Protein AF-0000000085064385 (afdb_homodimer)

InterPro domains:
  IPR001353 Proteasome, subunit alpha/beta [PF00227] (8-193)
  IPR016545 Uncharacterised conserved protein UCP009120, proteasome-type protease, Sll0069 [PIRSF009120] (1-244)
  IPR029055 Nucleophile aminohydrolases, N-terminal [G3DSA:3.60.20.10] (2-217)
  IPR029055 Nucleophile aminohydrolases, N-terminal [SSF56235] (2-241)

Organism: Acidithiobacillus ferrooxidans (strain ATCC 23270 / DSM 14882 / CIP 104768 / NCIMB 8455) (NCBI:txid243159)

Structure (mmCIF, N/CA/C/O backbone):
data_AF-0000000085064385-model_v1
#
loop_
_entity.id
_entity.type
_entity.pdbx_description
1 polymer Peptidase
#
loop_
_atom_site.group_PDB
_atom_site.id
_atom_site.type_symbol
_atom_site.label_atom_id
_atom_site.label_alt_id
_atom_site.label_comp_id
_atom_site.label_asym_id
_atom_site.label_entity_id
_atom_site.label_seq_id
_atom_site.pdbx_PDB_ins_code
_atom_site.Cartn_x
_atom_site.Cartn_y
_atom_site.Cartn_z
_atom_site.occupancy
_atom_site.B_iso_or_equiv
_atom_site.auth_seq_id
_atom_site.auth_comp_id
_atom_site.auth_asym_id
_atom_site.auth_atom_id
_atom_site.pdbx_PDB_model_num
ATOM 1 N N . MET A 1 1 ? -8.648 10.422 -6.555 1 84.38 1 MET A N 1
ATOM 2 C CA . MET A 1 1 ? -8.477 9.953 -5.18 1 84.38 1 MET A CA 1
ATOM 3 C C . MET A 1 1 ? -7.391 10.742 -4.465 1 84.38 1 MET A C 1
ATOM 5 O O . MET A 1 1 ? -6.695 11.555 -5.086 1 84.38 1 MET A O 1
ATOM 9 N N . THR A 1 2 ? -7.422 10.812 -3.201 1 93 2 THR A N 1
ATOM 10 C CA . THR A 1 2 ? -6.684 11.672 -2.279 1 93 2 THR A CA 1
ATOM 11 C C . THR A 1 2 ? -5.734 10.844 -1.416 1 93 2 THR A C 1
ATOM 13 O O . THR A 1 2 ? -6.055 9.711 -1.044 1 93 2 THR A O 1
ATOM 16 N N . TYR A 1 3 ? -4.496 11.445 -1.265 1 98.06 3 TYR A N 1
ATOM 17 C CA . TYR A 1 3 ? -3.664 10.93 -0.18 1 98.06 3 TYR A CA 1
ATOM 18 C C . TYR A 1 3 ? -3.104 12.07 0.661 1 98.06 3 TYR A C 1
ATOM 20 O O . TYR A 1 3 ? -2.438 12.969 0.136 1 98.06 3 TYR A O 1
ATOM 28 N N . CYS A 1 4 ? -3.412 12.031 1.953 1 98.69 4 CYS A N 1
ATOM 29 C CA . CYS A 1 4 ? -2.895 12.977 2.932 1 98.69 4 CYS A CA 1
ATOM 30 C C . CYS A 1 4 ? -2.303 12.25 4.137 1 98.69 4 CYS A C 1
ATOM 32 O O . CYS A 1 4 ? -2.789 11.188 4.527 1 98.69 4 CYS A O 1
ATOM 34 N N . LEU A 1 5 ? -1.254 12.844 4.691 1 98.62 5 LEU A N 1
ATOM 35 C CA . LEU A 1 5 ? -0.708 12.273 5.922 1 98.62 5 LEU A CA 1
ATOM 36 C C . LEU A 1 5 ? -0.121 13.367 6.809 1 98.62 5 LEU A C 1
ATOM 38 O O . LEU A 1 5 ? 0.221 14.445 6.328 1 98.62 5 LEU A O 1
ATOM 42 N N . THR A 1 6 ? -0.165 13.133 8.078 1 98.75 6 THR A N 1
ATOM 43 C CA . THR A 1 6 ? 0.533 13.938 9.078 1 98.75 6 THR A CA 1
ATOM 44 C C . THR A 1 6 ? 1.42 13.062 9.953 1 98.75 6 THR A C 1
ATOM 46 O O . THR A 1 6 ? 1.092 11.906 10.219 1 98.75 6 THR A O 1
ATOM 49 N N . THR A 1 7 ? 2.541 13.539 10.273 1 98.44 7 THR A N 1
ATOM 50 C CA . THR A 1 7 ? 3.379 12.914 11.289 1 98.44 7 THR A CA 1
ATOM 51 C C . THR A 1 7 ? 3.588 13.844 12.477 1 98.44 7 THR A C 1
ATOM 53 O O . THR A 1 7 ? 3.684 15.062 12.305 1 98.44 7 THR A O 1
ATOM 56 N N . HIS A 1 8 ? 3.539 13.273 13.625 1 98.31 8 HIS A N 1
ATOM 57 C CA . HIS A 1 8 ? 3.758 13.992 14.875 1 98.31 8 HIS A CA 1
ATOM 58 C C . HIS A 1 8 ? 5.012 13.492 15.586 1 98.31 8 HIS A C 1
ATOM 60 O O . HIS A 1 8 ? 4.969 12.484 16.297 1 98.31 8 HIS A O 1
ATOM 66 N N . VAL A 1 9 ? 6.105 14.188 15.445 1 97.88 9 VAL A N 1
ATOM 67 C CA . VAL A 1 9 ? 7.352 13.883 16.141 1 97.88 9 VAL A CA 1
ATOM 68 C C . VAL A 1 9 ? 7.605 14.93 17.234 1 97.88 9 VAL A C 1
ATOM 70 O O . VAL A 1 9 ? 6.922 15.953 17.281 1 97.88 9 VAL A O 1
ATOM 73 N N . THR A 1 10 ? 8.578 14.672 18.078 1 96.81 10 THR A N 1
ATOM 74 C CA . THR A 1 10 ? 8.859 15.547 19.219 1 96.81 10 THR A CA 1
ATOM 75 C C . THR A 1 10 ? 9.148 16.969 18.75 1 96.81 10 THR A C 1
ATOM 77 O O . THR A 1 10 ? 8.75 17.938 19.406 1 96.81 10 THR A O 1
ATOM 80 N N . GLY A 1 11 ? 9.789 17.109 17.609 1 97.56 11 GLY A N 1
ATOM 81 C CA . GLY A 1 11 ? 10.188 18.406 17.109 1 97.56 11 GLY A CA 1
ATOM 82 C C . GLY A 1 11 ? 9.039 19.188 16.5 1 97.56 11 GLY A C 1
ATOM 83 O O . GLY A 1 11 ? 9.164 20.391 16.25 1 97.56 11 GLY A O 1
ATOM 84 N N . GLY A 1 12 ? 7.93 18.484 16.219 1 98.38 12 GLY A N 1
ATOM 85 C CA . GLY A 1 12 ? 6.812 19.203 15.625 1 98.38 12 GLY A CA 1
ATOM 86 C C . GLY A 1 12 ? 5.938 18.328 14.75 1 98.38 12 GLY A C 1
ATOM 87 O O . GLY A 1 12 ? 5.738 17.141 15.047 1 98.38 12 GLY A O 1
ATOM 88 N N . LEU A 1 13 ? 5.262 18.984 13.812 1 98.75 13 LEU A N 1
ATOM 89 C CA . LEU A 1 13 ? 4.301 18.328 12.938 1 98.75 13 LEU A CA 1
ATOM 90 C C . LEU A 1 13 ? 4.723 18.453 11.477 1 98.75 13 LEU A C 1
ATOM 92 O O . LEU A 1 13 ? 5.25 19.484 11.062 1 98.75 13 LEU A O 1
ATOM 96 N N . VAL A 1 14 ? 4.484 17.391 10.703 1 98.88 14 VAL A N 1
ATOM 97 C CA . VAL A 1 14 ? 4.633 17.422 9.25 1 98.88 14 VAL A CA 1
ATOM 98 C C . VAL A 1 14 ? 3.295 17.109 8.586 1 98.88 14 VAL A C 1
ATOM 100 O O . VAL A 1 14 ? 2.59 16.188 9 1 98.88 14 VAL A O 1
ATOM 103 N N . PHE A 1 15 ? 2.898 17.891 7.645 1 98.88 15 PHE A N 1
ATOM 104 C CA . PHE A 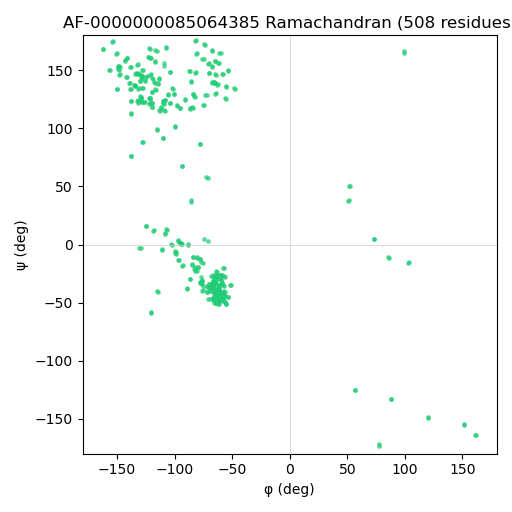1 15 ? 1.705 17.672 6.836 1 98.88 15 PHE A CA 1
ATOM 105 C C . PHE A 1 15 ? 2.074 17.469 5.371 1 98.88 15 PHE A C 1
ATOM 107 O O . PHE A 1 15 ? 2.912 18.188 4.828 1 98.88 15 PHE A O 1
ATOM 114 N N . CYS A 1 16 ? 1.5 16.469 4.75 1 98.88 16 CYS A N 1
ATOM 115 C CA . CYS A 1 16 ? 1.744 16.172 3.342 1 98.88 16 CYS A CA 1
ATOM 116 C C . CYS A 1 16 ? 0.448 15.812 2.627 1 98.88 16 CYS A C 1
ATOM 118 O O . CYS A 1 16 ? -0.376 15.07 3.166 1 98.88 16 CYS A O 1
ATOM 120 N N . SER A 1 17 ? 0.214 16.391 1.443 1 98.62 17 SER A N 1
ATOM 121 C CA . SER A 1 17 ? -0.993 16.094 0.681 1 98.62 17 SER A CA 1
ATOM 122 C C . SER A 1 17 ? -0.734 16.172 -0.82 1 98.62 17 SER A C 1
ATOM 124 O O . SER A 1 17 ? 0.119 16.953 -1.266 1 98.62 17 SER A O 1
ATOM 126 N N . ASP A 1 18 ? -1.434 15.312 -1.561 1 97.88 18 ASP A N 1
ATOM 127 C CA . ASP A 1 18 ? -1.499 15.516 -3.006 1 97.88 18 ASP A CA 1
ATOM 128 C C . ASP A 1 18 ? -2.557 16.547 -3.369 1 97.88 18 ASP A C 1
ATOM 130 O O . ASP A 1 18 ? -3.26 17.062 -2.494 1 97.88 18 ASP A O 1
ATOM 134 N N . SER A 1 19 ? -2.65 16.906 -4.637 1 94.19 19 SER A N 1
ATOM 135 C CA . SER A 1 19 ? -3.588 17.969 -5.031 1 94.19 19 SER A CA 1
ATOM 136 C C . SER A 1 19 ? -4.469 17.516 -6.191 1 94.19 19 SER A C 1
ATOM 138 O O . SER A 1 19 ? -5.34 18.25 -6.641 1 94.19 19 SER A O 1
ATOM 140 N N . ARG A 1 20 ? -4.223 16.266 -6.727 1 89.81 20 ARG A N 1
ATOM 141 C CA . ARG A 1 20 ? -5.062 15.742 -7.805 1 89.81 20 ARG A CA 1
ATOM 142 C C . ARG A 1 20 ? -6.441 15.359 -7.289 1 89.81 20 ARG A C 1
ATOM 144 O O . ARG A 1 20 ? -6.562 14.719 -6.242 1 89.81 20 ARG A O 1
ATOM 151 N N . THR A 1 21 ? -7.504 15.867 -7.953 1 85.06 21 THR A N 1
ATOM 152 C CA . THR A 1 21 ? -8.891 15.602 -7.574 1 85.06 21 THR A CA 1
ATOM 153 C C . THR A 1 21 ? -9.688 15.102 -8.773 1 85.06 21 THR A C 1
ATOM 155 O O . THR A 1 21 ? -9.414 15.477 -9.914 1 85.06 21 THR A O 1
ATOM 158 N N . ASN A 1 22 ? -10.445 14.07 -8.516 1 74.5 22 ASN A N 1
ATOM 159 C CA . ASN A 1 22 ? -11.359 13.586 -9.539 1 74.5 22 ASN A CA 1
ATOM 160 C C . ASN A 1 22 ? -12.789 14.078 -9.289 1 74.5 22 ASN A C 1
ATOM 162 O O . ASN A 1 22 ? -13.375 13.781 -8.25 1 74.5 22 ASN A O 1
ATOM 166 N N . ALA A 1 23 ? -13.078 15.125 -10.102 1 63.53 23 ALA A N 1
ATOM 167 C CA . ALA A 1 23 ? -14.445 15.633 -10.047 1 63.53 23 ALA A CA 1
ATOM 168 C C . ALA A 1 23 ? -15.32 14.984 -11.109 1 63.53 23 ALA A C 1
ATOM 170 O O . ALA A 1 23 ? -15.602 15.594 -12.148 1 63.53 23 ALA A O 1
ATOM 171 N N . GLY A 1 24 ? -15.57 13.75 -10.961 1 58.94 24 GLY A N 1
ATOM 172 C CA . GLY A 1 24 ? -16.375 13.055 -11.961 1 58.94 24 GLY A CA 1
ATOM 173 C C . GLY A 1 24 ? -15.531 12.266 -12.953 1 58.94 24 GLY A C 1
ATOM 174 O O . GLY A 1 24 ? -14.305 12.32 -12.914 1 58.94 24 GLY A O 1
ATOM 175 N N . THR A 1 25 ? -15.977 11.367 -13.773 1 57.06 25 THR A N 1
ATOM 176 C CA . THR A 1 25 ? -15.352 10.391 -14.656 1 57.06 25 THR A CA 1
ATOM 177 C C . THR A 1 25 ? -14.312 11.055 -15.555 1 57.06 25 THR A C 1
ATOM 179 O O . THR A 1 25 ? -13.25 10.484 -15.805 1 57.06 25 THR A O 1
ATOM 182 N N . ASP A 1 26 ? -14.555 12.258 -15.953 1 63.16 26 ASP A N 1
ATOM 183 C CA . ASP A 1 26 ? -13.664 12.789 -16.984 1 63.16 26 ASP A CA 1
ATOM 184 C C . ASP A 1 26 ? -13.023 14.102 -16.547 1 63.16 26 ASP A C 1
ATOM 186 O O . ASP A 1 26 ? -12.438 14.82 -17.359 1 63.16 26 ASP A O 1
ATOM 190 N N . ASN A 1 27 ? -13.133 14.312 -15.227 1 72.19 27 ASN A N 1
ATOM 191 C CA . ASN A 1 27 ? -12.625 15.633 -14.883 1 72.19 27 ASN A CA 1
ATOM 192 C C . ASN A 1 27 ? -11.594 15.562 -13.766 1 72.19 27 ASN A C 1
ATOM 194 O O . ASN A 1 27 ? -11.945 15.523 -12.586 1 72.19 27 ASN A O 1
ATOM 198 N N . VAL A 1 28 ? -10.352 15.375 -14.258 1 75 28 VAL A N 1
ATOM 199 C CA . VAL A 1 28 ? -9.258 15.453 -13.305 1 75 28 VAL A CA 1
ATOM 200 C C . VAL A 1 28 ? -8.836 16.906 -13.117 1 75 28 VAL A C 1
ATOM 202 O O . VAL A 1 28 ? -8.625 17.625 -14.094 1 75 28 VAL A O 1
ATOM 205 N N . SER A 1 29 ? -8.969 17.438 -11.875 1 84.38 29 SER A N 1
ATOM 206 C CA . SER A 1 29 ? -8.602 18.812 -11.531 1 84.38 29 SER A CA 1
ATOM 207 C C . SER A 1 29 ? -7.559 18.844 -10.43 1 84.38 29 SER A C 1
ATOM 209 O O . SER A 1 29 ? -7.133 17.797 -9.938 1 84.38 29 SER A O 1
ATOM 211 N N . ILE A 1 30 ? -7.02 19.984 -10.242 1 86.62 30 ILE A N 1
ATOM 212 C CA . ILE A 1 30 ? -6.027 20.219 -9.195 1 86.62 30 ILE A CA 1
ATOM 213 C C . ILE A 1 30 ? -6.602 21.156 -8.141 1 86.62 30 ILE A C 1
ATOM 215 O O . ILE A 1 30 ? -7.004 22.281 -8.453 1 86.62 30 ILE A O 1
ATOM 219 N N . TYR A 1 31 ? -6.781 20.719 -6.957 1 89.38 31 TYR A N 1
ATOM 220 C CA . TYR A 1 31 ? -7.207 21.5 -5.797 1 89.38 31 TYR A CA 1
ATOM 221 C C . TYR A 1 31 ? -6.348 21.172 -4.582 1 89.38 31 TYR A C 1
ATOM 223 O O . TYR A 1 31 ? -6.039 20.016 -4.32 1 89.38 31 TYR A O 1
ATOM 231 N N . SER A 1 32 ? -5.992 22.188 -3.91 1 93.88 32 SER A N 1
ATOM 232 C CA . SER A 1 32 ? -5.266 21.953 -2.67 1 93.88 32 SER A CA 1
ATOM 233 C C . SER A 1 32 ? -6.137 21.234 -1.646 1 93.88 32 SER A C 1
ATOM 235 O O . SER A 1 32 ? -7.32 21.547 -1.5 1 93.88 32 SER A O 1
ATOM 237 N N . LYS A 1 33 ? -5.566 20.312 -0.968 1 96.38 33 LYS A N 1
ATOM 238 C CA . LYS A 1 33 ? -6.23 19.578 0.109 1 96.38 33 LYS A CA 1
ATOM 239 C C . LYS A 1 33 ? -5.676 19.984 1.472 1 96.38 33 LYS A C 1
ATOM 241 O O . LYS A 1 33 ? -5.953 19.328 2.48 1 96.38 33 LYS A O 1
ATOM 246 N N . MET A 1 34 ? -4.906 20.984 1.432 1 98.12 34 MET A N 1
ATOM 247 C CA . MET A 1 34 ? -4.262 21.5 2.637 1 98.12 34 MET A CA 1
ATOM 248 C C . MET A 1 34 ? -4.648 22.953 2.877 1 98.12 34 MET A C 1
ATOM 250 O O . MET A 1 34 ? -4.504 23.797 1.989 1 98.12 34 MET A O 1
ATOM 254 N N . HIS A 1 35 ? -5.168 23.266 4.098 1 97.69 35 HIS A N 1
ATOM 255 C CA . HIS A 1 35 ? -5.535 24.609 4.516 1 97.69 35 HIS A CA 1
ATOM 256 C C . HIS A 1 35 ? -4.961 24.938 5.891 1 97.69 35 HIS A C 1
ATOM 258 O O . HIS A 1 35 ? -5.176 24.188 6.852 1 97.69 35 HIS A O 1
ATOM 264 N N . HIS A 1 36 ? -4.219 26 5.949 1 97 36 HIS A N 1
ATOM 265 C CA . HIS A 1 36 ? -3.643 26.328 7.25 1 97 36 HIS A CA 1
ATOM 266 C C . HIS A 1 36 ? -4.098 27.703 7.723 1 97 36 HIS A C 1
ATOM 268 O O . HIS A 1 36 ? -4.406 28.578 6.902 1 97 36 HIS A O 1
ATOM 274 N N . PHE A 1 37 ? -4.266 27.891 8.984 1 97.19 37 PHE A N 1
ATOM 275 C CA . PHE A 1 37 ? -4.625 29.078 9.742 1 97.19 37 PHE A CA 1
ATOM 276 C C . PHE A 1 37 ? -3.564 29.406 10.781 1 97.19 37 PHE A C 1
ATOM 278 O O . PHE A 1 37 ? -3.184 28.547 11.578 1 97.19 37 PHE A O 1
ATOM 285 N N . CYS A 1 38 ? -3.109 30.609 10.703 1 97.38 38 CYS A N 1
ATOM 286 C CA . CYS A 1 38 ? -2.08 30.969 11.672 1 97.38 38 CYS A CA 1
ATOM 287 C C . CYS A 1 38 ? -2.312 32.375 12.234 1 97.38 38 CYS A C 1
ATOM 289 O O . CYS A 1 38 ? -2.586 33.312 11.477 1 97.38 38 CYS A O 1
ATOM 291 N N . TRP A 1 39 ? -2.41 32.531 13.406 1 97.81 39 TRP A N 1
ATOM 292 C CA . TRP A 1 39 ? -2.318 33.781 14.172 1 97.81 39 TRP A CA 1
ATOM 293 C C . TRP A 1 39 ? -1.042 33.812 15.008 1 97.81 39 TRP A C 1
ATOM 295 O O . TRP A 1 39 ? -1.028 33.344 16.156 1 97.81 39 TRP A O 1
ATOM 305 N N . PRO A 1 40 ? 0.04 34.375 14.43 1 97.62 40 PRO A N 1
ATOM 306 C CA . PRO A 1 40 ? 1.386 34.281 15 1 97.62 40 PRO A CA 1
ATOM 307 C C . PRO A 1 40 ? 1.422 34.625 16.484 1 97.62 40 PRO A C 1
ATOM 309 O O . PRO A 1 40 ? 0.812 35.594 16.922 1 97.62 40 PRO A O 1
ATOM 312 N N . GLY A 1 41 ? 2.141 33.75 17.188 1 97.75 41 GLY A N 1
ATOM 313 C CA . GLY A 1 41 ? 2.293 33.938 18.625 1 97.75 41 GLY A CA 1
ATOM 314 C C . GLY A 1 41 ? 1.142 33.344 19.422 1 97.75 41 GLY A C 1
ATOM 315 O O . GLY A 1 41 ? 1.228 33.219 20.641 1 97.75 41 GLY A O 1
ATOM 316 N N . ASP A 1 42 ? 0.134 32.969 18.734 1 97.94 42 ASP A N 1
ATOM 317 C CA . ASP A 1 42 ? -1.048 32.5 19.453 1 97.94 42 ASP A CA 1
ATOM 318 C C . ASP A 1 42 ? -1.388 31.062 19.062 1 97.94 42 ASP A C 1
ATOM 320 O O . ASP A 1 42 ? -1.427 30.172 19.922 1 97.94 42 ASP A O 1
ATOM 324 N N . ARG A 1 43 ? -1.628 30.797 17.781 1 98.38 43 ARG A N 1
ATOM 325 C CA . ARG A 1 43 ? -2.029 29.453 17.391 1 98.38 43 ARG A CA 1
ATOM 326 C C . ARG A 1 43 ? -1.716 29.188 15.922 1 98.38 43 ARG A C 1
ATOM 328 O O . ARG A 1 43 ? -1.635 30.125 15.117 1 98.38 43 ARG A O 1
ATOM 335 N N . PHE A 1 44 ? -1.463 27.984 15.633 1 98.5 44 PHE A N 1
ATOM 336 C CA . PHE A 1 44 ? -1.289 27.438 14.289 1 98.5 44 PHE A CA 1
ATOM 337 C C . PHE A 1 44 ? -2.156 26.203 14.086 1 98.5 44 PHE A C 1
ATOM 339 O O . PHE A 1 44 ? -2.139 25.281 14.906 1 98.5 44 PHE A O 1
ATOM 346 N N . LEU A 1 45 ? -2.992 26.203 13.023 1 98.62 45 LEU A N 1
ATOM 347 C CA . LEU A 1 45 ? -3.822 25.047 12.664 1 98.62 45 LEU A CA 1
ATOM 348 C C . LEU A 1 45 ? -3.664 24.703 11.188 1 98.62 45 LEU A C 1
ATOM 350 O O . LEU A 1 45 ? -3.543 25.594 10.344 1 98.62 45 LEU A O 1
ATOM 354 N N . CYS A 1 46 ? -3.629 23.469 10.883 1 98.75 46 CYS A N 1
ATOM 355 C CA . CYS A 1 46 ? -3.607 22.969 9.508 1 98.75 46 CYS A CA 1
ATOM 356 C C . CYS A 1 46 ? -4.641 21.875 9.312 1 98.75 46 CYS A C 1
ATOM 358 O O . CYS A 1 46 ? -4.785 20.984 10.156 1 98.75 46 CYS A O 1
ATOM 360 N N . LEU A 1 47 ? -5.363 21.969 8.242 1 98.75 47 LEU A N 1
ATOM 361 C CA . LEU A 1 47 ? -6.438 21.047 7.91 1 98.75 47 LEU A CA 1
ATOM 362 C C . LEU A 1 47 ? -6.16 20.344 6.582 1 98.75 47 LEU A C 1
ATOM 364 O O . LEU A 1 47 ? -5.93 21.016 5.566 1 98.75 47 LEU A O 1
ATOM 368 N N . LEU A 1 48 ? -6.105 19 6.598 1 98.69 48 LEU A N 1
ATOM 369 C CA . LEU A 1 48 ? -6.059 18.172 5.387 1 98.69 48 LEU A CA 1
ATOM 370 C C . LEU A 1 48 ? -7.41 17.531 5.117 1 98.69 48 LEU A C 1
ATOM 372 O O . LEU A 1 48 ? -8.133 17.172 6.055 1 98.69 48 LEU A O 1
ATOM 376 N N . SER A 1 49 ? -7.738 17.312 3.885 1 97.88 49 SER A N 1
ATOM 377 C CA . SER A 1 49 ? -9.078 16.828 3.584 1 97.88 49 SER A CA 1
ATOM 378 C C . SER A 1 49 ? -9.039 15.68 2.584 1 97.88 49 SER A C 1
ATOM 380 O O . SER A 1 49 ? -8.172 15.641 1.707 1 97.88 49 SER A O 1
ATOM 382 N N . ALA A 1 50 ? -9.922 14.766 2.676 1 96.75 50 ALA A N 1
ATOM 383 C CA . ALA A 1 50 ? -10.188 13.688 1.728 1 96.75 50 ALA A CA 1
ATOM 384 C C . ALA A 1 50 ? -11.688 13.422 1.607 1 96.75 50 ALA A C 1
ATOM 386 O O . ALA A 1 50 ? -12.414 13.469 2.604 1 96.75 50 ALA A O 1
ATOM 387 N N . GLY A 1 51 ? -12.148 13.094 0.428 1 94.69 51 GLY A N 1
ATOM 388 C CA . GLY A 1 51 ? -13.555 12.812 0.201 1 94.69 51 GLY A CA 1
ATOM 389 C C . GLY A 1 51 ? -14.195 13.734 -0.813 1 94.69 51 GLY A C 1
ATOM 390 O O . GLY A 1 51 ? -13.531 14.219 -1.731 1 94.69 51 GLY A O 1
ATOM 391 N N . ASN A 1 52 ? -15.5 14 -0.619 1 92.88 52 ASN A N 1
ATOM 392 C CA . ASN A 1 52 ? -16.281 14.797 -1.567 1 92.88 52 ASN A CA 1
ATOM 393 C C . ASN A 1 52 ? -15.773 16.234 -1.641 1 92.88 52 ASN A C 1
ATOM 395 O O . ASN A 1 52 ? -15.703 16.922 -0.623 1 92.88 52 ASN A O 1
ATOM 399 N N . LEU A 1 53 ? -15.547 16.672 -2.857 1 91.5 53 LEU A N 1
ATOM 400 C CA . LEU A 1 53 ? -14.93 17.969 -3.076 1 91.5 53 LEU A CA 1
ATOM 401 C C . LEU A 1 53 ? -15.836 19.094 -2.588 1 91.5 53 LEU A C 1
ATOM 403 O O . LEU A 1 53 ? -15.375 20.031 -1.936 1 91.5 53 LEU A O 1
ATOM 407 N N . ALA A 1 54 ? -17.078 18.984 -2.93 1 92.06 54 ALA A N 1
ATOM 408 C CA . ALA A 1 54 ? -18.016 20.031 -2.523 1 92.06 54 ALA A CA 1
ATOM 409 C C . ALA A 1 54 ? -18.078 20.141 -1.003 1 92.06 54 ALA A C 1
ATOM 411 O O . ALA A 1 54 ? -18.125 21.25 -0.456 1 92.06 54 ALA A O 1
ATOM 412 N N . THR A 1 55 ? -18.094 19.031 -0.332 1 95.25 55 THR A N 1
ATOM 413 C CA . THR A 1 55 ? -18.156 19.016 1.126 1 95.25 55 THR A CA 1
ATOM 414 C C . THR A 1 55 ? -16.906 19.641 1.729 1 95.25 55 THR A C 1
ATOM 416 O O . THR A 1 55 ? -16.984 20.484 2.615 1 95.25 55 THR A O 1
ATOM 419 N N . THR A 1 56 ? -15.742 19.203 1.276 1 96 56 THR A N 1
ATOM 420 C CA . THR A 1 56 ? -14.492 1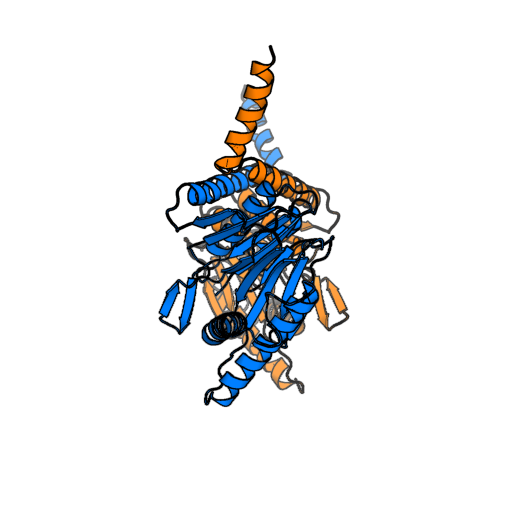9.688 1.845 1 96 56 THR A CA 1
ATOM 421 C C . THR A 1 56 ? -14.375 21.203 1.648 1 96 56 THR A C 1
ATOM 423 O O . THR A 1 56 ? -13.961 21.922 2.561 1 96 56 THR A O 1
ATOM 426 N N . GLN A 1 57 ? -14.766 21.672 0.487 1 94.5 57 GLN A N 1
ATOM 427 C CA . GLN A 1 57 ? -14.727 23.109 0.228 1 94.5 57 GLN A CA 1
ATOM 428 C C . GLN A 1 57 ? -15.75 23.844 1.092 1 94.5 57 GLN A C 1
ATOM 430 O O . GLN A 1 57 ? -15.477 24.953 1.564 1 94.5 57 GLN A O 1
ATOM 435 N N . GLY A 1 58 ? -16.875 23.234 1.216 1 97 58 GLY A N 1
ATOM 436 C CA . GLY A 1 58 ? -17.906 23.828 2.061 1 97 58 GLY A CA 1
ATOM 437 C C . GLY A 1 58 ? -17.453 24 3.5 1 97 58 GLY A C 1
ATOM 438 O O . GLY A 1 58 ? -17.734 25.031 4.121 1 97 58 GLY A O 1
ATOM 439 N N . VAL A 1 59 ? -16.797 23.016 4.039 1 98.12 59 VAL A N 1
ATOM 440 C CA . VAL A 1 59 ? -16.312 23.062 5.414 1 98.12 59 VAL A CA 1
ATOM 441 C C . VAL A 1 59 ? -15.297 24.188 5.578 1 98.12 59 VAL A C 1
ATOM 443 O O . VAL A 1 59 ? -15.398 25 6.504 1 98.12 59 VAL A O 1
ATOM 446 N N . VAL A 1 60 ? -14.336 24.281 4.719 1 97.94 60 VAL A N 1
ATOM 447 C CA . VAL A 1 60 ? -13.297 25.297 4.777 1 97.94 60 VAL A CA 1
ATOM 448 C C . VAL A 1 60 ? -13.93 26.688 4.664 1 97.94 60 VAL A C 1
ATOM 450 O O . VAL A 1 60 ? -13.57 27.609 5.402 1 97.94 60 VAL A O 1
ATOM 453 N N . LYS A 1 61 ? -14.836 26.781 3.721 1 97.69 61 LYS A N 1
ATOM 454 C CA . LYS A 1 61 ? -15.531 28.062 3.525 1 97.69 61 LYS A CA 1
ATOM 455 C C . LYS A 1 61 ? -16.281 28.469 4.789 1 97.69 61 LYS A C 1
ATOM 457 O O . LYS A 1 61 ? -16.234 29.641 5.188 1 97.69 61 LYS A O 1
ATOM 462 N N . ARG A 1 62 ? -16.984 27.578 5.352 1 97.94 62 ARG A N 1
ATOM 463 C CA . ARG A 1 62 ? -17.734 27.844 6.578 1 97.94 62 ARG A CA 1
ATOM 464 C C . ARG A 1 62 ? -16.797 28.297 7.699 1 97.94 62 ARG A C 1
ATOM 466 O O . ARG A 1 62 ? -17.109 29.234 8.43 1 97.94 62 ARG A O 1
ATOM 473 N N . MET A 1 63 ? -15.711 27.656 7.895 1 98 63 MET A N 1
ATOM 474 C CA . MET A 1 63 ? -14.75 28.016 8.93 1 98 63 MET A CA 1
ATOM 475 C C . MET A 1 63 ? -14.227 29.438 8.727 1 98 63 MET A C 1
ATOM 477 O O . MET A 1 63 ? -14.117 30.203 9.688 1 98 63 MET A O 1
ATOM 481 N N . GLN A 1 64 ? -13.938 29.766 7.492 1 97.69 64 GLN A N 1
ATOM 482 C CA . GLN A 1 64 ? -13.469 31.109 7.172 1 97.69 64 GLN A CA 1
ATOM 483 C C . GLN A 1 64 ? -14.547 32.156 7.461 1 97.69 64 GLN A C 1
ATOM 485 O O . GLN A 1 64 ? -14.258 33.219 8 1 97.69 64 GLN A O 1
ATOM 490 N N . GLN A 1 65 ? -15.719 31.844 7.082 1 97.88 65 GLN A N 1
ATOM 491 C CA . GLN A 1 65 ? -16.844 32.75 7.328 1 97.88 65 GLN A CA 1
ATOM 492 C C . GLN A 1 65 ? -17.031 33 8.82 1 97.88 65 GLN A C 1
ATOM 494 O O . GLN A 1 65 ? -17.281 34.125 9.234 1 97.88 65 GLN A O 1
ATOM 499 N N . ASP A 1 66 ? -16.953 31.922 9.57 1 98.12 66 ASP A N 1
ATOM 500 C CA . ASP A 1 66 ? -17.109 32.062 11.016 1 98.12 66 ASP A CA 1
ATOM 501 C C . ASP A 1 66 ? -16.047 33 11.602 1 98.12 66 ASP A C 1
ATOM 503 O O . ASP A 1 66 ? -16.344 33.781 12.508 1 98.12 66 ASP A O 1
ATOM 507 N N . ILE A 1 67 ? -14.836 32.906 11.156 1 97.38 67 ILE A N 1
ATOM 508 C CA . ILE A 1 67 ? -13.758 33.781 11.602 1 97.38 67 ILE A CA 1
ATOM 509 C C . ILE A 1 67 ? -14.055 35.219 11.195 1 97.38 67 ILE A C 1
ATOM 511 O O . ILE A 1 67 ? -14 36.125 12.031 1 97.38 67 ILE A O 1
ATOM 515 N N . ASP A 1 68 ? -14.453 35.406 9.922 1 97.31 68 ASP A N 1
ATOM 516 C CA . ASP A 1 68 ? -14.68 36.75 9.367 1 97.31 68 ASP A CA 1
ATOM 517 C C . ASP A 1 68 ? -15.844 37.438 10.062 1 97.31 68 ASP A C 1
ATOM 519 O O . ASP A 1 68 ? -15.82 38.656 10.25 1 97.31 68 ASP A O 1
ATOM 523 N N . GLN A 1 69 ? -16.812 36.719 10.484 1 97.94 69 GLN A N 1
ATOM 524 C CA . GLN A 1 69 ? -18.031 37.25 11.078 1 97.94 69 GLN A CA 1
ATOM 525 C C . GLN A 1 69 ? -17.953 37.25 12.602 1 97.94 69 GLN A C 1
ATOM 527 O O . GLN A 1 69 ? -18.922 37.625 13.281 1 97.94 69 GLN A O 1
ATOM 532 N N . ASP A 1 70 ? -16.859 36.844 13.055 1 97.12 70 ASP A N 1
ATOM 533 C CA . ASP A 1 70 ? -16.672 36.75 14.5 1 97.12 70 ASP A CA 1
ATOM 534 C C . ASP A 1 70 ? -17.812 35.969 15.148 1 97.12 70 ASP A C 1
ATOM 536 O O . ASP A 1 70 ? -18.453 36.438 16.078 1 97.12 70 ASP A O 1
ATOM 540 N N . ALA A 1 71 ? -18.047 34.812 14.562 1 97.06 71 ALA A N 1
ATOM 541 C CA . ALA A 1 71 ? -19.094 33.938 15.086 1 97.06 71 ALA A CA 1
ATOM 542 C C . ALA A 1 71 ? -18.812 33.562 16.531 1 97.06 71 ALA A C 1
ATOM 544 O O . ALA A 1 71 ? -17.703 33.719 17.031 1 97.06 71 ALA A O 1
ATOM 545 N N . GLU A 1 72 ? -19.844 33.031 17.25 1 97.31 72 GLU A N 1
ATOM 546 C CA . GLU A 1 72 ? -19.719 32.656 18.641 1 97.31 72 GLU A CA 1
ATOM 547 C C . GLU A 1 72 ? -18.609 31.641 18.844 1 97.31 72 GLU A C 1
ATOM 549 O O . GLU A 1 72 ? -17.859 31.719 19.812 1 97.31 72 GLU A O 1
ATOM 554 N N . ILE A 1 73 ? -18.531 30.656 17.984 1 97.5 73 ILE A N 1
ATOM 555 C CA . ILE A 1 73 ? -17.484 29.641 17.984 1 97.5 73 ILE A CA 1
ATOM 556 C C . ILE A 1 73 ? -16.75 29.672 16.641 1 97.5 73 ILE A C 1
ATOM 558 O O . ILE A 1 73 ? -17.375 29.531 15.586 1 97.5 73 ILE A O 1
ATOM 562 N N . HIS A 1 74 ? -15.469 29.891 16.672 1 97.31 74 HIS A N 1
ATOM 563 C CA . HIS A 1 74 ? -14.617 29.797 15.5 1 97.31 74 HIS A CA 1
ATOM 564 C C . HIS A 1 74 ? -13.18 29.469 15.875 1 97.31 74 HIS A C 1
ATOM 566 O O . HIS A 1 74 ? -12.828 29.469 17.062 1 97.31 74 HIS A O 1
ATOM 572 N N . LEU A 1 75 ? -12.273 29.25 14.953 1 97.38 75 LEU A N 1
ATOM 573 C CA . LEU A 1 75 ? -10.938 28.703 15.164 1 97.38 75 LEU A CA 1
ATOM 574 C C . LEU A 1 75 ? -10.094 29.625 16.031 1 97.38 75 LEU A C 1
ATOM 576 O O . LEU A 1 75 ? -9.195 29.172 16.734 1 97.38 75 LEU A O 1
ATOM 580 N N . LEU A 1 76 ? -10.398 30.906 16.016 1 96.94 76 LEU A N 1
ATOM 581 C CA . LEU A 1 76 ? -9.578 31.875 16.719 1 96.94 76 LEU A CA 1
ATOM 582 C C . LEU A 1 76 ? -9.938 31.922 18.203 1 96.94 76 LEU A C 1
ATOM 584 O O . LEU A 1 76 ? -9.164 32.438 19.016 1 96.94 76 LEU A O 1
ATOM 588 N N . ASN A 1 77 ? -11.078 31.469 18.641 1 96.62 77 ASN A N 1
ATOM 589 C CA . ASN A 1 77 ? -11.453 31.656 20.031 1 96.62 77 ASN A CA 1
ATOM 590 C C . ASN A 1 77 ? -11.633 30.312 20.75 1 96.62 77 ASN A C 1
ATOM 592 O O . ASN A 1 77 ? -12.242 30.25 21.828 1 96.62 77 ASN A O 1
ATOM 596 N N . LEU A 1 78 ? -11.211 29.281 20.141 1 97.38 78 LEU A N 1
ATOM 597 C CA . LEU A 1 78 ? -11.25 27.969 20.781 1 97.38 78 LEU A CA 1
ATOM 598 C C . LEU A 1 78 ? -10.055 27.781 21.703 1 97.38 78 LEU A C 1
ATOM 600 O O . LEU A 1 78 ? -8.945 28.219 21.391 1 97.38 78 LEU A O 1
ATOM 604 N N . GLY A 1 79 ? -10.25 27.047 22.781 1 96.75 79 GLY A N 1
ATOM 605 C CA . GLY A 1 79 ? -9.25 27 23.828 1 96.75 79 GLY A CA 1
ATOM 606 C C . GLY A 1 79 ? -8.266 25.859 23.672 1 96.75 79 GLY A C 1
ATOM 607 O O . GLY A 1 79 ? -7.215 25.844 24.328 1 96.75 79 GLY A O 1
ATOM 608 N N . SER A 1 80 ? -8.594 24.844 22.859 1 97.69 80 SER A N 1
ATOM 609 C CA . SER A 1 80 ? -7.734 23.672 22.75 1 97.69 80 SER A CA 1
ATOM 610 C C . SER A 1 80 ? -7.859 23.031 21.359 1 97.69 80 SER A C 1
ATOM 612 O O . SER A 1 80 ? -8.812 23.297 20.641 1 97.69 80 SER A O 1
ATOM 614 N N . MET A 1 81 ? -6.934 22.234 21.109 1 98.12 81 MET A N 1
ATOM 615 C CA . MET A 1 81 ? -6.98 21.5 19.859 1 98.12 81 MET A CA 1
ATOM 616 C C . MET A 1 81 ? -8.164 20.531 19.828 1 98.12 81 MET A C 1
ATOM 618 O O . MET A 1 81 ? -8.758 20.281 18.781 1 98.12 81 MET A O 1
ATOM 622 N N . ALA A 1 82 ? -8.484 19.953 20.953 1 97.56 82 ALA A N 1
ATOM 623 C CA . ALA A 1 82 ? -9.633 19.062 21.047 1 97.56 82 ALA A CA 1
ATOM 624 C C . ALA A 1 82 ? -10.93 19.797 20.703 1 97.56 82 ALA A C 1
ATOM 626 O O . ALA A 1 82 ? -11.781 19.266 19.984 1 97.56 82 ALA A O 1
ATOM 627 N N . GLU A 1 83 ? -11.055 20.969 21.219 1 98.12 83 GLU A N 1
ATOM 628 C CA . GLU A 1 83 ? -12.219 21.781 20.906 1 98.12 83 GLU A CA 1
ATOM 629 C C . GLU A 1 83 ? -12.266 22.141 19.422 1 98.12 83 GLU A C 1
ATOM 631 O O . GLU A 1 83 ? -13.336 22.219 18.828 1 98.12 83 GLU A O 1
ATOM 636 N N . ALA A 1 84 ? -11.086 22.406 18.906 1 98.44 84 ALA A N 1
ATOM 637 C CA . ALA A 1 84 ? -11.008 22.688 17.484 1 98.44 84 ALA A CA 1
ATOM 638 C C . ALA A 1 84 ? -11.469 21.484 16.656 1 98.44 84 ALA A C 1
ATOM 640 O O . ALA A 1 84 ? -12.18 21.641 15.664 1 98.44 84 ALA A O 1
ATOM 641 N N . ALA A 1 85 ? -11.07 20.281 17.078 1 98.5 85 ALA A N 1
ATOM 642 C CA . ALA A 1 85 ? -11.492 19.062 16.406 1 98.5 85 ALA A CA 1
ATOM 643 C C . ALA A 1 85 ? -13.008 18.891 16.484 1 98.5 85 ALA A C 1
ATOM 645 O O . ALA A 1 85 ? -13.648 18.516 15.492 1 98.5 85 ALA A O 1
ATOM 646 N N . ASP A 1 86 ? -13.578 19.172 17.625 1 98.31 86 ASP A N 1
ATOM 647 C CA . ASP A 1 86 ? -15.023 19.109 17.812 1 98.31 86 ASP A CA 1
ATOM 648 C C . ASP A 1 86 ? -15.734 20.078 16.859 1 98.31 86 ASP A C 1
ATOM 650 O O . ASP A 1 86 ? -16.75 19.719 16.25 1 98.31 86 ASP A O 1
ATOM 654 N N . TYR A 1 87 ? -15.203 21.234 16.828 1 98.56 87 TYR A N 1
ATOM 655 C CA . TYR A 1 87 ? -15.758 22.281 15.984 1 98.56 87 TYR A CA 1
ATOM 656 C C . TYR A 1 87 ? -15.758 21.859 14.523 1 98.56 87 TYR A C 1
ATOM 658 O O . TYR A 1 87 ? -16.781 21.953 13.836 1 98.56 87 TYR A O 1
ATOM 666 N N . VAL A 1 88 ? -14.617 21.328 13.992 1 98.62 88 VAL A N 1
ATOM 667 C CA . VAL A 1 88 ? -14.508 20.891 12.609 1 98.62 88 VAL A CA 1
ATOM 668 C C . VAL A 1 88 ? -15.469 19.719 12.359 1 98.62 88 VAL A C 1
ATOM 670 O O . VAL A 1 88 ? -16.109 19.656 11.305 1 98.62 88 VAL A O 1
ATOM 673 N N . GLY A 1 89 ? -15.539 18.797 13.328 1 98.56 89 GLY A N 1
ATOM 674 C CA . GLY A 1 89 ? -16.469 17.672 13.219 1 98.56 89 GLY A CA 1
ATOM 675 C C . GLY A 1 89 ? -17.906 18.109 13.07 1 98.56 89 GLY A C 1
ATOM 676 O O . GLY A 1 89 ? -18.641 17.562 12.242 1 98.56 89 GLY A O 1
ATOM 677 N N . LEU A 1 90 ? -18.297 19.062 13.883 1 97.75 90 LEU A N 1
ATOM 678 C CA . LEU A 1 90 ? -19.672 19.578 13.844 1 97.75 90 LEU A CA 1
ATOM 679 C C . LEU A 1 90 ? -19.969 20.219 12.492 1 97.75 90 LEU A C 1
ATOM 681 O O . LEU A 1 90 ? -21.031 19.969 11.906 1 97.75 90 LEU A O 1
ATOM 685 N N . ILE A 1 91 ? -19.047 21.062 12.047 1 98.19 91 ILE A N 1
ATOM 686 C CA . ILE A 1 91 ? -19.234 21.734 10.766 1 98.19 91 ILE A CA 1
ATOM 687 C C . ILE A 1 91 ? -19.312 20.719 9.641 1 98.19 91 ILE A C 1
ATOM 689 O O . ILE A 1 91 ? -20.141 20.828 8.742 1 98.19 91 ILE A O 1
ATOM 693 N N . ASN A 1 92 ? -18.406 19.688 9.648 1 98.44 92 ASN A N 1
ATOM 694 C CA . ASN A 1 92 ? -18.391 18.641 8.641 1 98.44 92 ASN A CA 1
ATOM 695 C C . ASN A 1 92 ? -19.734 17.922 8.547 1 98.44 92 ASN A C 1
ATOM 697 O O . ASN A 1 92 ? -20.281 17.766 7.461 1 98.44 92 ASN A O 1
ATOM 701 N N . ALA A 1 93 ? -20.25 17.516 9.719 1 97.5 93 ALA A N 1
ATOM 702 C CA . ALA A 1 93 ? -21.531 16.812 9.766 1 97.5 93 ALA A CA 1
ATOM 703 C C . ALA A 1 93 ? -22.656 17.688 9.227 1 97.5 93 ALA A C 1
ATOM 705 O O . ALA A 1 93 ? -23.531 17.203 8.492 1 97.5 93 ALA A O 1
ATOM 706 N N . GLU A 1 94 ? -22.656 18.938 9.555 1 96.88 94 GLU A N 1
ATOM 707 C CA . GLU A 1 94 ? -23.688 19.875 9.125 1 96.88 94 GLU A CA 1
ATOM 708 C C . GLU A 1 94 ? -23.656 20.078 7.613 1 96.88 94 GLU A C 1
ATOM 710 O O . GLU A 1 94 ? -24.688 20.078 6.953 1 96.88 94 GLU A O 1
ATOM 715 N N . VAL A 1 95 ? -22.469 20.312 7.094 1 96.94 95 VAL A N 1
ATOM 716 C CA . VAL A 1 95 ? -22.312 20.547 5.664 1 96.94 95 VAL A CA 1
ATOM 717 C C . VAL A 1 95 ? -22.781 19.328 4.883 1 96.94 95 VAL A C 1
ATOM 719 O O . VAL A 1 95 ? -23.469 19.453 3.869 1 96.94 95 VAL A O 1
ATOM 722 N N . GLN A 1 96 ? -22.422 18.109 5.352 1 95.88 96 GLN A N 1
ATOM 723 C CA . GLN A 1 96 ? -22.844 16.875 4.703 1 95.88 96 GLN A CA 1
ATOM 724 C C . GLN A 1 96 ? -24.359 16.75 4.699 1 95.88 96 GLN A C 1
ATOM 726 O O . GLN A 1 96 ? -24.969 16.406 3.68 1 95.88 96 GLN A O 1
ATOM 731 N N . ARG A 1 97 ? -24.938 17.047 5.832 1 94.12 97 ARG A N 1
ATOM 732 C CA . ARG A 1 97 ? -26.375 16.953 5.973 1 94.12 97 ARG A CA 1
ATOM 733 C C . ARG A 1 97 ? -27.094 17.906 5.02 1 94.12 97 ARG A C 1
ATOM 735 O O . ARG A 1 97 ? -28.062 17.547 4.375 1 94.12 97 ARG A O 1
ATOM 742 N N . ASN A 1 98 ? -26.625 19.094 4.965 1 94.19 98 ASN A N 1
ATOM 743 C CA . ASN A 1 98 ? -27.219 20.109 4.09 1 94.19 98 ASN A CA 1
ATOM 744 C C . ASN A 1 98 ? -27.125 19.703 2.621 1 94.19 98 ASN A C 1
ATOM 746 O O . ASN A 1 98 ? -28.062 19.906 1.855 1 94.19 98 ASN A O 1
ATOM 750 N N . GLN A 1 99 ? -26.062 19.125 2.225 1 91.5 99 GLN A N 1
ATOM 751 C CA . GLN A 1 99 ? -25.875 18.688 0.847 1 91.5 99 GLN A CA 1
ATOM 752 C C . GLN A 1 99 ? -26.75 17.469 0.527 1 91.5 99 GLN A C 1
ATOM 754 O O . GLN A 1 99 ? -27.312 17.391 -0.562 1 91.5 99 GLN A O 1
ATOM 759 N N . ALA A 1 100 ? -26.797 16.578 1.49 1 89.06 100 ALA A N 1
ATOM 760 C CA . ALA A 1 100 ? -27.625 15.383 1.306 1 89.06 100 ALA A CA 1
ATOM 761 C C . ALA A 1 100 ? -29.094 15.75 1.139 1 89.06 100 ALA A C 1
ATOM 763 O O . ALA A 1 100 ? -29.812 15.117 0.368 1 89.06 100 ALA A O 1
ATOM 764 N N . ASN A 1 101 ? -29.516 16.688 1.867 1 89.69 101 ASN A N 1
ATOM 765 C CA . ASN A 1 101 ? -30.906 17.125 1.815 1 89.69 101 ASN A CA 1
ATOM 766 C C . ASN A 1 101 ? -31.25 17.703 0.446 1 89.69 101 ASN A C 1
ATOM 768 O O . ASN A 1 101 ? -32.406 17.688 0.038 1 89.69 101 ASN A O 1
ATOM 772 N N . ARG A 1 102 ? -30.281 18.125 -0.228 1 87.75 102 ARG A N 1
ATOM 773 C CA . ARG A 1 102 ? -30.5 18.75 -1.524 1 87.75 102 ARG A CA 1
ATOM 774 C C . ARG A 1 102 ? -30.297 17.75 -2.662 1 87.75 102 ARG A C 1
ATOM 776 O O . ARG A 1 102 ? -30.641 18.047 -3.812 1 87.75 102 ARG A O 1
ATOM 783 N N . ASP A 1 103 ? -29.719 16.656 -2.27 1 82.88 103 ASP A N 1
ATOM 784 C CA . ASP A 1 103 ? -29.312 15.68 -3.281 1 82.88 103 ASP A CA 1
ATOM 785 C C . ASP A 1 103 ? -30.484 14.789 -3.689 1 82.88 103 ASP A C 1
ATOM 787 O O . ASP A 1 103 ? -31.188 14.25 -2.834 1 82.88 103 ASP A O 1
ATOM 791 N N . THR A 1 104 ? -30.672 14.734 -4.902 1 77.88 104 THR A N 1
ATOM 792 C CA . THR A 1 104 ? -31.703 13.852 -5.438 1 77.88 104 THR A CA 1
ATOM 793 C C . THR A 1 104 ? -31.094 12.555 -5.953 1 77.88 104 THR A C 1
ATOM 795 O O . THR A 1 104 ? -31.812 11.617 -6.301 1 77.88 104 THR A O 1
ATOM 798 N N . ALA A 1 105 ? -29.875 12.484 -5.953 1 73.44 105 ALA A N 1
ATOM 799 C CA . ALA A 1 105 ? -29.141 11.297 -6.398 1 73.44 105 ALA A CA 1
ATOM 800 C C . ALA A 1 105 ? -28.5 10.578 -5.223 1 73.44 105 ALA A C 1
ATOM 802 O O . ALA A 1 105 ? -28.562 11.047 -4.086 1 73.44 105 ALA A O 1
ATOM 803 N N . ASN A 1 106 ? -28.25 9.25 -5.277 1 83.94 106 ASN A N 1
ATOM 804 C CA . ASN A 1 106 ? -27.531 8.469 -4.27 1 83.94 106 ASN A CA 1
ATOM 805 C C . ASN A 1 106 ? -26.047 8.797 -4.262 1 83.94 106 ASN A C 1
ATOM 807 O O . ASN A 1 106 ? -25.219 7.895 -4.348 1 83.94 106 ASN A O 1
ATOM 811 N N . THR A 1 107 ? -25.812 10.258 -4.02 1 85.56 107 THR A N 1
ATOM 812 C CA . THR A 1 107 ? -24.422 10.719 -4.031 1 85.56 107 THR A CA 1
ATOM 813 C C . THR A 1 107 ? -23.781 10.555 -2.654 1 85.56 107 THR A C 1
ATOM 815 O O . THR A 1 107 ? -24.438 10.773 -1.632 1 85.56 107 THR A O 1
ATOM 818 N N . ASN A 1 108 ? -22.547 10.148 -2.637 1 90.56 108 ASN A N 1
ATOM 819 C CA . ASN A 1 108 ? -21.781 10.078 -1.396 1 90.56 108 ASN A CA 1
ATOM 820 C C . ASN A 1 108 ? -21.109 11.414 -1.076 1 90.56 108 ASN A C 1
ATOM 822 O O . ASN A 1 108 ? -20.188 11.828 -1.78 1 90.56 108 ASN A O 1
ATOM 826 N N . PHE A 1 109 ? -21.453 12.102 0.058 1 93.25 109 PHE A N 1
ATOM 827 C CA . PHE A 1 109 ? -20.953 13.43 0.403 1 93.25 109 PHE A CA 1
ATOM 828 C C . PHE A 1 109 ? -19.938 13.344 1.541 1 93.25 109 PHE A C 1
ATOM 830 O O . PHE A 1 109 ? -19.562 14.367 2.117 1 93.25 109 PHE A O 1
ATOM 837 N N . GLU A 1 110 ? -19.484 12.133 1.836 1 95.56 110 GLU A N 1
ATOM 838 C CA . GLU A 1 110 ? -18.609 11.938 2.99 1 95.56 110 GLU A CA 1
ATOM 839 C C . GLU A 1 110 ? -17.266 12.594 2.771 1 95.56 110 GLU A C 1
ATOM 841 O O . GLU A 1 110 ? -16.719 12.578 1.661 1 95.56 110 GLU A O 1
ATOM 846 N N . ALA A 1 111 ? -16.797 13.195 3.861 1 97 111 ALA A N 1
ATOM 847 C CA . ALA A 1 111 ? -15.461 13.773 3.875 1 97 111 ALA A CA 1
ATOM 848 C C . ALA A 1 111 ? -14.758 13.5 5.203 1 97 111 ALA A C 1
ATOM 850 O O . ALA A 1 111 ? -15.391 13.516 6.262 1 97 111 ALA A O 1
ATOM 851 N N . THR A 1 112 ? -13.508 13.18 5.141 1 98.31 112 THR A N 1
ATOM 852 C CA . THR A 1 112 ? -12.648 12.969 6.297 1 98.31 112 THR A CA 1
ATOM 853 C C . THR A 1 112 ? -11.555 14.039 6.367 1 98.31 112 THR A C 1
ATOM 855 O O . THR A 1 112 ? -11.055 14.484 5.336 1 98.31 112 THR A O 1
ATOM 858 N N . PHE A 1 113 ? -11.25 14.445 7.59 1 98.69 113 PHE A N 1
ATOM 859 C CA . PHE A 1 113 ? -10.25 15.492 7.758 1 98.69 113 PHE A CA 1
ATOM 860 C C . PHE A 1 113 ? -9.164 15.055 8.734 1 98.69 113 PHE A C 1
ATOM 862 O O . PHE A 1 113 ? -9.406 14.219 9.609 1 98.69 113 PHE A O 1
ATOM 869 N N . ILE A 1 114 ? -7.973 15.555 8.531 1 98.81 114 ILE A N 1
ATOM 870 C CA . ILE A 1 114 ? -6.949 15.586 9.57 1 98.81 114 ILE A CA 1
ATOM 871 C C . ILE A 1 114 ? -6.719 17.031 10.023 1 98.81 114 ILE A C 1
ATOM 873 O O . ILE A 1 114 ? -6.484 17.906 9.195 1 98.81 114 ILE A O 1
ATOM 877 N N . LEU A 1 115 ? -6.875 17.25 11.281 1 98.81 115 LEU A N 1
ATOM 878 C CA . LEU A 1 115 ? -6.566 18.531 11.891 1 98.81 115 LEU A CA 1
ATOM 879 C C . LEU A 1 115 ? -5.312 18.438 12.758 1 98.81 115 LEU A C 1
ATOM 881 O O . LEU A 1 115 ? -5.199 17.547 13.594 1 98.81 115 LEU A O 1
ATOM 885 N N . GLY A 1 116 ? -4.336 19.281 12.484 1 98.69 116 GLY A N 1
ATOM 886 C CA . GLY A 1 116 ? -3.156 19.375 13.328 1 98.69 116 GLY A CA 1
ATOM 887 C C . GLY A 1 116 ? -2.791 20.797 13.672 1 98.69 116 GLY A C 1
ATOM 888 O O . GLY A 1 116 ? -3.186 21.734 12.977 1 98.69 116 GLY A O 1
ATOM 889 N N . GLY A 1 117 ? -2.109 20.953 14.797 1 98.5 117 GLY A N 1
ATOM 890 C CA . GLY A 1 117 ? -1.678 22.281 15.164 1 98.5 117 GLY A CA 1
ATOM 891 C C . GLY A 1 117 ? -1.316 22.422 16.641 1 98.5 117 GLY A C 1
ATOM 892 O O . GLY A 1 117 ? -1.008 21.422 17.297 1 98.5 117 GLY A O 1
ATOM 893 N N . GLN A 1 118 ? -1.269 23.672 17 1 98.62 118 GLN A N 1
ATOM 894 C CA . GLN A 1 118 ? -0.92 24.062 18.359 1 98.62 118 GLN A CA 1
ATOM 895 C C . GLN A 1 118 ? -1.608 25.359 18.75 1 98.62 118 GLN A C 1
ATOM 897 O O . GLN A 1 118 ? -1.675 26.297 17.953 1 98.62 118 GLN A O 1
ATOM 902 N N . ILE A 1 119 ? -2.193 25.359 19.969 1 98.31 119 ILE A N 1
ATOM 903 C CA . ILE A 1 119 ? -2.848 26.531 20.516 1 98.31 119 ILE A CA 1
ATOM 904 C C . ILE A 1 119 ? -2.17 26.938 21.812 1 98.31 119 ILE A C 1
ATOM 906 O O . ILE A 1 119 ? -2.17 26.188 22.781 1 98.31 119 ILE A O 1
ATOM 910 N N . GLY A 1 120 ? -1.615 28.125 21.844 1 96.94 120 GLY A N 1
ATOM 911 C CA . GLY A 1 120 ? -0.965 28.625 23.047 1 96.94 120 GLY A CA 1
ATOM 912 C C . GLY A 1 120 ? 0.134 27.719 23.547 1 96.94 120 GLY A C 1
ATOM 913 O O . GLY A 1 120 ? 1.026 27.328 22.797 1 96.94 120 GLY A O 1
ATOM 914 N N . ALA A 1 121 ? 0.062 27.297 24.828 1 95.06 121 ALA A N 1
ATOM 915 C CA . ALA A 1 121 ? 1.118 26.531 25.484 1 95.06 121 ALA A CA 1
ATOM 916 C C . ALA A 1 121 ? 0.856 25.031 25.375 1 95.06 121 ALA A C 1
ATOM 918 O O . ALA A 1 121 ? 1.686 24.219 25.797 1 95.06 121 ALA A O 1
ATOM 919 N N . GLU A 1 122 ? -0.226 24.719 24.734 1 95.88 122 GLU A N 1
ATOM 920 C CA . GLU A 1 122 ? -0.531 23.297 24.578 1 95.88 122 GLU A CA 1
ATOM 921 C C . GLU A 1 122 ? 0.443 22.625 23.609 1 95.88 122 GLU A C 1
ATOM 923 O O . GLU A 1 122 ? 0.938 23.25 22.688 1 95.88 122 GLU A O 1
ATOM 928 N N . MET A 1 123 ? 0.689 21.391 23.906 1 95.44 123 MET A N 1
ATOM 929 C CA . MET A 1 123 ? 1.507 20.609 22.984 1 95.44 123 MET A CA 1
ATOM 930 C C . MET A 1 123 ? 0.806 20.453 21.641 1 95.44 123 MET A C 1
ATOM 932 O O . MET A 1 123 ? -0.423 20.391 21.578 1 95.44 123 MET A O 1
ATOM 936 N N . PRO A 1 124 ? 1.556 20.422 20.594 1 97.69 124 PRO A N 1
ATOM 937 C CA . PRO A 1 124 ? 0.922 20.125 19.312 1 97.69 124 PRO A CA 1
ATOM 938 C C . PRO A 1 124 ? 0.114 18.828 19.328 1 97.69 124 PRO A C 1
ATOM 940 O O . PRO A 1 124 ? 0.438 17.906 20.078 1 97.69 124 PRO A O 1
ATOM 943 N N . ALA A 1 125 ? -0.907 18.781 18.547 1 97.69 125 ALA A N 1
ATOM 944 C CA . ALA A 1 125 ? -1.752 17.594 18.453 1 97.69 125 ALA A CA 1
ATOM 945 C C . ALA A 1 125 ? -2.33 17.438 17.047 1 97.69 125 ALA A C 1
ATOM 947 O O . ALA A 1 125 ? -2.422 18.406 16.297 1 97.69 125 ALA A O 1
ATOM 948 N N . THR A 1 126 ? -2.615 16.219 16.734 1 98.44 126 THR A N 1
ATOM 949 C CA . THR A 1 126 ? -3.287 15.914 15.469 1 98.44 126 THR A CA 1
ATOM 950 C C . THR A 1 126 ? -4.52 15.047 15.719 1 98.44 126 THR A C 1
ATOM 952 O O . THR A 1 126 ? -4.523 14.203 16.609 1 98.44 126 THR A O 1
ATOM 955 N N . TYR A 1 127 ? -5.531 15.266 14.93 1 98.56 127 TYR A N 1
ATOM 956 C CA . TYR A 1 127 ? -6.793 14.539 15.008 1 98.56 127 TYR A CA 1
ATOM 957 C C . TYR A 1 127 ? -7.262 14.117 13.617 1 98.56 127 TYR A C 1
ATOM 959 O O . TYR A 1 127 ? -7.125 14.875 12.656 1 98.56 127 TYR A O 1
ATOM 967 N N . MET A 1 128 ? -7.715 12.898 13.508 1 98.69 128 MET A N 1
ATOM 968 C CA . MET A 1 128 ? -8.453 12.469 12.328 1 98.69 128 MET A CA 1
ATOM 969 C C . MET A 1 128 ? -9.953 12.531 12.57 1 98.69 128 MET A C 1
ATOM 971 O O . MET A 1 128 ? -10.469 11.875 13.477 1 98.69 128 MET A O 1
ATOM 975 N N . ILE A 1 129 ? -10.641 13.305 11.812 1 98.75 129 ILE A N 1
ATOM 976 C CA . ILE A 1 129 ? -12.062 13.57 11.992 1 98.75 129 ILE A CA 1
ATOM 977 C C . ILE A 1 129 ? -12.867 12.789 10.953 1 98.75 129 ILE A C 1
ATOM 979 O O . ILE A 1 129 ? -12.703 13.008 9.75 1 98.75 129 ILE A O 1
ATOM 983 N N . TYR A 1 130 ? -13.773 11.938 11.406 1 98.12 130 TYR A N 1
ATOM 984 C CA . TYR A 1 130 ? -14.594 11.086 10.547 1 98.12 130 TYR A CA 1
ATOM 985 C C . TYR A 1 130 ? -15.773 11.859 9.977 1 98.12 130 TYR A C 1
ATOM 987 O O . TYR A 1 130 ? -16.109 12.945 10.461 1 98.12 130 TYR A O 1
ATOM 995 N N . PRO A 1 131 ? -16.375 11.25 8.938 1 97.5 131 PRO A N 1
ATOM 996 C CA . PRO A 1 131 ? -17.516 11.922 8.328 1 97.5 131 PRO A CA 1
ATOM 997 C C . PRO A 1 131 ? -18.641 12.219 9.328 1 97.5 131 PRO A C 1
ATOM 999 O O . PRO A 1 131 ? -19.344 13.211 9.188 1 97.5 131 PRO A O 1
ATOM 1002 N N . GLN A 1 132 ? -18.766 11.43 10.391 1 96 132 GLN A N 1
ATOM 1003 C CA . GLN A 1 132 ? -19.812 11.547 11.383 1 96 132 GLN A CA 1
ATOM 1004 C C . GLN A 1 132 ? -19.5 12.641 12.398 1 96 132 GLN A C 1
ATOM 1006 O O . GLN A 1 132 ? -20.359 13.031 13.195 1 96 132 GLN A O 1
ATOM 1011 N N . GLY A 1 133 ? -18.328 13.117 12.375 1 96.25 133 GLY A N 1
ATOM 1012 C CA . GLY A 1 133 ? -17.953 14.211 13.25 1 96.25 133 GLY A CA 1
ATOM 1013 C C . GLY A 1 133 ? -17.109 13.766 14.43 1 96.25 133 GLY A C 1
ATOM 1014 O O . GLY A 1 133 ? -16.5 14.586 15.117 1 96.25 133 GLY A O 1
ATOM 1015 N N . ASN A 1 134 ? -17.078 12.422 14.703 1 96.75 134 ASN A N 1
ATOM 1016 C CA . ASN A 1 134 ? -16.188 11.906 15.734 1 96.75 134 ASN A CA 1
ATOM 1017 C C . ASN A 1 134 ? -14.742 11.859 15.25 1 96.75 134 ASN A C 1
ATOM 1019 O O . ASN A 1 134 ? -14.477 12.008 14.062 1 96.75 134 ASN A O 1
ATOM 1023 N N . TYR A 1 135 ? -13.859 11.812 16.219 1 97.06 135 TYR A N 1
ATOM 1024 C CA . TYR A 1 135 ? -12.461 11.891 15.805 1 97.06 135 TYR A CA 1
ATOM 1025 C C . TYR A 1 135 ? -11.586 11 16.672 1 97.06 135 TYR A C 1
ATOM 1027 O O . TYR A 1 135 ? -12.008 10.562 17.75 1 97.06 135 TYR A O 1
ATOM 1035 N N . ILE A 1 136 ? -10.414 10.664 16.109 1 95.94 136 ILE A N 1
ATOM 1036 C CA . ILE A 1 136 ? -9.383 9.945 16.859 1 95.94 136 ILE A CA 1
ATOM 1037 C C . ILE A 1 136 ? -8.086 10.758 16.844 1 95.94 136 ILE A C 1
ATOM 1039 O O . ILE A 1 136 ? -7.949 11.711 16.078 1 95.94 136 ILE A O 1
ATOM 1043 N N . HIS A 1 137 ? -7.238 10.43 17.75 1 93.25 137 HIS A N 1
ATOM 1044 C CA . HIS A 1 137 ? -5.934 11.07 17.844 1 93.25 137 HIS A CA 1
ATOM 1045 C C . HIS A 1 137 ? -4.805 10.07 17.625 1 93.25 137 HIS A C 1
ATOM 1047 O O . HIS A 1 137 ? -5.012 8.859 17.719 1 93.25 137 HIS A O 1
ATOM 1053 N N . GLU A 1 138 ? -3.65 10.602 17.219 1 87.88 138 GLU A N 1
ATOM 1054 C CA . GLU A 1 138 ? -2.471 9.75 17.109 1 87.88 138 GLU A CA 1
ATOM 1055 C C . GLU A 1 138 ? -1.962 9.32 18.484 1 87.88 138 GLU A C 1
ATOM 1057 O O . GLU A 1 138 ? -2.352 9.898 19.5 1 87.88 138 GLU A O 1
ATOM 1062 N N . SER A 1 139 ? -1.288 8.242 18.469 1 87.25 139 SER A N 1
ATOM 1063 C CA . SER A 1 139 ? -0.634 7.793 19.688 1 87.25 139 SER A CA 1
ATOM 1064 C C . SER A 1 139 ? 0.882 7.762 19.531 1 87.25 139 SER A C 1
ATOM 1066 O O . SER A 1 139 ? 1.396 7.891 18.406 1 87.25 139 SER A O 1
ATOM 1068 N N . SER A 1 140 ? 1.521 7.629 20.641 1 85.06 140 SER A N 1
ATOM 1069 C CA . SER A 1 140 ? 2.979 7.559 20.609 1 85.06 140 SER A CA 1
ATOM 1070 C C . SER A 1 140 ? 3.453 6.332 19.828 1 85.06 140 SER A C 1
ATOM 1072 O O . SER A 1 140 ? 4.527 6.352 19.219 1 85.06 140 SER A O 1
ATOM 1074 N N . ASP A 1 141 ? 2.697 5.348 19.844 1 88.12 141 ASP A N 1
ATOM 1075 C CA . ASP A 1 141 ? 3.057 4.121 19.141 1 88.12 141 ASP A CA 1
ATOM 1076 C C . ASP A 1 141 ? 2.766 4.242 17.641 1 88.12 141 ASP A C 1
ATOM 1078 O O . ASP A 1 141 ? 3.336 3.51 16.844 1 88.12 141 ASP A O 1
ATOM 1082 N N . HIS A 1 142 ? 1.918 5.184 17.344 1 91.12 142 HIS A N 1
ATOM 1083 C CA . HIS A 1 142 ? 1.536 5.457 15.969 1 91.12 142 HIS A CA 1
ATOM 1084 C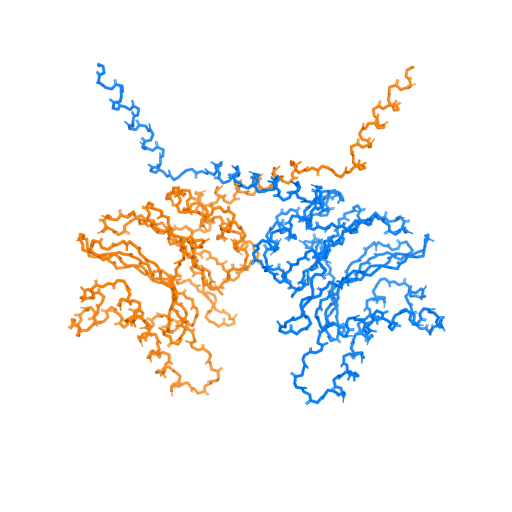 C . HIS A 1 142 ? 1.469 6.957 15.703 1 91.12 142 HIS A C 1
ATOM 1086 O O . HIS A 1 142 ? 0.379 7.52 15.562 1 91.12 142 HIS A O 1
ATOM 1092 N N . PRO A 1 143 ? 2.623 7.512 15.57 1 96.75 143 PRO A N 1
ATOM 1093 C CA . PRO A 1 143 ? 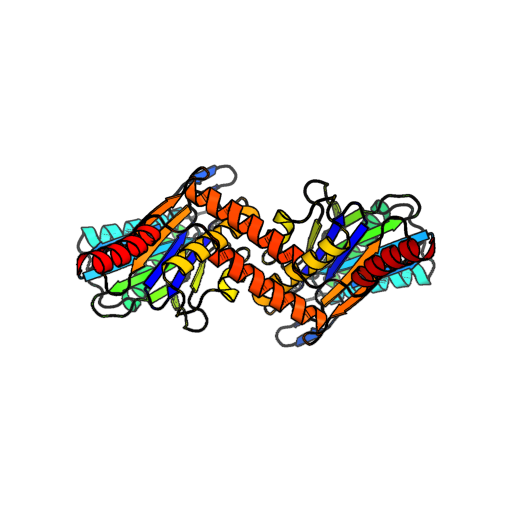2.678 8.977 15.555 1 96.75 143 PRO A CA 1
ATOM 1094 C C . PRO A 1 143 ? 2.438 9.562 14.172 1 96.75 143 PRO A C 1
ATOM 1096 O O . PRO A 1 143 ? 3.145 10.484 13.75 1 96.75 143 PRO A O 1
ATOM 1099 N N . PHE A 1 144 ? 1.56 8.961 13.414 1 98.38 144 PHE A N 1
ATOM 1100 C CA . PHE A 1 144 ? 1.144 9.523 12.141 1 98.38 144 PHE A CA 1
ATOM 1101 C C . PHE A 1 144 ? -0.309 9.172 11.844 1 98.38 144 PHE A C 1
ATOM 1103 O O . PHE A 1 144 ? -0.853 8.219 12.406 1 98.38 144 PHE A O 1
ATOM 1110 N N . LEU A 1 145 ? -0.974 9.984 11.094 1 98.56 145 LEU A N 1
ATOM 1111 C CA . LEU A 1 145 ? -2.332 9.773 10.602 1 98.56 145 LEU A CA 1
ATOM 1112 C C . LEU A 1 145 ? -2.379 9.867 9.086 1 98.56 145 LEU A C 1
ATOM 1114 O O . LEU A 1 145 ? -1.602 10.602 8.477 1 98.56 145 LEU A O 1
ATOM 1118 N N . GLN A 1 146 ? -3.23 9.055 8.523 1 98.44 146 GLN A N 1
ATOM 1119 C CA . GLN A 1 146 ? -3.416 9.055 7.074 1 98.44 146 GLN A CA 1
ATOM 1120 C C . GLN A 1 146 ? -4.898 9.078 6.711 1 98.44 146 GLN A C 1
ATOM 1122 O O . GLN A 1 146 ? -5.73 8.516 7.426 1 98.44 146 GLN A O 1
ATOM 1127 N N . ILE A 1 147 ? -5.234 9.727 5.602 1 98.19 147 ILE A N 1
ATOM 1128 C CA . ILE A 1 147 ? -6.574 9.633 5.035 1 98.19 147 ILE A CA 1
ATOM 1129 C C . ILE A 1 147 ? -6.48 9.492 3.516 1 98.19 147 ILE A C 1
ATOM 1131 O O . ILE A 1 147 ? -5.492 9.906 2.904 1 98.19 147 ILE A O 1
ATOM 1135 N N . GLY A 1 148 ? -7.496 8.859 2.91 1 96.75 148 GLY A N 1
ATOM 1136 C CA . GLY A 1 148 ? -7.488 8.586 1.481 1 96.75 148 GLY A CA 1
ATOM 1137 C C . GLY A 1 148 ? -6.82 7.273 1.125 1 96.75 148 GLY A C 1
ATOM 1138 O O . GLY A 1 148 ? -7.16 6.227 1.685 1 96.75 148 GLY A O 1
ATOM 1139 N N . GLU A 1 149 ? -5.953 7.289 0.138 1 96.69 149 GLU A N 1
ATOM 1140 C CA . GLU A 1 149 ? -5.227 6.105 -0.312 1 96.69 149 GLU A CA 1
ATOM 1141 C C . GLU A 1 149 ? -4.066 5.781 0.625 1 96.69 149 GLU A C 1
ATOM 1143 O O . GLU A 1 149 ? -2.904 6.02 0.289 1 96.69 149 GLU A O 1
ATOM 1148 N N . ILE A 1 150 ? -4.352 5.039 1.663 1 97.19 150 ILE A N 1
ATOM 1149 C CA . ILE A 1 150 ? -3.461 5.039 2.818 1 97.19 150 ILE A CA 1
ATOM 1150 C C . ILE A 1 150 ? -2.545 3.818 2.762 1 97.19 150 ILE A C 1
ATOM 1152 O O . ILE A 1 150 ? -1.578 3.725 3.521 1 97.19 150 ILE A O 1
ATOM 1156 N N . LYS A 1 151 ? -2.771 2.904 1.851 1 97.69 151 LYS A N 1
ATOM 1157 C CA . LYS A 1 151 ? -2.135 1.6 1.999 1 97.69 151 LYS A CA 1
ATOM 1158 C C . LYS A 1 151 ? -0.763 1.578 1.328 1 97.69 151 LYS A C 1
ATOM 1160 O O . LYS A 1 151 ? 0.2 1.051 1.889 1 97.69 151 LYS A O 1
ATOM 1165 N N . TYR A 1 152 ? -0.544 2.225 0.148 1 97.81 152 TYR A N 1
ATOM 1166 C CA . TYR A 1 152 ? 0.659 2.098 -0.667 1 97.81 152 TYR A CA 1
ATOM 1167 C C . TYR A 1 152 ? 1.882 2.611 0.081 1 97.81 152 TYR A C 1
ATOM 1169 O O . TYR A 1 152 ? 2.939 1.977 0.069 1 97.81 152 TYR A O 1
ATOM 1177 N N . GLY A 1 153 ? 1.725 3.732 0.713 1 97.75 153 GLY A N 1
ATOM 1178 C CA . GLY A 1 153 ? 2.861 4.391 1.337 1 97.75 153 GLY A CA 1
ATOM 1179 C C . GLY A 1 153 ? 2.979 4.098 2.82 1 97.75 153 GLY A C 1
ATOM 1180 O O . GLY A 1 153 ? 3.891 4.594 3.486 1 97.75 153 GLY A O 1
ATOM 1181 N N . LYS A 1 154 ? 2.141 3.273 3.342 1 98.12 154 LYS A N 1
ATOM 1182 C CA . LYS A 1 154 ? 2.055 3.064 4.785 1 98.12 154 LYS A CA 1
ATOM 1183 C C . LYS A 1 154 ? 3.26 2.285 5.301 1 98.12 154 LYS A C 1
ATOM 1185 O O . LYS A 1 154 ? 3.77 2.568 6.387 1 98.12 154 LYS A O 1
ATOM 1190 N N . PRO A 1 155 ? 3.838 1.302 4.582 1 96.75 155 PRO A N 1
ATOM 1191 C CA . PRO A 1 155 ? 4.895 0.467 5.164 1 96.75 155 PRO A CA 1
ATOM 1192 C C . PRO A 1 155 ? 6.129 1.271 5.566 1 96.75 155 PRO A C 1
ATOM 1194 O O . PRO A 1 155 ? 6.77 0.963 6.574 1 96.75 155 PRO A O 1
ATOM 1197 N N . ILE A 1 156 ? 6.461 2.291 4.77 1 97.31 156 ILE A N 1
ATOM 1198 C CA . ILE A 1 156 ? 7.641 3.076 5.113 1 97.31 156 ILE A CA 1
ATOM 1199 C C . ILE A 1 156 ? 7.367 3.891 6.379 1 97.31 156 ILE A C 1
ATOM 1201 O O . ILE A 1 156 ? 8.258 4.086 7.203 1 97.31 156 ILE A O 1
ATOM 1205 N N . LEU A 1 157 ? 6.191 4.395 6.57 1 97.81 157 LEU A N 1
ATOM 1206 C CA . LEU A 1 157 ? 5.824 5.121 7.781 1 97.81 157 LEU A CA 1
ATOM 1207 C C . LEU A 1 157 ? 5.902 4.219 9.008 1 97.81 157 LEU A C 1
ATOM 1209 O O . LEU A 1 157 ? 6.484 4.594 10.023 1 97.81 157 LEU A O 1
ATOM 1213 N N . ASP A 1 158 ? 5.352 2.992 8.867 1 96.06 158 ASP A N 1
ATOM 1214 C CA . ASP A 1 158 ? 5.336 2.02 9.953 1 96.06 158 ASP A CA 1
ATOM 1215 C C . ASP A 1 158 ? 6.754 1.682 10.406 1 96.06 158 ASP A C 1
ATOM 1217 O O . ASP A 1 158 ? 6.984 1.386 11.586 1 96.06 158 ASP A O 1
ATOM 1221 N N . ARG A 1 159 ? 7.645 1.751 9.492 1 94.06 159 ARG A N 1
ATOM 1222 C CA . ARG A 1 159 ? 9.008 1.318 9.781 1 94.06 159 ARG A CA 1
ATOM 1223 C C . ARG A 1 159 ? 9.828 2.453 10.383 1 94.06 159 ARG A C 1
ATOM 1225 O O . ARG A 1 159 ? 10.742 2.215 11.18 1 94.06 159 ARG A O 1
ATOM 1232 N N . VAL A 1 160 ? 9.492 3.676 10.023 1 95.31 160 VAL A N 1
ATOM 1233 C CA . VAL A 1 160 ? 10.484 4.73 10.203 1 95.31 160 VAL A CA 1
ATOM 1234 C C . VAL A 1 160 ? 9.984 5.738 11.234 1 95.31 160 VAL A C 1
ATOM 1236 O O . VAL A 1 160 ? 10.766 6.234 12.055 1 95.31 160 VAL A O 1
ATOM 1239 N N . VAL A 1 161 ? 8.742 6.082 11.219 1 96.75 161 VAL A N 1
ATOM 1240 C CA . VAL A 1 161 ? 8.25 7.23 11.977 1 96.75 161 VAL A CA 1
ATOM 1241 C C . VAL A 1 161 ? 8.172 6.875 13.453 1 96.75 161 VAL A C 1
ATOM 1243 O O . VAL A 1 161 ? 7.48 5.93 13.844 1 96.75 161 VAL A O 1
ATOM 1246 N N . ARG A 1 162 ? 8.875 7.598 14.18 1 95.75 162 ARG A N 1
ATOM 1247 C CA . ARG A 1 162 ? 8.922 7.523 15.633 1 95.75 162 ARG A CA 1
ATOM 1248 C C . ARG A 1 162 ? 9.016 8.914 16.25 1 95.75 162 ARG A C 1
ATOM 1250 O O . ARG A 1 162 ? 9.438 9.867 15.586 1 95.75 162 ARG A O 1
ATOM 1257 N N . PRO A 1 163 ? 8.672 9.016 17.531 1 96.25 163 PRO A N 1
ATOM 1258 C CA . PRO A 1 163 ? 8.633 10.344 18.141 1 96.25 163 PRO A CA 1
ATOM 1259 C C . PRO A 1 163 ? 9.984 11.055 18.109 1 96.25 163 PRO A C 1
ATOM 1261 O O . PRO A 1 163 ? 10.039 12.281 18.047 1 96.25 163 PRO A O 1
ATOM 1264 N N . ASP A 1 164 ? 11.023 10.305 18.078 1 96.19 164 ASP A N 1
ATOM 1265 C CA . ASP A 1 164 ? 12.344 10.922 18.203 1 96.19 164 ASP A CA 1
ATOM 1266 C C . ASP A 1 164 ? 12.953 11.195 16.828 1 96.19 164 ASP A C 1
ATOM 1268 O O . ASP A 1 164 ? 14.078 11.68 16.734 1 96.19 164 ASP A O 1
ATOM 1272 N N . LEU A 1 165 ? 12.281 10.898 15.766 1 96.44 165 LEU A N 1
ATOM 1273 C CA . LEU A 1 165 ? 12.711 11.242 14.414 1 96.44 165 LEU A CA 1
ATOM 1274 C C . LEU A 1 165 ? 12.781 12.75 14.234 1 96.44 165 LEU A C 1
ATOM 1276 O O . LEU A 1 165 ? 11.914 13.477 14.719 1 96.44 165 LEU A O 1
ATOM 1280 N N . SER A 1 166 ? 13.844 13.227 13.57 1 96.62 166 SER A N 1
ATOM 1281 C CA . SER A 1 166 ? 13.93 14.664 13.336 1 96.62 166 SER A CA 1
ATOM 1282 C C . SER A 1 166 ? 12.805 15.141 12.422 1 96.62 166 SER A C 1
ATOM 1284 O O . SER A 1 166 ? 12.266 14.367 11.633 1 96.62 166 SER A O 1
ATOM 1286 N N . LEU A 1 167 ? 12.539 16.391 12.531 1 97.12 167 LEU A N 1
ATOM 1287 C CA . LEU A 1 167 ? 11.469 16.984 11.742 1 97.12 167 LEU A CA 1
ATOM 1288 C C . LEU A 1 167 ? 11.742 16.844 10.25 1 97.12 167 LEU A C 1
ATOM 1290 O O . LEU A 1 167 ? 10.852 16.484 9.477 1 97.12 167 LEU A O 1
ATOM 1294 N N . GLU A 1 168 ? 12.961 17.109 9.859 1 97.56 168 GLU A N 1
ATOM 1295 C CA . GLU A 1 168 ? 13.32 17.047 8.445 1 97.56 168 GLU A CA 1
ATOM 1296 C C . GLU A 1 168 ? 13.305 15.617 7.922 1 97.56 168 GLU A C 1
ATOM 1298 O O . GLU A 1 168 ? 12.906 15.375 6.785 1 97.56 168 GLU A O 1
ATOM 1303 N N . ALA A 1 169 ? 13.758 14.719 8.742 1 97.5 169 ALA A N 1
ATOM 1304 C CA . ALA A 1 169 ? 13.703 13.305 8.359 1 97.5 169 ALA A CA 1
ATOM 1305 C C . ALA A 1 169 ? 12.258 12.836 8.203 1 97.5 169 ALA A C 1
ATOM 1307 O O . ALA A 1 169 ? 11.938 12.094 7.277 1 97.5 169 ALA A O 1
ATOM 1308 N N . ALA A 1 170 ? 11.414 13.25 9.117 1 98.38 170 ALA A N 1
ATOM 1309 C CA . ALA A 1 170 ? 9.992 12.93 9.023 1 98.38 170 ALA A CA 1
ATOM 1310 C C . ALA A 1 170 ? 9.383 13.5 7.75 1 98.38 170 ALA A C 1
ATOM 1312 O O . ALA A 1 170 ? 8.555 12.852 7.105 1 98.38 170 ALA A O 1
ATOM 1313 N N . ALA A 1 171 ? 9.781 14.695 7.441 1 98.69 171 ALA A N 1
ATOM 1314 C CA . ALA A 1 171 ? 9.297 15.344 6.223 1 98.69 171 ALA A CA 1
ATOM 1315 C C . ALA A 1 171 ? 9.727 14.562 4.984 1 98.69 171 ALA A C 1
ATOM 1317 O O . ALA A 1 171 ? 8.922 14.352 4.07 1 98.69 171 ALA A O 1
ATOM 1318 N N . ARG A 1 172 ? 10.93 14.164 4.922 1 98.38 172 ARG A N 1
ATOM 1319 C CA . ARG A 1 172 ? 11.414 13.359 3.803 1 98.38 172 ARG A CA 1
ATOM 1320 C C . ARG A 1 172 ? 10.68 12.023 3.734 1 98.38 172 ARG A C 1
ATOM 1322 O O . ARG A 1 172 ? 10.359 11.539 2.646 1 98.38 172 ARG A O 1
ATOM 1329 N N . CYS A 1 173 ? 10.461 11.445 4.895 1 98.44 173 CYS A N 1
ATOM 1330 C CA . CYS A 1 173 ? 9.703 10.195 4.949 1 98.44 173 CYS A CA 1
ATOM 1331 C C . CYS A 1 173 ? 8.305 10.391 4.379 1 98.44 173 CYS A C 1
ATOM 1333 O O . CYS A 1 173 ? 7.793 9.523 3.666 1 98.44 173 CYS A O 1
ATOM 1335 N N . ALA A 1 174 ? 7.68 11.516 4.719 1 98.81 174 ALA A N 1
ATOM 1336 C CA . ALA A 1 174 ? 6.359 11.836 4.18 1 98.81 174 ALA A CA 1
ATOM 1337 C C . ALA A 1 174 ? 6.391 11.922 2.656 1 98.81 174 ALA A C 1
ATOM 1339 O O . ALA A 1 174 ? 5.496 11.414 1.981 1 98.81 174 ALA A O 1
ATOM 1340 N N . LEU A 1 175 ? 7.41 12.516 2.139 1 98.62 175 LEU A N 1
ATOM 1341 C CA . LEU A 1 175 ? 7.551 12.664 0.693 1 98.62 175 LEU A CA 1
ATOM 1342 C C . LEU A 1 175 ? 7.754 11.305 0.028 1 98.62 175 LEU A C 1
ATOM 1344 O O . LEU A 1 175 ? 7.234 11.055 -1.063 1 98.62 175 LEU A O 1
ATOM 1348 N N . VAL A 1 176 ? 8.477 10.469 0.669 1 98.25 176 VAL A N 1
ATOM 1349 C CA . VAL A 1 176 ? 8.719 9.125 0.164 1 98.25 176 VAL A CA 1
ATOM 1350 C C . VAL A 1 176 ? 7.414 8.328 0.177 1 98.25 176 VAL A C 1
ATOM 1352 O O . VAL A 1 176 ? 7.121 7.586 -0.765 1 98.25 176 VAL A O 1
ATOM 1355 N N . SER A 1 177 ? 6.695 8.398 1.262 1 98.5 177 SER A N 1
ATOM 1356 C CA . SER A 1 177 ? 5.383 7.77 1.332 1 98.5 177 SER A CA 1
ATOM 1357 C C . SER A 1 177 ? 4.488 8.227 0.185 1 98.5 177 SER A C 1
ATOM 1359 O O . SER A 1 177 ? 3.824 7.41 -0.456 1 98.5 177 SER A O 1
ATOM 1361 N N . MET A 1 178 ? 4.492 9.492 -0.05 1 98.5 178 MET A N 1
ATOM 1362 C CA . MET A 1 178 ? 3.725 10.07 -1.148 1 98.5 178 MET A CA 1
ATOM 1363 C C . MET A 1 178 ? 4.211 9.539 -2.492 1 98.5 178 MET A C 1
ATOM 1365 O O . MET A 1 178 ? 3.402 9.172 -3.346 1 98.5 178 MET A O 1
ATOM 1369 N N . ASN A 1 179 ? 5.488 9.531 -2.672 1 97.5 179 ASN A N 1
ATOM 1370 C CA . ASN A 1 179 ? 6.078 9.031 -3.906 1 97.5 179 ASN A CA 1
ATOM 1371 C C . ASN A 1 179 ? 5.676 7.578 -4.168 1 97.5 179 ASN A C 1
ATOM 1373 O O . ASN A 1 179 ? 5.352 7.215 -5.297 1 97.5 179 ASN A O 1
ATOM 1377 N N . SER A 1 180 ? 5.707 6.793 -3.137 1 96.94 180 SER A N 1
ATOM 1378 C CA . SER A 1 180 ? 5.32 5.391 -3.254 1 96.94 180 SER A CA 1
ATOM 1379 C C . SER A 1 180 ? 3.857 5.254 -3.66 1 96.94 180 SER A C 1
ATOM 1381 O O . SER A 1 180 ? 3.512 4.395 -4.477 1 96.94 180 SER A O 1
ATOM 1383 N N . THR A 1 181 ? 3.023 6.047 -3.072 1 97.88 181 THR A N 1
ATOM 1384 C CA . THR A 1 181 ? 1.599 6.016 -3.387 1 97.88 181 THR A CA 1
ATOM 1385 C C . THR A 1 181 ? 1.354 6.441 -4.832 1 97.88 181 THR A C 1
ATOM 1387 O O . THR A 1 181 ? 0.639 5.758 -5.57 1 97.88 181 THR A O 1
ATOM 1390 N N . MET A 1 182 ? 1.976 7.48 -5.281 1 96.19 182 MET A N 1
ATOM 1391 C CA . MET A 1 182 ? 1.776 8.016 -6.625 1 96.19 182 MET A CA 1
ATOM 1392 C C . MET A 1 182 ? 2.281 7.043 -7.68 1 96.19 182 MET A C 1
ATOM 1394 O O . MET A 1 182 ? 1.747 6.988 -8.789 1 96.19 182 MET A O 1
ATOM 1398 N N . ARG A 1 183 ? 3.289 6.285 -7.375 1 93.06 183 ARG A N 1
ATOM 1399 C CA . ARG A 1 183 ? 3.861 5.324 -8.312 1 93.06 183 ARG A CA 1
ATOM 1400 C C . ARG A 1 183 ? 2.873 4.203 -8.617 1 93.06 183 ARG A C 1
ATOM 1402 O O . ARG A 1 183 ? 2.832 3.691 -9.734 1 93.06 183 ARG A O 1
ATOM 1409 N N . SER A 1 184 ? 2.074 3.861 -7.633 1 95.06 184 SER A N 1
ATOM 1410 C CA . SER A 1 184 ? 1.234 2.676 -7.773 1 95.06 184 SER A CA 1
ATOM 1411 C C . SER A 1 184 ? -0.24 3.055 -7.879 1 95.06 184 SER A C 1
ATOM 1413 O O . SER A 1 184 ? -1.101 2.184 -8.023 1 95.06 184 SER A O 1
ATOM 1415 N N . ASN A 1 185 ? -0.591 4.273 -7.762 1 94.69 185 ASN A N 1
ATOM 1416 C CA . ASN A 1 185 ? -1.957 4.781 -7.844 1 94.69 185 ASN A CA 1
ATOM 1417 C C . ASN A 1 185 ? -2.027 6.074 -8.648 1 94.69 185 ASN A C 1
ATOM 1419 O O . ASN A 1 185 ? -1.669 7.141 -8.141 1 94.69 185 ASN A O 1
ATOM 1423 N N . VAL A 1 186 ? -2.666 6.008 -9.805 1 90.19 186 VAL A N 1
ATOM 1424 C CA . VAL A 1 186 ? -2.631 7.117 -10.75 1 90.19 186 VAL A CA 1
ATOM 1425 C C . VAL A 1 186 ? -3.586 8.219 -10.297 1 90.19 186 VAL A C 1
ATOM 1427 O O . VAL A 1 186 ? -3.506 9.352 -10.781 1 90.19 186 VAL A O 1
ATOM 1430 N N . THR A 1 187 ? -4.43 7.918 -9.344 1 90.94 187 THR A N 1
ATOM 1431 C CA . THR A 1 187 ? -5.434 8.898 -8.938 1 90.94 187 THR A CA 1
ATOM 1432 C C . THR A 1 187 ? -4.852 9.875 -7.926 1 90.94 187 THR A C 1
ATOM 1434 O O . THR A 1 187 ? -5.512 10.852 -7.551 1 90.94 187 THR A O 1
ATOM 1437 N N . VAL A 1 188 ? -3.703 9.609 -7.406 1 94.5 188 VAL A N 1
ATOM 1438 C CA . VAL A 1 188 ? -2.939 10.5 -6.539 1 94.5 188 VAL A CA 1
ATOM 1439 C C . VAL A 1 188 ? -1.842 11.188 -7.348 1 94.5 188 VAL A C 1
ATOM 1441 O O . VAL A 1 188 ? -1.091 10.531 -8.07 1 94.5 188 VAL A O 1
ATOM 1444 N N . GLY A 1 189 ? -1.814 12.508 -7.195 1 94.69 189 GLY A N 1
ATOM 1445 C CA . GLY A 1 189 ? -0.852 13.148 -8.078 1 94.69 189 GLY A CA 1
ATOM 1446 C C . GLY A 1 189 ? -0.498 14.562 -7.637 1 94.69 189 GLY A C 1
ATOM 1447 O O . GLY A 1 189 ? -1.152 15.125 -6.758 1 94.69 189 GLY A O 1
ATOM 1448 N N . PRO A 1 190 ? 0.5 15.086 -8.219 1 94.06 190 PRO A N 1
ATOM 1449 C CA . PRO A 1 190 ? 0.979 16.438 -7.895 1 94.06 190 PRO A CA 1
ATOM 1450 C C . PRO A 1 190 ? -0.004 17.516 -8.312 1 94.06 190 PRO A C 1
ATOM 1452 O O . PRO A 1 190 ? -0.917 17.266 -9.102 1 94.06 190 PRO A O 1
ATOM 1455 N N . PRO A 1 191 ? 0.257 18.766 -7.785 1 96.62 191 PRO A N 1
ATOM 1456 C CA . PRO A 1 191 ? 1.335 19.188 -6.887 1 96.62 191 PRO A CA 1
ATOM 1457 C C . PRO A 1 191 ? 1.241 18.547 -5.508 1 96.62 191 PRO A C 1
ATOM 1459 O O . PRO A 1 191 ? 0.14 18.359 -4.98 1 96.62 191 PRO A O 1
ATOM 1462 N N . VAL A 1 192 ? 2.465 18.156 -4.98 1 98.31 192 VAL A N 1
ATOM 1463 C CA . VAL A 1 192 ? 2.566 17.656 -3.617 1 98.31 192 VAL A CA 1
ATOM 1464 C C . VAL A 1 192 ? 2.854 18.812 -2.66 1 98.31 192 VAL A C 1
ATOM 1466 O O . VAL A 1 192 ? 3.805 19.578 -2.859 1 98.31 192 VAL A O 1
ATOM 1469 N N . GLU A 1 193 ? 2.018 18.953 -1.69 1 98.56 193 GLU A N 1
ATOM 1470 C CA . GLU A 1 193 ? 2.184 20 -0.699 1 98.56 193 GLU A CA 1
ATOM 1471 C C . GLU A 1 193 ? 2.773 19.453 0.598 1 98.56 193 GLU A C 1
ATOM 1473 O O . GLU A 1 193 ? 2.393 18.375 1.053 1 98.56 193 GLU A O 1
ATOM 1478 N N . LEU A 1 194 ? 3.75 20.172 1.094 1 98.81 194 LEU A N 1
ATOM 1479 C CA . LEU A 1 194 ? 4.43 19.828 2.338 1 98.81 194 LEU A CA 1
ATOM 1480 C C . LEU A 1 194 ? 4.484 21.031 3.281 1 98.81 194 LEU A C 1
ATOM 1482 O O . LEU A 1 194 ? 4.82 22.141 2.863 1 98.81 194 LEU A O 1
ATOM 1486 N N . LEU A 1 195 ? 4.02 20.828 4.535 1 98.88 195 LEU A N 1
ATOM 1487 C CA . LEU A 1 195 ? 4.117 21.859 5.559 1 98.88 195 LEU A CA 1
ATOM 1488 C C . LEU A 1 195 ? 4.816 21.328 6.805 1 98.88 195 LEU A C 1
ATOM 1490 O O . LEU A 1 195 ? 4.418 20.297 7.348 1 98.88 195 LEU A O 1
ATOM 1494 N N . ILE A 1 196 ? 5.902 21.953 7.219 1 98.81 196 ILE A N 1
ATOM 1495 C CA . ILE A 1 196 ? 6.684 21.578 8.391 1 98.81 196 ILE A CA 1
ATOM 1496 C C . ILE A 1 196 ? 6.488 22.609 9.5 1 98.81 196 ILE A C 1
ATOM 1498 O O . ILE A 1 196 ? 6.848 23.781 9.344 1 98.81 196 ILE A O 1
ATOM 1502 N N . TYR A 1 197 ? 5.898 22.203 10.578 1 98.81 197 TYR A N 1
ATOM 1503 C CA . TYR A 1 197 ? 5.629 23.062 11.719 1 98.81 197 TYR A CA 1
ATOM 1504 C C . TYR A 1 197 ? 6.516 22.703 12.906 1 98.81 197 TYR A C 1
ATOM 1506 O O . TYR A 1 197 ? 6.477 21.562 13.383 1 98.81 197 TYR A O 1
ATOM 1514 N N . ARG A 1 198 ? 7.289 23.625 13.367 1 98.38 198 ARG A N 1
ATOM 1515 C CA . ARG A 1 198 ? 8.141 23.406 14.531 1 98.38 198 ARG A CA 1
ATOM 1516 C C . ARG A 1 198 ? 7.367 23.641 15.828 1 98.38 198 ARG A C 1
ATOM 1518 O O . ARG A 1 198 ? 6.754 24.688 16.016 1 98.38 198 ARG A O 1
ATOM 1525 N N . ALA A 1 199 ? 7.438 22.703 16.719 1 98.25 199 ALA A N 1
ATOM 1526 C CA . ALA A 1 199 ? 6.727 22.781 17.984 1 98.25 199 ALA A CA 1
ATOM 1527 C C . ALA A 1 199 ? 7.074 24.062 18.734 1 98.25 199 ALA A C 1
ATOM 1529 O O . ALA A 1 199 ? 8.234 24.469 18.766 1 98.25 199 ALA A O 1
ATOM 1530 N N . ASN A 1 200 ? 5.988 24.688 19.281 1 98.12 200 ASN A N 1
ATOM 1531 C CA . ASN A 1 200 ? 6.062 25.859 20.156 1 98.12 200 ASN A CA 1
ATOM 1532 C C . ASN A 1 200 ? 6.43 27.125 19.375 1 98.12 200 ASN A C 1
ATOM 1534 O O . ASN A 1 200 ? 6.621 28.188 19.953 1 98.12 200 ASN A O 1
ATOM 1538 N N . SER A 1 201 ? 6.531 27.016 18.062 1 97.81 201 SER A N 1
ATOM 1539 C CA . SER A 1 201 ? 6.848 28.203 17.281 1 97.81 201 SER A CA 1
ATOM 1540 C C . SER A 1 201 ? 5.633 29.109 17.141 1 97.81 201 SER A C 1
ATOM 1542 O O . SER A 1 201 ? 5.777 30.328 17.062 1 97.81 201 SER A O 1
ATOM 1544 N N . LEU A 1 202 ? 4.523 28.516 17.062 1 98.19 202 LEU A N 1
ATOM 1545 C CA . LEU A 1 202 ? 3.258 29.203 16.812 1 98.19 202 LEU A CA 1
ATOM 1546 C C . LEU A 1 202 ? 3.367 30.125 15.609 1 98.19 202 LEU A C 1
ATOM 1548 O O . LEU A 1 202 ? 2.879 31.266 15.641 1 98.19 202 LEU A O 1
ATOM 1552 N N . GLN A 1 203 ? 4.094 29.672 14.617 1 97.31 203 GLN A N 1
ATOM 1553 C CA . GLN A 1 203 ? 4.273 30.312 13.328 1 97.31 203 GLN A CA 1
ATOM 1554 C C . GLN A 1 203 ? 3.797 29.406 12.188 1 97.31 203 GLN A C 1
ATOM 1556 O O . GLN A 1 203 ? 3.541 28.219 12.398 1 97.31 203 GLN A O 1
ATOM 1561 N N . VAL A 1 204 ? 3.523 29.891 11.031 1 92.88 204 VAL A N 1
ATOM 1562 C CA . VAL A 1 204 ? 2.947 29.203 9.875 1 92.88 204 VAL A CA 1
ATOM 1563 C C . VAL A 1 204 ? 3.826 28.016 9.484 1 92.88 204 VAL A C 1
ATOM 1565 O O . VAL A 1 204 ? 3.334 27.031 8.938 1 92.88 204 VAL A O 1
ATOM 1568 N N . GLY A 1 205 ? 5.051 27.922 9.836 1 92.69 205 GLY A N 1
ATOM 1569 C CA . GLY A 1 205 ? 5.953 26.844 9.438 1 92.69 205 GLY A CA 1
ATOM 1570 C C . GLY A 1 205 ? 6.473 27 8.023 1 92.69 205 GLY A C 1
ATOM 1571 O O . GLY A 1 205 ? 6.297 28.047 7.398 1 92.69 205 GLY A O 1
ATOM 1572 N N . ARG A 1 206 ? 7.184 26 7.52 1 96.31 206 ARG A N 1
ATOM 1573 C CA . ARG A 1 206 ? 7.715 25.984 6.16 1 96.31 206 ARG A CA 1
ATOM 1574 C C . ARG A 1 206 ? 6.77 25.25 5.211 1 96.31 206 ARG A C 1
ATOM 1576 O O . ARG A 1 206 ? 6.504 24.062 5.391 1 96.31 206 ARG A O 1
ATOM 1583 N N . TYR A 1 207 ? 6.309 26 4.285 1 97.62 207 TYR A N 1
ATOM 1584 C CA . TYR A 1 207 ? 5.398 25.453 3.291 1 97.62 207 TYR A CA 1
ATOM 1585 C C . TYR A 1 207 ? 6.098 25.266 1.949 1 97.62 207 TYR A C 1
ATOM 1587 O O . TYR A 1 207 ? 6.777 26.188 1.471 1 97.62 207 TYR A O 1
ATOM 1595 N N . LEU A 1 208 ? 6.004 24.078 1.355 1 97.69 208 LEU A N 1
ATOM 1596 C CA . LEU A 1 208 ? 6.555 23.766 0.042 1 97.69 208 LEU A CA 1
ATOM 1597 C C . LEU A 1 208 ? 5.492 23.125 -0.851 1 97.69 208 LEU A C 1
ATOM 1599 O O . LEU A 1 208 ? 4.617 22.406 -0.368 1 97.69 208 LEU A O 1
ATOM 1603 N N . ALA A 1 209 ? 5.52 23.422 -2.08 1 97.5 209 ALA A N 1
ATOM 1604 C CA . ALA A 1 209 ? 4.676 22.812 -3.102 1 97.5 209 ALA A CA 1
ATOM 1605 C C . ALA A 1 209 ? 5.512 22.312 -4.273 1 97.5 209 ALA A C 1
ATOM 1607 O O . ALA A 1 209 ? 6.238 23.078 -4.906 1 97.5 209 ALA A O 1
ATOM 1608 N N . PHE A 1 210 ? 5.375 21.031 -4.535 1 97.88 210 PHE A N 1
ATOM 1609 C CA . PHE A 1 210 ? 6.219 20.406 -5.551 1 97.88 210 PHE A CA 1
ATOM 1610 C C . PHE A 1 210 ? 5.391 20 -6.758 1 97.88 210 PHE A C 1
ATOM 1612 O O . PHE A 1 210 ? 4.52 19.125 -6.652 1 97.88 210 PHE A O 1
ATOM 1619 N N . SER A 1 211 ? 5.719 20.594 -7.879 1 95.94 211 SER A N 1
ATOM 1620 C CA . SER A 1 211 ? 5.152 20.109 -9.133 1 95.94 211 SER A CA 1
ATOM 1621 C C . SER A 1 211 ? 5.797 18.781 -9.547 1 95.94 211 SER A C 1
ATOM 1623 O O . SER A 1 211 ? 6.75 18.328 -8.906 1 95.94 211 SER A O 1
ATOM 1625 N N . GLU A 1 212 ? 5.23 18.188 -10.57 1 90 212 GLU A N 1
ATOM 1626 C CA . GLU A 1 212 ? 5.781 16.938 -11.094 1 90 212 GLU A CA 1
ATOM 1627 C C . GLU A 1 212 ? 7.23 17.109 -11.539 1 90 212 GLU A C 1
ATOM 1629 O O . GLU A 1 212 ? 8.031 16.172 -11.438 1 90 212 GLU A O 1
ATOM 1634 N N . GLU A 1 213 ? 7.574 18.359 -11.914 1 94.19 213 GLU A N 1
ATOM 1635 C CA . GLU A 1 213 ? 8.883 18.625 -12.508 1 94.19 213 GLU A CA 1
ATOM 1636 C C . GLU A 1 213 ? 9.828 19.266 -11.5 1 94.19 213 GLU A C 1
ATOM 1638 O O . GLU A 1 213 ? 10.969 19.594 -11.836 1 94.19 213 GLU A O 1
ATOM 1643 N N . ASP A 1 214 ? 9.359 19.453 -10.375 1 96.75 214 ASP A N 1
ATOM 1644 C CA . ASP A 1 214 ? 10.227 20.078 -9.375 1 96.75 214 ASP A CA 1
ATOM 1645 C C . ASP A 1 214 ? 11.516 19.281 -9.195 1 96.75 214 ASP A C 1
ATOM 1647 O O . ASP A 1 214 ? 11.477 18.078 -8.922 1 96.75 214 ASP A O 1
ATOM 1651 N N . PRO A 1 215 ? 12.664 19.922 -9.336 1 96.94 215 PRO A N 1
ATOM 1652 C CA . PRO A 1 215 ? 13.938 19.188 -9.312 1 96.94 215 PRO A CA 1
ATOM 1653 C C . PRO A 1 215 ? 14.195 18.5 -7.977 1 96.94 215 PRO A C 1
ATOM 1655 O O . PRO A 1 215 ? 14.734 17.391 -7.945 1 96.94 215 PRO A O 1
ATOM 1658 N N . PHE A 1 216 ? 13.922 19.172 -6.969 1 97.19 216 PHE A N 1
ATOM 1659 C CA . PHE A 1 216 ? 14.141 18.578 -5.656 1 97.19 216 PHE A CA 1
ATOM 1660 C C . PHE A 1 216 ? 13.273 17.344 -5.469 1 97.19 216 PHE A C 1
ATOM 1662 O O . PHE A 1 216 ? 13.766 16.281 -5.074 1 97.19 216 PHE A O 1
ATOM 1669 N N . TYR A 1 217 ? 12.016 17.453 -5.715 1 97.38 217 TYR A N 1
ATOM 1670 C CA . TYR A 1 217 ? 11.086 16.344 -5.551 1 97.38 217 TYR A CA 1
ATOM 1671 C C . TYR A 1 217 ? 11.453 15.18 -6.469 1 97.38 217 TYR A C 1
ATOM 1673 O O . TYR A 1 217 ? 11.375 14.016 -6.07 1 97.38 217 TYR A O 1
ATOM 1681 N N . ARG A 1 218 ? 11.836 15.484 -7.656 1 96.94 218 ARG A N 1
ATOM 1682 C CA . ARG A 1 218 ? 12.289 14.445 -8.578 1 96.94 218 ARG A CA 1
ATOM 1683 C C . ARG A 1 218 ? 13.516 13.727 -8.031 1 96.94 218 ARG A C 1
ATOM 1685 O O . ARG A 1 218 ? 13.625 12.5 -8.148 1 96.94 218 ARG A O 1
ATOM 1692 N N . SER A 1 219 ? 14.375 14.508 -7.496 1 97.69 219 SER A N 1
ATOM 1693 C CA . SER A 1 219 ? 15.586 13.914 -6.934 1 97.69 219 SER A CA 1
ATOM 1694 C C . SER A 1 219 ? 15.258 12.977 -5.777 1 97.69 219 SER A C 1
ATOM 1696 O O . SER A 1 219 ? 15.914 11.945 -5.598 1 97.69 219 SER A O 1
ATOM 1698 N N . ILE A 1 220 ? 14.312 13.352 -4.945 1 97.44 220 ILE A N 1
ATOM 1699 C CA . ILE A 1 220 ? 13.859 12.492 -3.855 1 97.44 220 ILE A CA 1
ATOM 1700 C C . ILE A 1 220 ? 13.414 11.141 -4.414 1 97.44 220 ILE A C 1
ATOM 1702 O O . ILE A 1 220 ? 13.828 10.094 -3.926 1 97.44 220 ILE A O 1
ATOM 1706 N N . GLY A 1 221 ? 12.578 11.164 -5.395 1 96.38 221 GLY A N 1
ATOM 1707 C CA . GLY A 1 221 ? 12.086 9.938 -6.004 1 96.38 221 GLY A CA 1
ATOM 1708 C C . GLY A 1 221 ? 13.188 9.086 -6.605 1 96.38 221 GLY A C 1
ATOM 1709 O O . GLY A 1 221 ? 13.203 7.867 -6.418 1 96.38 221 GLY A O 1
ATOM 1710 N N . GLU A 1 222 ? 14.055 9.711 -7.348 1 96.88 222 GLU A N 1
ATOM 1711 C CA . GLU A 1 222 ? 15.148 9 -8 1 96.88 222 GLU A CA 1
ATOM 1712 C C . GLU A 1 222 ? 16.078 8.344 -6.98 1 96.88 222 GLU A C 1
ATOM 1714 O O . GLU A 1 222 ? 16.422 7.172 -7.121 1 96.88 222 GLU A O 1
ATOM 1719 N N . ARG A 1 223 ? 16.453 9.102 -6.027 1 97.56 223 ARG A N 1
ATOM 1720 C CA . ARG A 1 223 ? 17.359 8.578 -5.008 1 97.56 223 ARG A CA 1
ATOM 1721 C C . ARG A 1 223 ? 16.688 7.469 -4.203 1 97.56 223 ARG A C 1
ATOM 1723 O O . ARG A 1 223 ? 17.344 6.512 -3.797 1 97.56 223 ARG A O 1
ATOM 1730 N N . TRP A 1 224 ? 15.461 7.68 -3.875 1 97.06 224 TRP A N 1
ATOM 1731 C CA . TRP A 1 224 ? 14.727 6.637 -3.174 1 97.06 224 TRP A CA 1
ATOM 1732 C C . TRP A 1 224 ? 14.703 5.344 -3.984 1 97.06 224 TRP A C 1
ATOM 1734 O O . TRP A 1 224 ? 15 4.27 -3.457 1 97.06 224 TRP A O 1
ATOM 1744 N N . SER A 1 225 ? 14.406 5.445 -5.25 1 95.81 225 SER A N 1
ATOM 1745 C CA . SER A 1 225 ? 14.375 4.281 -6.129 1 95.81 225 SER A CA 1
ATOM 1746 C C . SER A 1 225 ? 15.727 3.578 -6.164 1 95.81 225 SER A C 1
ATOM 1748 O O . SER A 1 225 ? 15.797 2.352 -6.07 1 95.81 225 SER A O 1
ATOM 1750 N N . GLN A 1 226 ? 16.766 4.359 -6.273 1 96.75 226 GLN A N 1
ATOM 1751 C CA . GLN A 1 226 ? 18.125 3.805 -6.27 1 96.75 226 GLN A CA 1
ATOM 1752 C C . GLN A 1 226 ? 18.406 3.084 -4.957 1 96.75 226 GLN A C 1
ATOM 1754 O O . GLN A 1 226 ? 19.016 2.01 -4.953 1 96.75 226 GLN A O 1
ATOM 1759 N N . GLY A 1 227 ? 18.062 3.75 -3.914 1 96.81 227 GLY A N 1
ATOM 1760 C CA . GLY A 1 227 ? 18.25 3.135 -2.609 1 96.81 227 GLY A CA 1
ATOM 1761 C C . GLY A 1 227 ? 17.516 1.815 -2.461 1 96.81 227 GLY A C 1
ATOM 1762 O O . GLY A 1 227 ? 18.031 0.866 -1.88 1 96.81 227 GLY A O 1
ATOM 1763 N N . LEU A 1 228 ? 16.297 1.706 -2.938 1 95.5 228 LEU A N 1
ATOM 1764 C CA . LEU A 1 228 ? 15.5 0.482 -2.881 1 95.5 228 LEU A CA 1
ATOM 1765 C C . LEU A 1 228 ? 16.172 -0.635 -3.676 1 95.5 228 LEU A C 1
ATOM 1767 O O . LEU A 1 228 ? 16.219 -1.78 -3.225 1 95.5 228 LEU A O 1
ATOM 1771 N N . LEU A 1 229 ? 16.641 -0.313 -4.863 1 95.44 229 LEU A N 1
ATOM 1772 C CA . LEU A 1 229 ? 17.312 -1.294 -5.707 1 95.44 229 LEU A CA 1
ATOM 1773 C C . LEU A 1 229 ? 18.562 -1.827 -5.023 1 95.44 229 LEU A C 1
ATOM 1775 O O . LEU A 1 229 ? 18.828 -3.029 -5.055 1 95.44 229 LEU A O 1
ATOM 1779 N N . ARG A 1 230 ? 19.281 -0.91 -4.406 1 96.69 230 ARG A N 1
ATOM 1780 C CA . ARG A 1 230 ? 20.469 -1.325 -3.668 1 96.69 230 ARG A CA 1
ATOM 1781 C C . ARG A 1 230 ? 20.094 -2.24 -2.504 1 96.69 230 ARG A C 1
ATOM 1783 O O . ARG A 1 230 ? 20.781 -3.234 -2.248 1 96.69 230 ARG A O 1
ATOM 1790 N N . ALA A 1 231 ? 19.094 -1.839 -1.777 1 96.75 231 ALA A N 1
ATOM 1791 C CA . ALA A 1 231 ? 18.625 -2.648 -0.654 1 96.75 231 ALA A CA 1
ATOM 1792 C C . ALA A 1 231 ? 18.25 -4.055 -1.109 1 96.75 231 ALA A C 1
ATOM 1794 O O . ALA A 1 231 ? 18.562 -5.035 -0.429 1 96.75 231 ALA A O 1
ATOM 1795 N N . LEU A 1 232 ? 17.609 -4.199 -2.227 1 95.81 232 LEU A N 1
ATOM 1796 C CA . LEU A 1 232 ? 17.219 -5.496 -2.77 1 95.81 232 LEU A CA 1
ATOM 1797 C C . LEU A 1 232 ? 18.453 -6.324 -3.135 1 95.81 232 LEU A C 1
ATOM 1799 O O . LEU A 1 232 ? 18.5 -7.523 -2.865 1 95.81 232 LEU A O 1
ATOM 1803 N N . ASP A 1 233 ? 19.375 -5.68 -3.723 1 95.38 233 ASP A N 1
ATOM 1804 C CA . ASP A 1 233 ? 20.594 -6.355 -4.148 1 95.38 233 ASP A CA 1
ATOM 1805 C C . ASP A 1 233 ? 21.375 -6.879 -2.949 1 95.38 233 ASP A C 1
ATOM 1807 O O . ASP A 1 233 ? 22.109 -7.871 -3.059 1 95.38 233 ASP A O 1
ATOM 1811 N N . ASP A 1 234 ? 21.188 -6.191 -1.842 1 96.25 234 ASP A N 1
ATOM 1812 C CA . ASP A 1 234 ? 21.969 -6.527 -0.647 1 96.25 234 ASP A CA 1
ATOM 1813 C C . ASP A 1 234 ? 21.25 -7.598 0.178 1 96.25 234 ASP A C 1
ATOM 1815 O O . ASP A 1 234 ? 21.766 -8.023 1.218 1 96.25 234 ASP A O 1
ATOM 1819 N N . LEU A 1 235 ? 20.141 -8.062 -0.222 1 97.38 235 LEU A N 1
ATOM 1820 C CA . LEU A 1 235 ? 19.406 -9.094 0.517 1 97.38 235 LEU A CA 1
ATOM 1821 C C . LEU A 1 235 ? 20.172 -10.422 0.486 1 97.38 235 LEU A C 1
ATOM 1823 O O . LEU A 1 235 ? 20.906 -10.695 -0.459 1 97.38 235 LEU A O 1
ATOM 1827 N N . PRO A 1 236 ? 19.922 -11.258 1.546 1 96.5 236 PRO A N 1
ATOM 1828 C CA . PRO A 1 236 ? 20.578 -12.57 1.553 1 96.5 236 PRO A CA 1
ATOM 1829 C C . PRO A 1 236 ? 20.219 -13.406 0.331 1 96.5 236 PRO A C 1
ATOM 1831 O O . PRO A 1 236 ? 19.078 -13.344 -0.158 1 96.5 236 PRO A O 1
ATOM 1834 N N . ARG A 1 237 ? 21.188 -14.172 -0.052 1 96 237 ARG A N 1
ATOM 1835 C CA . ARG A 1 237 ? 20.969 -15.062 -1.184 1 96 237 ARG A CA 1
ATOM 1836 C C . ARG A 1 237 ? 20.375 -16.391 -0.729 1 96 237 ARG A C 1
ATOM 1838 O O . ARG A 1 237 ? 20.531 -16.797 0.425 1 96 237 ARG A O 1
ATOM 1845 N N . PHE A 1 238 ? 19.562 -16.938 -1.72 1 96.06 238 PHE A N 1
ATOM 1846 C CA . PHE A 1 238 ? 19.125 -18.281 -1.422 1 96.06 238 PHE A CA 1
ATOM 1847 C C . PHE A 1 238 ? 20.297 -19.234 -1.312 1 96.06 238 PHE A C 1
ATOM 1849 O O . PHE A 1 238 ? 21.344 -19.016 -1.93 1 96.06 238 PHE A O 1
ATOM 1856 N N . ALA A 1 239 ? 20.125 -20.359 -0.585 1 91.88 239 ALA A N 1
ATOM 1857 C CA . ALA A 1 239 ? 21.219 -21.297 -0.312 1 91.88 239 ALA A CA 1
ATOM 1858 C C . ALA A 1 239 ? 21.812 -21.828 -1.608 1 91.88 239 ALA A C 1
ATOM 1860 O O . ALA A 1 239 ? 23.016 -22.047 -1.698 1 91.88 239 ALA A O 1
ATOM 1861 N N . TRP A 1 240 ? 21.078 -22.016 -2.658 1 92.31 240 TRP A N 1
ATOM 1862 C CA . TRP A 1 240 ? 21.516 -22.672 -3.893 1 92.31 240 TRP A CA 1
ATOM 1863 C C . TRP A 1 240 ? 22.219 -21.672 -4.809 1 92.31 240 TRP A C 1
ATOM 1865 O O . TRP A 1 240 ? 22.828 -22.047 -5.801 1 92.31 240 TRP A O 1
ATOM 1875 N N . GLU A 1 241 ? 22.031 -20.328 -4.578 1 90.31 241 GLU A N 1
ATOM 1876 C CA . GLU A 1 241 ? 22.734 -19.312 -5.375 1 90.31 241 GLU A CA 1
ATOM 1877 C C . GLU A 1 241 ? 24.219 -19.312 -5.062 1 90.31 241 GLU A C 1
ATOM 1879 O O . GLU A 1 241 ? 25.047 -18.969 -5.922 1 90.31 241 GLU A O 1
ATOM 1884 N N . SER A 1 242 ? 24.578 -19.328 -3.811 1 71.19 242 SER A N 1
ATOM 1885 C CA . SER A 1 242 ? 25.969 -19.328 -3.379 1 71.19 242 SER A CA 1
ATOM 1886 C C . SER A 1 242 ? 26.703 -20.578 -3.875 1 71.19 242 SER A C 1
ATOM 1888 O O . SER A 1 242 ? 27.891 -20.531 -4.172 1 71.19 242 SER A O 1
ATOM 1890 N N . ALA A 1 243 ? 26.016 -21.719 -3.953 1 57.66 243 ALA A N 1
ATOM 1891 C CA . ALA A 1 243 ? 26.656 -22.953 -4.406 1 57.66 243 ALA A CA 1
ATOM 1892 C C . ALA A 1 243 ? 27.047 -22.859 -5.879 1 57.66 243 ALA A C 1
ATOM 1894 O O . ALA A 1 243 ? 28.062 -23.422 -6.297 1 57.66 243 ALA A O 1
ATOM 1895 N N . ALA A 1 244 ? 26.312 -22.203 -6.641 1 51.94 244 ALA A N 1
ATOM 1896 C CA . ALA A 1 244 ? 26.641 -22.078 -8.062 1 51.94 244 ALA A CA 1
ATOM 1897 C C . ALA A 1 244 ? 27.891 -21.219 -8.266 1 51.94 244 ALA A C 1
ATOM 1899 O O . ALA A 1 244 ? 28.625 -21.406 -9.242 1 51.94 244 ALA A O 1
ATOM 1900 N N . THR A 1 245 ? 28.047 -20.188 -7.465 1 48.53 245 THR A N 1
ATOM 1901 C CA . THR A 1 245 ? 29.266 -19.391 -7.621 1 48.53 245 THR A CA 1
ATOM 1902 C C . THR A 1 245 ? 30.5 -20.203 -7.277 1 48.53 245 THR A C 1
ATOM 1904 O O . THR A 1 245 ? 31.578 -19.984 -7.84 1 48.53 245 THR A O 1
ATOM 1907 N N . ASN A 1 246 ? 30.266 -21.109 -6.34 1 45.5 246 ASN A N 1
ATOM 1908 C CA . ASN A 1 246 ? 31.453 -21.906 -6.012 1 45.5 246 ASN A CA 1
ATOM 1909 C C . ASN A 1 246 ? 31.719 -22.984 -7.062 1 45.5 246 ASN A C 1
ATOM 1911 O O . ASN A 1 246 ? 32.875 -23.391 -7.262 1 45.5 246 ASN A O 1
ATOM 1915 N N . LEU A 1 247 ? 30.734 -23.562 -7.703 1 44.81 247 LEU A N 1
ATOM 1916 C CA . LEU A 1 247 ? 31.016 -24.594 -8.688 1 44.81 247 LEU A CA 1
ATOM 1917 C C . LEU A 1 247 ? 31.672 -24 -9.93 1 44.81 247 LEU A C 1
ATOM 1919 O O . LEU A 1 247 ? 32.531 -24.641 -10.562 1 44.81 247 LEU A O 1
ATOM 1923 N N . THR A 1 248 ? 31.297 -22.797 -10.273 1 46.97 248 THR A N 1
ATOM 1924 C CA . THR A 1 248 ? 31.984 -22.219 -11.422 1 46.97 248 THR A CA 1
ATOM 1925 C C . THR A 1 248 ? 33.438 -21.922 -11.086 1 46.97 248 THR A C 1
ATOM 1927 O O . THR A 1 248 ? 34.281 -21.875 -11.984 1 46.97 248 THR A O 1
ATOM 1930 N N . GLU A 1 249 ? 33.656 -21.703 -9.836 1 45.91 249 GLU A N 1
ATOM 1931 C CA . GLU A 1 249 ? 35.031 -21.469 -9.492 1 45.91 249 GLU A CA 1
ATOM 1932 C C . GLU A 1 249 ? 35.844 -22.766 -9.438 1 45.91 249 GLU A C 1
ATOM 1934 O O . GLU A 1 249 ? 37.031 -22.797 -9.742 1 45.91 249 GLU A O 1
ATOM 1939 N N . GLU A 1 250 ? 35.156 -23.906 -9.016 1 45.22 250 GLU A N 1
ATOM 1940 C CA . GLU A 1 250 ? 35.938 -25.141 -8.922 1 45.22 250 GLU A CA 1
ATOM 1941 C C . GLU A 1 250 ? 36.219 -25.734 -10.297 1 45.22 250 GLU A C 1
ATOM 1943 O O . GLU A 1 250 ? 37.25 -26.359 -10.523 1 45.22 250 GLU A O 1
ATOM 1948 N N . THR A 1 251 ? 35.281 -25.703 -11.219 1 48.66 251 THR A N 1
ATOM 1949 C CA . THR A 1 251 ? 35.562 -26.266 -12.531 1 48.66 251 THR A CA 1
ATOM 1950 C C . THR A 1 251 ? 36.625 -25.453 -13.25 1 48.66 251 THR A C 1
ATOM 1952 O O . THR A 1 251 ? 37.375 -25.984 -14.086 1 48.66 251 THR A O 1
ATOM 1955 N N . GLU A 1 252 ? 36.719 -24.156 -12.883 1 47.59 252 GLU A N 1
ATOM 1956 C CA . GLU A 1 252 ? 37.781 -23.375 -13.508 1 47.59 252 GLU A CA 1
ATOM 1957 C C . GLU A 1 252 ? 39.125 -23.703 -12.898 1 47.59 252 GLU A C 1
ATOM 1959 O O . GLU A 1 252 ? 40.156 -23.578 -13.562 1 47.59 252 GLU A O 1
ATOM 1964 N N . ASN A 1 253 ? 39.031 -24.031 -11.625 1 46.47 253 ASN A N 1
ATOM 1965 C CA . ASN A 1 253 ? 40.344 -24.297 -11.039 1 46.47 253 ASN A CA 1
ATOM 1966 C C . ASN A 1 253 ? 40.812 -25.719 -11.336 1 46.47 253 ASN A C 1
ATOM 1968 O O . ASN A 1 253 ? 41.938 -26.094 -11 1 46.47 253 ASN A O 1
ATOM 1972 N N . GLY A 1 254 ? 39.906 -26.688 -11.641 1 41.41 254 GLY A N 1
ATOM 1973 C CA . GLY A 1 254 ? 40.375 -28.047 -11.852 1 41.41 254 GLY A CA 1
ATOM 1974 C C . GLY A 1 254 ? 41.031 -28.234 -13.211 1 41.41 254 GLY A C 1
ATOM 1975 O O . GLY A 1 254 ? 41.469 -29.328 -13.531 1 41.41 254 GLY A O 1
ATOM 1976 N N . GLY A 1 255 ? 40.656 -27.453 -14.258 1 37.81 255 GLY A N 1
ATOM 1977 C CA . GLY A 1 255 ? 41.312 -27.688 -15.539 1 37.81 255 GLY A CA 1
ATOM 1978 C C . GLY A 1 255 ? 42.75 -27.25 -15.57 1 37.81 255 GLY A C 1
ATOM 1979 O O . GLY A 1 255 ? 43.375 -27.266 -16.625 1 37.81 255 GLY A O 1
ATOM 1980 N N . ARG A 1 256 ? 43.281 -26.75 -14.352 1 32.28 256 ARG A N 1
ATOM 1981 C CA . ARG A 1 256 ? 44.719 -26.766 -14.586 1 32.28 256 ARG A CA 1
ATOM 1982 C C . ARG A 1 256 ? 45.344 -28.094 -14.195 1 32.28 256 ARG A C 1
ATOM 1984 O O . ARG A 1 256 ? 44.969 -28.703 -13.188 1 32.28 256 ARG A O 1
ATOM 1991 N N . MET B 1 1 ? -7.492 -11.93 5.754 1 84.56 1 MET B N 1
ATOM 1992 C CA . MET B 1 1 ? -7.305 -11.438 4.391 1 84.56 1 MET B CA 1
ATOM 1993 C C . MET B 1 1 ? -6.074 -12.062 3.75 1 84.56 1 MET B C 1
ATOM 1995 O O . MET B 1 1 ? -5.312 -12.766 4.414 1 84.56 1 MET B O 1
ATOM 1999 N N . THR B 1 2 ? -6.008 -12.133 2.477 1 93 2 THR B N 1
ATOM 2000 C CA . THR B 1 2 ? -5.09 -12.875 1.614 1 93 2 THR B CA 1
ATOM 2001 C C . THR B 1 2 ? -4.215 -11.914 0.81 1 93 2 THR B C 1
ATOM 2003 O O . THR B 1 2 ? -4.668 -10.844 0.41 1 93 2 THR B O 1
ATOM 2006 N N . TYR B 1 3 ? -2.908 -12.344 0.741 1 98 3 TYR B N 1
ATOM 2007 C CA . TYR B 1 3 ? -2.086 -11.719 -0.285 1 98 3 TYR B CA 1
ATOM 2008 C C . TYR B 1 3 ? -1.312 -12.758 -1.08 1 98 3 TYR B C 1
ATOM 2010 O O . TYR B 1 3 ? -0.564 -13.555 -0.508 1 98 3 TYR B O 1
ATOM 2018 N N . CYS B 1 4 ? -1.521 -12.734 -2.385 1 98.69 4 CYS B N 1
ATOM 2019 C CA . CYS B 1 4 ? -0.807 -13.602 -3.322 1 98.69 4 CYS B CA 1
ATOM 2020 C C . CYS B 1 4 ? -0.242 -12.789 -4.484 1 98.69 4 CYS B C 1
ATOM 2022 O O . CYS B 1 4 ? -0.841 -11.797 -4.906 1 98.69 4 CYS B O 1
ATOM 2024 N N . LEU B 1 5 ? 0.902 -13.227 -4.973 1 98.62 5 LEU B N 1
ATOM 2025 C CA . LEU B 1 5 ? 1.443 -12.578 -6.164 1 98.62 5 LEU B CA 1
ATOM 2026 C C . LEU B 1 5 ? 2.236 -13.57 -7.008 1 98.62 5 LEU B C 1
ATOM 2028 O O . LEU B 1 5 ? 2.691 -14.602 -6.5 1 98.62 5 LEU B O 1
ATOM 2032 N N . THR B 1 6 ? 2.26 -13.344 -8.273 1 98.75 6 THR B N 1
ATOM 2033 C CA . THR B 1 6 ? 3.131 -14.031 -9.219 1 98.75 6 THR B CA 1
ATOM 2034 C C . THR B 1 6 ? 3.941 -13.031 -10.039 1 98.75 6 THR B C 1
ATOM 2036 O O . THR B 1 6 ? 3.473 -11.93 -10.32 1 98.75 6 THR B O 1
ATOM 2039 N N . THR B 1 7 ? 5.137 -13.352 -10.281 1 98.44 7 THR B N 1
ATOM 2040 C CA . THR B 1 7 ? 5.941 -12.602 -11.242 1 98.44 7 THR B CA 1
ATOM 2041 C C . THR B 1 7 ? 6.363 -13.492 -12.406 1 98.44 7 THR B C 1
ATOM 2043 O O . THR B 1 7 ? 6.629 -14.68 -12.227 1 98.44 7 THR B O 1
ATOM 2046 N N . HIS B 1 8 ? 6.309 -12.922 -13.555 1 98.31 8 HIS B N 1
ATOM 2047 C CA . HIS B 1 8 ? 6.707 -13.594 -14.789 1 98.31 8 HIS B CA 1
ATOM 2048 C C . HIS B 1 8 ? 7.926 -12.922 -15.414 1 98.31 8 HIS B C 1
ATOM 2050 O O . HIS B 1 8 ? 7.793 -11.93 -16.141 1 98.31 8 HIS B O 1
ATOM 2056 N N . VAL B 1 9 ? 9.102 -13.469 -15.188 1 97.88 9 VAL B N 1
ATOM 2057 C CA . VAL B 1 9 ? 10.336 -12.984 -15.797 1 97.88 9 VAL B CA 1
ATOM 2058 C C . VAL B 1 9 ? 10.805 -13.977 -16.859 1 97.88 9 VAL B C 1
ATOM 2060 O O . VAL B 1 9 ? 10.281 -15.086 -16.969 1 97.88 9 VAL B O 1
ATOM 2063 N N . THR B 1 10 ? 11.781 -13.57 -17.656 1 96.81 10 THR B N 1
ATOM 2064 C CA . THR B 1 10 ? 12.258 -14.391 -18.766 1 96.81 10 THR B CA 1
ATOM 2065 C C . THR B 1 10 ? 12.719 -15.758 -18.266 1 96.81 10 THR B C 1
ATOM 2067 O O . THR B 1 10 ? 12.508 -16.766 -18.953 1 96.81 10 THR B O 1
ATOM 2070 N N . GLY B 1 11 ? 13.297 -15.812 -17.109 1 97.56 11 GLY B N 1
ATOM 2071 C CA . GLY B 1 11 ? 13.844 -17.047 -16.562 1 97.56 11 GLY B CA 1
ATOM 2072 C C . GLY B 1 11 ? 12.781 -17.984 -16.047 1 97.56 11 GLY B C 1
ATOM 2073 O O . GLY B 1 11 ? 13.055 -19.172 -15.789 1 97.56 11 GLY B O 1
ATOM 2074 N N . GLY B 1 12 ? 11.555 -17.453 -15.844 1 98.38 12 GLY B N 1
ATOM 2075 C CA . GLY B 1 12 ? 10.508 -18.328 -15.328 1 98.38 12 GLY B CA 1
ATOM 2076 C C . GLY B 1 12 ? 9.461 -17.594 -14.516 1 98.38 12 GLY B C 1
ATOM 2077 O O . GLY B 1 12 ? 9.117 -16.453 -14.828 1 98.38 12 GLY B O 1
ATOM 2078 N N . LEU B 1 13 ? 8.828 -18.359 -13.609 1 98.75 13 LEU B N 1
ATOM 2079 C CA . LEU B 1 13 ? 7.727 -17.828 -12.805 1 98.75 13 LEU B CA 1
ATOM 2080 C C . LEU B 1 13 ? 8.062 -17.906 -11.32 1 98.75 13 LEU B C 1
ATOM 2082 O O . LEU B 1 13 ? 8.703 -18.859 -10.867 1 98.75 13 LEU B O 1
ATOM 2086 N N . VAL B 1 14 ? 7.625 -16.891 -10.57 1 98.88 14 VAL B N 1
ATOM 2087 C CA . VAL B 1 14 ? 7.68 -16.906 -9.109 1 98.88 14 VAL B CA 1
ATOM 2088 C C . VAL B 1 14 ? 6.266 -16.781 -8.539 1 98.88 14 VAL B C 1
ATOM 2090 O O . VAL B 1 14 ? 5.469 -15.969 -9.008 1 98.88 14 VAL B O 1
ATOM 2093 N N . PHE B 1 15 ? 5.93 -17.625 -7.625 1 98.88 15 PHE B N 1
ATOM 2094 C CA . PHE B 1 15 ? 4.664 -17.594 -6.898 1 98.88 15 PHE B CA 1
ATOM 2095 C C . PHE B 1 15 ? 4.898 -17.344 -5.414 1 98.88 15 PHE B C 1
ATOM 2097 O O . PHE B 1 15 ? 5.793 -17.938 -4.812 1 98.88 15 PHE B O 1
ATOM 2104 N N . CYS B 1 16 ? 4.145 -16.438 -4.828 1 98.88 16 CYS B N 1
ATOM 2105 C CA . CYS B 1 16 ? 4.246 -16.125 -3.41 1 98.88 16 CYS B CA 1
ATOM 2106 C C . CYS B 1 16 ? 2.867 -15.945 -2.787 1 98.88 16 CYS B C 1
ATOM 2108 O O . CYS B 1 16 ? 1.984 -15.328 -3.389 1 98.88 16 CYS B O 1
ATOM 2110 N N . SER B 1 17 ? 2.639 -16.562 -1.616 1 98.62 17 SER B N 1
ATOM 2111 C CA . SER B 1 17 ? 1.352 -16.438 -0.939 1 98.62 17 SER B CA 1
ATOM 2112 C C . SER B 1 17 ? 1.517 -16.5 0.575 1 98.62 17 SER B C 1
ATOM 2114 O O . SER B 1 17 ? 2.438 -17.141 1.082 1 98.62 17 SER B O 1
ATOM 2116 N N . ASP B 1 18 ? 0.662 -15.742 1.259 1 97.81 18 ASP B N 1
ATOM 2117 C CA . ASP B 1 18 ? 0.53 -15.961 2.697 1 97.81 18 ASP B CA 1
ATOM 2118 C C . ASP B 1 18 ? -0.388 -17.141 2.996 1 97.81 18 ASP B C 1
ATOM 2120 O O . ASP B 1 18 ? -0.934 -17.75 2.078 1 97.81 18 ASP B O 1
ATOM 2124 N N . SER B 1 19 ? -0.531 -17.5 4.27 1 94.12 19 SER B N 1
ATOM 2125 C CA . SER B 1 19 ? -1.33 -18.688 4.605 1 94.12 19 SER B CA 1
ATOM 2126 C C . SER B 1 19 ? -2.336 -18.359 5.707 1 94.12 19 SER B C 1
ATOM 2128 O O . SER B 1 19 ? -3.113 -19.234 6.109 1 94.12 19 SER B O 1
ATOM 2130 N N . ARG B 1 20 ? -2.316 -17.094 6.246 1 89.81 20 ARG B N 1
ATOM 2131 C CA . ARG B 1 20 ? -3.289 -16.719 7.266 1 89.81 20 ARG B CA 1
ATOM 2132 C C . ARG B 1 20 ? -4.672 -16.516 6.656 1 89.81 20 ARG B C 1
ATOM 2134 O O . ARG B 1 20 ? -4.809 -15.891 5.605 1 89.81 20 ARG B O 1
ATOM 2141 N N . THR B 1 21 ? -5.691 -17.188 7.242 1 85.31 21 THR B N 1
ATOM 2142 C CA . THR B 1 21 ? -7.066 -17.125 6.762 1 85.31 21 THR B CA 1
ATOM 2143 C C . THR B 1 21 ? -8.023 -16.75 7.898 1 85.31 21 THR B C 1
ATOM 2145 O O . THR B 1 21 ? -7.781 -17.094 9.055 1 85.31 21 THR B O 1
ATOM 2148 N N . ASN B 1 22 ? -8.891 -15.836 7.578 1 74.75 22 ASN B N 1
ATOM 2149 C CA . ASN B 1 22 ? -9.938 -15.508 8.531 1 74.75 22 ASN B CA 1
ATOM 2150 C C . ASN B 1 22 ? -11.25 -16.203 8.188 1 74.75 22 ASN B C 1
ATOM 2152 O O . ASN B 1 22 ? -11.812 -15.977 7.109 1 74.75 22 ASN B O 1
ATOM 2156 N N . ALA B 1 23 ? -11.445 -17.281 8.977 1 63.5 23 ALA B N 1
ATOM 2157 C CA . ALA B 1 23 ? -12.711 -18 8.812 1 63.5 23 ALA B CA 1
ATOM 2158 C C . ALA B 1 23 ? -13.758 -17.484 9.812 1 63.5 23 ALA B C 1
ATOM 2160 O O . ALA B 1 23 ? -14.031 -18.156 10.812 1 63.5 23 ALA B O 1
ATOM 2161 N N . GLY B 1 24 ? -14.172 -16.297 9.648 1 59 24 GLY B N 1
ATOM 2162 C CA . GLY B 1 24 ? -15.133 -15.742 10.594 1 59 24 GLY B CA 1
ATOM 2163 C C . GLY B 1 24 ? -14.492 -14.852 11.633 1 59 24 GLY B C 1
ATOM 2164 O O . GLY B 1 24 ? -13.266 -14.742 11.703 1 59 24 GLY B O 1
ATOM 2165 N N . THR B 1 25 ? -15.125 -14.023 12.406 1 57.03 25 THR B N 1
ATOM 2166 C CA . THR B 1 25 ? -14.711 -12.961 13.32 1 57.03 25 THR B CA 1
ATOM 2167 C C . THR B 1 25 ? -13.648 -13.469 14.289 1 57.03 25 THR B C 1
ATOM 2169 O O . THR B 1 25 ? -12.703 -12.75 14.617 1 57.03 25 THR B O 1
ATOM 2172 N N . ASP B 1 26 ? -13.734 -14.703 14.68 1 62.72 26 ASP B N 1
ATOM 2173 C CA . ASP B 1 26 ? -12.859 -15.094 15.781 1 62.72 26 ASP B CA 1
ATOM 2174 C C . ASP B 1 26 ? -12 -16.297 15.391 1 62.72 26 ASP B C 1
ATOM 2176 O O . ASP B 1 26 ? -11.367 -16.906 16.25 1 62.72 26 ASP B O 1
ATOM 2180 N N . ASN B 1 27 ? -11.977 -16.5 14.07 1 72.12 27 ASN B N 1
ATOM 2181 C CA . ASN B 1 27 ? -11.25 -17.734 13.781 1 72.12 27 ASN B CA 1
ATOM 2182 C C . ASN B 1 27 ? -10.164 -17.516 12.734 1 72.12 27 ASN B C 1
ATOM 2184 O O . ASN B 1 27 ? -10.438 -17.531 11.539 1 72.12 27 ASN B O 1
ATOM 2188 N N . VAL B 1 28 ? -9 -17.141 13.312 1 74.69 28 VAL B N 1
ATOM 2189 C CA . VAL B 1 28 ? -7.836 -17.062 12.445 1 74.69 28 VAL B CA 1
ATOM 2190 C C . VAL B 1 28 ? -7.199 -18.438 12.297 1 74.69 28 VAL B C 1
ATOM 2192 O O . VAL B 1 28 ? -6.949 -19.125 13.297 1 74.69 28 VAL B O 1
ATOM 2195 N N . SER B 1 29 ? -7.168 -18.969 11.062 1 84.06 29 SER B N 1
ATOM 2196 C CA . SER B 1 29 ? -6.586 -20.281 10.758 1 84.06 29 SER B CA 1
ATOM 2197 C C . SER B 1 29 ? -5.473 -20.156 9.719 1 84.06 29 SER B C 1
ATOM 2199 O O . SER B 1 29 ? -5.172 -19.062 9.25 1 84.06 29 SER B O 1
ATOM 2201 N N . ILE B 1 30 ? -4.777 -21.219 9.57 1 86.31 30 ILE B N 1
ATOM 2202 C CA . ILE B 1 30 ? -3.697 -21.297 8.602 1 86.31 30 ILE B CA 1
ATOM 2203 C C . ILE B 1 30 ? -4.059 -22.297 7.508 1 86.31 30 ILE B C 1
ATOM 2205 O O . ILE B 1 30 ? -4.32 -23.469 7.797 1 86.31 30 ILE B O 1
ATOM 2209 N N . TYR B 1 31 ? -4.211 -21.875 6.309 1 89.19 31 TYR B N 1
ATOM 2210 C CA . TYR B 1 31 ? -4.445 -22.703 5.125 1 89.19 31 TYR B CA 1
ATOM 2211 C C . TYR B 1 31 ? -3.559 -22.25 3.971 1 89.19 31 TYR B C 1
ATOM 2213 O O . TYR B 1 31 ? -3.395 -21.062 3.734 1 89.19 31 TYR B O 1
ATOM 2221 N N . SER B 1 32 ? -3.027 -23.219 3.32 1 93.81 32 SER B N 1
ATOM 2222 C CA . SER B 1 32 ? -2.256 -22.859 2.133 1 93.81 32 SER B CA 1
ATOM 2223 C C . SER B 1 32 ? -3.148 -22.266 1.049 1 93.81 32 SER B C 1
ATOM 2225 O O . SER B 1 32 ? -4.262 -22.75 0.824 1 93.81 32 SER B O 1
ATOM 2227 N N . LYS B 1 33 ? -2.674 -21.266 0.407 1 96.31 33 LYS B N 1
ATOM 2228 C CA . LYS B 1 33 ? -3.359 -20.625 -0.715 1 96.31 33 LYS B CA 1
ATOM 2229 C C . LYS B 1 33 ? -2.662 -20.938 -2.035 1 96.31 33 LYS B C 1
ATOM 2231 O O . LYS B 1 33 ? -2.953 -20.328 -3.061 1 96.31 33 LYS B O 1
ATOM 2236 N N . MET B 1 34 ? -1.769 -21.828 -1.943 1 98.12 34 MET B N 1
ATOM 2237 C CA . MET B 1 34 ? -0.979 -22.234 -3.1 1 98.12 34 MET B CA 1
ATOM 2238 C C . MET B 1 34 ? -1.138 -23.719 -3.363 1 98.12 34 MET B C 1
ATOM 2240 O O . MET B 1 34 ? -0.93 -24.547 -2.467 1 98.12 34 MET B O 1
ATOM 2244 N N . HIS B 1 35 ? -1.517 -24.094 -4.613 1 97.69 35 HIS B N 1
ATOM 2245 C CA . HIS B 1 35 ? -1.663 -25.484 -5.051 1 97.69 35 HIS B CA 1
ATOM 2246 C C . HIS B 1 35 ? -0.955 -25.719 -6.383 1 97.69 35 HIS B C 1
ATOM 2248 O O . HIS B 1 35 ? -1.205 -25 -7.359 1 97.69 35 HIS B O 1
ATOM 2254 N N . HIS B 1 36 ? -0.078 -26.672 -6.383 1 96.94 36 HIS B N 1
ATOM 2255 C CA . HIS B 1 36 ? 0.624 -26.906 -7.641 1 96.94 36 HIS B CA 1
ATOM 2256 C C . HIS B 1 36 ? 0.404 -28.328 -8.133 1 96.94 36 HIS B C 1
ATOM 2258 O O . HIS B 1 36 ? 0.167 -29.234 -7.34 1 96.94 36 HIS B O 1
ATOM 2264 N N . PHE B 1 37 ? 0.343 -28.531 -9.414 1 97.12 37 PHE B N 1
ATOM 2265 C CA . PHE B 1 37 ? 0.208 -29.75 -10.188 1 97.12 37 PHE B CA 1
ATOM 2266 C C . PHE B 1 37 ? 1.375 -29.922 -11.156 1 97.12 37 PHE B C 1
ATOM 2268 O O . PHE B 1 37 ? 1.681 -29 -11.922 1 97.12 37 PHE B O 1
ATOM 2275 N N . CYS B 1 38 ? 1.997 -31.062 -11.039 1 97.38 38 CYS B N 1
ATOM 2276 C CA . CYS B 1 38 ? 3.129 -31.25 -11.93 1 97.38 38 CYS B CA 1
ATOM 2277 C C . CYS B 1 38 ? 3.135 -32.656 -12.5 1 97.38 38 CYS B C 1
ATOM 2279 O O . CYS B 1 38 ? 2.951 -33.625 -11.766 1 97.38 38 CYS B O 1
ATOM 2281 N N . TRP B 1 39 ? 3.139 -32.844 -13.688 1 97.75 39 TRP B N 1
ATOM 2282 C CA . TRP B 1 39 ? 3.455 -34.062 -14.438 1 97.75 39 TRP B CA 1
ATOM 2283 C C . TRP B 1 39 ? 4.777 -33.906 -15.188 1 97.75 39 TRP B C 1
ATOM 2285 O O . TRP B 1 39 ? 4.801 -33.438 -16.328 1 97.75 39 TRP B O 1
ATOM 2295 N N . PRO B 1 40 ? 5.895 -34.312 -14.523 1 97.69 40 PRO B N 1
ATOM 2296 C CA . PRO B 1 40 ? 7.246 -34.031 -15 1 97.69 40 PRO B CA 1
ATOM 2297 C C . PRO B 1 40 ? 7.434 -34.344 -16.484 1 97.69 40 PRO B C 1
ATOM 2299 O O . PRO B 1 40 ? 7 -35.406 -16.953 1 97.69 40 PRO B O 1
ATOM 2302 N N . GLY B 1 41 ? 8.062 -33.375 -17.141 1 97.75 41 GLY B N 1
ATOM 2303 C CA . GLY B 1 41 ? 8.336 -33.531 -18.562 1 97.75 41 GLY B CA 1
ATOM 2304 C C . GLY B 1 41 ? 7.176 -33.094 -19.438 1 97.75 41 GLY B C 1
ATOM 2305 O O . GLY B 1 41 ? 7.328 -32.969 -20.656 1 97.75 41 GLY B O 1
ATOM 2306 N N . ASP B 1 42 ? 6.078 -32.875 -18.828 1 97.94 42 ASP B N 1
ATOM 2307 C CA . ASP B 1 42 ? 4.895 -32.562 -19.625 1 97.94 42 ASP B CA 1
ATOM 2308 C C . ASP B 1 42 ? 4.328 -31.188 -19.266 1 97.94 42 ASP B C 1
ATOM 2310 O O . ASP B 1 42 ? 4.223 -30.312 -20.125 1 97.94 42 ASP B O 1
ATOM 2314 N N . ARG B 1 43 ? 3.959 -30.984 -18 1 98.38 43 ARG B N 1
ATOM 2315 C CA . ARG B 1 43 ? 3.348 -29.719 -17.641 1 98.38 43 ARG B CA 1
ATOM 2316 C C . ARG B 1 43 ? 3.521 -29.406 -16.156 1 98.38 43 ARG B C 1
ATOM 2318 O O . ARG B 1 43 ? 3.686 -30.328 -15.352 1 98.38 43 ARG B O 1
ATOM 2325 N N . PHE B 1 44 ? 3.576 -28.188 -15.852 1 98.5 44 PHE B N 1
ATOM 2326 C CA . PHE B 1 44 ? 3.582 -27.625 -14.5 1 98.5 44 PHE B CA 1
ATOM 2327 C C . PHE B 1 44 ? 2.539 -26.531 -14.359 1 98.5 44 PHE B C 1
ATOM 2329 O O . PHE B 1 44 ? 2.482 -25.609 -15.18 1 98.5 44 PHE B O 1
ATOM 2336 N N . LEU B 1 45 ? 1.64 -26.641 -13.359 1 98.62 45 LEU B N 1
ATOM 2337 C CA . LEU B 1 45 ? 0.632 -25.625 -13.062 1 98.62 45 LEU B CA 1
ATOM 2338 C C . LEU B 1 45 ? 0.639 -25.281 -11.578 1 98.62 45 LEU B C 1
ATOM 2340 O O . LEU B 1 45 ? 0.827 -26.141 -10.727 1 98.62 45 LEU B O 1
ATOM 2344 N N . CYS B 1 46 ? 0.479 -24.047 -11.273 1 98.75 46 CYS B N 1
ATOM 2345 C CA . CYS B 1 46 ? 0.341 -23.562 -9.906 1 98.75 46 CYS B CA 1
ATOM 2346 C C . CYS B 1 46 ? -0.85 -22.609 -9.781 1 98.75 46 CYS B C 1
ATOM 2348 O O . CYS B 1 46 ? -1.061 -21.75 -10.641 1 98.75 46 CYS B O 1
ATOM 2350 N N . LEU B 1 47 ? -1.625 -22.828 -8.766 1 98.75 47 LEU B N 1
ATOM 2351 C CA . LEU B 1 47 ? -2.84 -22.062 -8.508 1 98.75 47 LEU B CA 1
ATOM 2352 C C . LEU B 1 47 ? -2.756 -21.344 -7.164 1 98.75 47 LEU B C 1
ATOM 2354 O O . LEU B 1 47 ? -2.502 -21.969 -6.133 1 98.75 47 LEU B O 1
ATOM 2358 N N . LEU B 1 48 ? -2.887 -20 -7.18 1 98.69 48 LEU B N 1
ATOM 2359 C CA . LEU B 1 48 ? -3.035 -19.188 -5.973 1 98.69 48 LEU B CA 1
ATOM 2360 C C . LEU B 1 48 ? -4.48 -18.734 -5.797 1 98.69 48 LEU B C 1
ATOM 2362 O O . LEU B 1 48 ? -5.18 -18.484 -6.781 1 98.69 48 LEU B O 1
ATOM 2366 N N . SER B 1 49 ? -4.918 -18.578 -4.586 1 97.88 49 SER B N 1
ATOM 2367 C CA . SER B 1 49 ? -6.332 -18.281 -4.379 1 97.88 49 SER B CA 1
ATOM 2368 C C . SER B 1 49 ? -6.523 -17.141 -3.383 1 97.88 49 SER B C 1
ATOM 2370 O O . SER B 1 49 ? -5.73 -17 -2.449 1 97.88 49 SER B O 1
ATOM 2372 N N . ALA B 1 50 ? -7.52 -16.375 -3.541 1 96.69 50 ALA B N 1
ATOM 2373 C CA . ALA B 1 50 ? -8 -15.352 -2.617 1 96.69 50 ALA B CA 1
ATOM 2374 C C . ALA B 1 50 ? -9.531 -15.305 -2.6 1 96.69 50 ALA B C 1
ATOM 2376 O O . ALA B 1 50 ? -10.172 -15.438 -3.643 1 96.69 50 ALA B O 1
ATOM 2377 N N . GLY B 1 51 ? -10.109 -15.055 -1.453 1 94.62 51 GLY B N 1
ATOM 2378 C CA . GLY B 1 51 ? -11.555 -14.977 -1.328 1 94.62 51 GLY B CA 1
ATOM 2379 C C . GLY B 1 51 ? -12.125 -15.992 -0.357 1 94.62 51 GLY B C 1
ATOM 2380 O O . GLY B 1 51 ? -11.461 -16.391 0.603 1 94.62 51 GLY B O 1
ATOM 2381 N N . ASN B 1 52 ? -13.352 -16.422 -0.631 1 92.75 52 ASN B N 1
ATOM 2382 C CA . ASN B 1 52 ? -14.07 -17.328 0.266 1 92.75 52 ASN B CA 1
ATOM 2383 C C . ASN B 1 52 ? -13.375 -18.672 0.379 1 92.75 52 ASN B C 1
ATOM 2385 O O . ASN B 1 52 ? -13.141 -19.344 -0.629 1 92.75 52 ASN B O 1
ATOM 2389 N N . LEU B 1 53 ? -13.188 -19.078 1.612 1 91.31 53 LEU B N 1
ATOM 2390 C CA . LEU B 1 53 ? -12.406 -20.281 1.878 1 91.31 53 LEU B CA 1
ATOM 2391 C C . LEU B 1 53 ? -13.109 -21.531 1.332 1 91.31 53 LEU B C 1
ATOM 2393 O O . LEU B 1 53 ? -12.469 -22.375 0.714 1 91.31 53 LEU B O 1
ATOM 2397 N N . ALA B 1 54 ? -14.367 -21.594 1.587 1 91.94 54 ALA B N 1
ATOM 2398 C CA . ALA B 1 54 ? -15.109 -22.766 1.121 1 91.94 54 ALA B CA 1
ATOM 2399 C C . ALA B 1 54 ? -15.062 -22.875 -0.4 1 91.94 54 ALA B C 1
ATOM 2401 O O . ALA B 1 54 ? -14.914 -23.969 -0.945 1 91.94 54 ALA B O 1
ATOM 2402 N N . THR B 1 55 ? -15.18 -21.781 -1.073 1 95.19 55 THR B N 1
ATOM 2403 C CA . THR B 1 55 ? -15.148 -21.766 -2.531 1 95.19 55 THR B CA 1
ATOM 2404 C C . THR B 1 55 ? -13.773 -22.188 -3.043 1 95.19 55 THR B C 1
ATOM 2406 O O . THR B 1 55 ? -13.672 -23.047 -3.93 1 95.19 55 THR B O 1
ATOM 2409 N N . THR B 1 56 ? -12.727 -21.578 -2.521 1 96 56 THR B N 1
ATOM 2410 C CA . THR B 1 56 ? -11.383 -21.891 -3 1 96 56 THR B CA 1
ATOM 2411 C C . THR B 1 56 ? -11.055 -23.375 -2.789 1 96 56 THR B C 1
ATOM 2413 O O . THR B 1 56 ? -10.484 -24.016 -3.668 1 96 56 THR B O 1
ATOM 2416 N N . GLN B 1 57 ? -11.461 -23.891 -1.655 1 94.44 57 GLN B N 1
ATOM 2417 C CA . GLN B 1 57 ? -11.242 -25.312 -1.389 1 94.44 57 GLN B CA 1
ATOM 2418 C C . GLN B 1 57 ? -12.078 -26.188 -2.316 1 94.44 57 GLN B C 1
ATOM 2420 O O . GLN B 1 57 ? -11.625 -27.234 -2.766 1 94.44 57 GLN B O 1
ATOM 2425 N N . GLY B 1 58 ? -13.281 -25.734 -2.514 1 96.94 58 GLY B N 1
ATOM 2426 C CA . GLY B 1 58 ? -14.148 -26.469 -3.424 1 96.94 58 GLY B CA 1
ATOM 2427 C C . GLY B 1 58 ? -13.594 -26.562 -4.828 1 96.94 58 GLY B C 1
ATOM 2428 O O . GLY B 1 58 ? -13.68 -27.625 -5.461 1 96.94 58 GLY B O 1
ATOM 2429 N N . VAL B 1 59 ? -13.039 -25.516 -5.328 1 98.12 59 VAL B N 1
ATOM 2430 C CA . VAL B 1 59 ? -12.469 -25.469 -6.668 1 98.12 59 VAL B CA 1
ATOM 2431 C C . VAL B 1 59 ? -11.297 -26.438 -6.758 1 98.12 59 VAL B C 1
ATOM 2433 O O . VAL B 1 59 ? -11.227 -27.25 -7.684 1 98.12 59 VAL B O 1
ATOM 2436 N N . VAL B 1 60 ? -10.383 -26.391 -5.848 1 97.88 60 VAL B N 1
ATOM 2437 C CA . VAL B 1 60 ? -9.211 -27.266 -5.828 1 97.88 60 VAL B CA 1
ATOM 2438 C C . VAL B 1 60 ? -9.656 -28.719 -5.754 1 97.88 60 VAL B C 1
ATOM 2440 O O . VAL B 1 60 ? -9.117 -29.578 -6.465 1 97.88 60 VAL B O 1
ATOM 2443 N N . LYS B 1 61 ? -10.594 -28.969 -4.863 1 97.62 61 LYS B N 1
ATOM 2444 C CA . LYS B 1 61 ? -11.109 -30.312 -4.707 1 97.62 61 LYS B CA 1
ATOM 2445 C C . LYS B 1 61 ? -11.711 -30.828 -6.016 1 97.62 61 LYS B C 1
ATOM 2447 O O . LYS B 1 61 ? -11.469 -31.984 -6.406 1 97.62 61 LYS B O 1
ATOM 2452 N N . ARG B 1 62 ? -12.5 -30.031 -6.633 1 97.88 62 ARG B N 1
ATOM 2453 C CA . ARG B 1 62 ? -13.117 -30.406 -7.902 1 97.88 62 ARG B CA 1
ATOM 2454 C C . ARG B 1 62 ? -12.062 -30.719 -8.961 1 97.88 62 ARG B C 1
ATOM 2456 O O . ARG B 1 62 ? -12.18 -31.688 -9.703 1 97.88 62 ARG B O 1
ATOM 2463 N N . MET B 1 63 ? -11.062 -29.922 -9.086 1 97.94 63 MET B N 1
ATOM 2464 C CA . MET B 1 63 ? -9.992 -30.141 -10.055 1 97.94 63 MET B CA 1
ATOM 2465 C C . MET B 1 63 ? -9.289 -31.469 -9.812 1 97.94 63 MET B C 1
ATOM 2467 O O . MET B 1 63 ? -9.008 -32.219 -10.75 1 97.94 63 MET B O 1
ATOM 2471 N N . GLN B 1 64 ? -9.039 -31.766 -8.555 1 97.62 64 GLN B N 1
ATOM 2472 C CA . GLN B 1 64 ? -8.406 -33.031 -8.195 1 97.62 64 GLN B CA 1
ATOM 2473 C C . GLN B 1 64 ? -9.305 -34.219 -8.555 1 97.62 64 GLN B C 1
ATOM 2475 O O . GLN B 1 64 ? -8.828 -35.219 -9.07 1 97.62 64 GLN B O 1
ATOM 2480 N N . GLN B 1 65 ? -10.531 -34.062 -8.25 1 97.88 65 GLN B N 1
ATOM 2481 C CA . GLN B 1 65 ? -11.5 -35.125 -8.57 1 97.88 65 GLN B CA 1
ATOM 2482 C C . GLN B 1 65 ? -11.547 -35.375 -10.07 1 97.88 65 GLN B C 1
ATOM 2484 O O . GLN B 1 65 ? -11.609 -36.531 -10.5 1 97.88 65 GLN B O 1
ATOM 2489 N N . ASP B 1 66 ? -11.57 -34.312 -10.82 1 98.06 66 ASP B N 1
ATOM 2490 C CA . ASP B 1 66 ? -11.609 -34.469 -12.273 1 98.06 66 ASP B CA 1
ATOM 2491 C C . ASP B 1 66 ? -10.391 -35.219 -12.789 1 98.06 66 ASP B C 1
ATOM 2493 O O . ASP B 1 66 ? -10.508 -36.031 -13.711 1 98.06 66 ASP B O 1
ATOM 2497 N N . ILE B 1 67 ? -9.234 -34.969 -12.258 1 97.38 67 ILE B N 1
ATOM 2498 C CA . ILE B 1 67 ? -8.016 -35.688 -12.625 1 97.38 67 ILE B CA 1
ATOM 2499 C C . ILE B 1 67 ? -8.133 -37.156 -12.234 1 97.38 67 ILE B C 1
ATOM 2501 O O . ILE B 1 67 ? -7.887 -38.031 -13.062 1 97.38 67 ILE B O 1
ATOM 2505 N N . ASP B 1 68 ? -8.586 -37.406 -10.992 1 97.31 68 ASP B N 1
ATOM 2506 C CA . ASP B 1 68 ? -8.656 -38.75 -10.453 1 97.31 68 ASP B CA 1
ATOM 2507 C C . ASP B 1 68 ? -9.656 -39.625 -11.227 1 97.31 68 ASP B C 1
ATOM 2509 O O . ASP B 1 68 ? -9.453 -40.812 -11.406 1 97.31 68 ASP B O 1
ATOM 2513 N N . GLN B 1 69 ? -10.688 -39.031 -11.711 1 97.94 69 GLN B N 1
ATOM 2514 C CA . GLN B 1 69 ? -11.766 -39.719 -12.383 1 97.94 69 GLN B CA 1
ATOM 2515 C C . GLN B 1 69 ? -11.578 -39.719 -13.898 1 97.94 69 GLN B C 1
ATOM 2517 O O . GLN B 1 69 ? -12.445 -40.188 -14.641 1 97.94 69 GLN B O 1
ATOM 2522 N N . ASP B 1 70 ? -10.539 -39.156 -14.281 1 97.12 70 ASP B N 1
ATOM 2523 C CA . ASP B 1 70 ? -10.273 -39.031 -15.711 1 97.12 70 ASP B CA 1
ATOM 2524 C C . ASP B 1 70 ? -11.469 -38.406 -16.438 1 97.12 70 ASP B C 1
ATOM 2526 O O . ASP B 1 70 ? -11.969 -38.969 -17.406 1 97.12 70 ASP B O 1
ATOM 2530 N N . ALA B 1 71 ? -11.891 -37.281 -15.867 1 97.12 71 ALA B N 1
ATOM 2531 C CA . ALA B 1 71 ? -13.023 -36.594 -16.453 1 97.12 71 ALA B CA 1
ATOM 2532 C C . ALA B 1 71 ? -12.711 -36.156 -17.891 1 97.12 71 ALA B C 1
ATOM 2534 O O . ALA B 1 71 ? -11.547 -36.156 -18.312 1 97.12 71 ALA B O 1
ATOM 2535 N N . GLU B 1 72 ? -13.758 -35.781 -18.672 1 97.31 72 GLU B N 1
ATOM 2536 C CA . GLU B 1 72 ? -13.602 -35.375 -20.062 1 97.31 72 GLU B CA 1
ATOM 2537 C C . GLU B 1 72 ? -12.625 -34.219 -20.188 1 97.31 72 GLU B C 1
ATOM 2539 O O . GLU B 1 72 ? -11.812 -34.156 -21.109 1 97.31 72 GLU B O 1
ATOM 2544 N N . ILE B 1 73 ? -12.75 -33.25 -19.328 1 97.5 73 ILE B N 1
ATOM 2545 C CA . ILE B 1 73 ? -11.867 -32.094 -19.266 1 97.5 73 ILE B CA 1
ATOM 2546 C C . ILE B 1 73 ? -11.227 -32 -17.875 1 97.5 73 ILE B C 1
ATOM 2548 O O . ILE B 1 73 ? -11.93 -31.969 -16.859 1 97.5 73 ILE B O 1
ATOM 2552 N N . HIS B 1 74 ? -9.922 -32.031 -17.812 1 97.31 74 HIS B N 1
ATOM 2553 C CA . HIS B 1 74 ? -9.172 -31.844 -16.578 1 97.31 74 HIS B CA 1
ATOM 2554 C C . HIS B 1 74 ? -7.77 -31.312 -16.875 1 97.31 74 HIS B C 1
ATOM 2556 O O . HIS B 1 74 ? -7.348 -31.25 -18.031 1 97.31 74 HIS B O 1
ATOM 2562 N N . LEU B 1 75 ? -6.969 -30.969 -15.883 1 97.38 75 LEU B N 1
ATOM 2563 C CA . LEU B 1 75 ? -5.719 -30.234 -16.016 1 97.38 75 LEU B CA 1
ATOM 2564 C C . LEU B 1 75 ? -4.695 -31.031 -16.812 1 97.38 75 LEU B C 1
ATOM 2566 O O . LEU B 1 75 ? -3.824 -30.453 -17.469 1 97.38 75 LEU B O 1
ATOM 2570 N N . LEU B 1 76 ? -4.809 -32.344 -16.828 1 96.88 76 LEU B N 1
ATOM 2571 C CA . LEU B 1 76 ? -3.812 -33.188 -17.469 1 96.88 76 LEU B CA 1
ATOM 2572 C C . LEU B 1 76 ? -4.062 -33.25 -18.969 1 96.88 76 LEU B C 1
ATOM 2574 O O . LEU B 1 76 ? -3.176 -33.656 -19.734 1 96.88 76 LEU B O 1
ATOM 2578 N N . ASN B 1 77 ? -5.227 -32.969 -19.5 1 96.56 77 ASN B N 1
ATOM 2579 C CA . ASN B 1 77 ? -5.48 -33.219 -20.906 1 96.56 77 ASN B CA 1
ATOM 2580 C C . ASN B 1 77 ? -5.805 -31.906 -21.641 1 96.56 77 ASN B C 1
ATOM 2582 O O . ASN B 1 77 ? -6.359 -31.922 -22.734 1 96.56 77 ASN B O 1
ATOM 2586 N N . LEU B 1 78 ? -5.574 -30.812 -21 1 97.38 78 LEU B N 1
ATOM 2587 C CA . LEU B 1 78 ? -5.754 -29.516 -21.656 1 97.38 78 LEU B CA 1
ATOM 2588 C C . LEU B 1 78 ? -4.539 -29.172 -22.5 1 97.38 78 LEU B C 1
ATOM 2590 O O . LEU B 1 78 ? -3.4 -29.438 -22.109 1 97.38 78 LEU B O 1
ATOM 2594 N N . GLY B 1 79 ? -4.758 -28.453 -23.578 1 96.69 79 GLY B N 1
ATOM 2595 C CA . GLY B 1 79 ? -3.705 -28.266 -24.578 1 96.69 79 GLY B CA 1
ATOM 2596 C C . GLY B 1 79 ? -2.904 -27 -24.359 1 96.69 79 GLY B C 1
ATOM 2597 O O . GLY B 1 79 ? -1.829 -26.828 -24.922 1 96.69 79 GLY B O 1
ATOM 2598 N N . SER B 1 80 ? -3.434 -26.047 -23.578 1 97.69 80 SER B N 1
ATOM 2599 C CA . SER B 1 80 ? -2.754 -24.766 -23.406 1 97.69 80 SER B CA 1
ATOM 2600 C C . SER B 1 80 ? -3.059 -24.156 -22.031 1 97.69 80 SER B C 1
ATOM 2602 O O . SER B 1 80 ? -4.012 -24.562 -21.375 1 97.69 80 SER B O 1
ATOM 2604 N N . MET B 1 81 ? -2.279 -23.234 -21.719 1 98.12 81 MET B N 1
ATOM 2605 C CA . MET B 1 81 ? -2.516 -22.516 -20.469 1 98.12 81 MET B CA 1
ATOM 2606 C C . MET B 1 81 ? -3.822 -21.734 -20.531 1 98.12 81 MET B C 1
ATOM 2608 O O . MET B 1 81 ? -4.512 -21.578 -19.516 1 98.12 81 MET B O 1
ATOM 2612 N N . ALA B 1 82 ? -4.141 -21.188 -21.672 1 97.56 82 ALA B N 1
ATOM 2613 C CA . ALA B 1 82 ? -5.398 -20.469 -21.844 1 97.56 82 ALA B CA 1
ATOM 2614 C C . ALA B 1 82 ? -6.594 -21.375 -21.594 1 97.56 82 ALA B C 1
ATOM 2616 O O . ALA B 1 82 ? -7.559 -20.984 -20.938 1 97.56 82 ALA B O 1
ATOM 2617 N N . GLU B 1 83 ? -6.516 -22.562 -22.094 1 98.06 83 GLU B N 1
ATOM 2618 C CA . GLU B 1 83 ? -7.57 -23.547 -21.859 1 98.06 83 GLU B CA 1
ATOM 2619 C C . GLU B 1 83 ? -7.656 -23.922 -20.391 1 98.06 83 GLU B C 1
ATOM 2621 O O . GLU B 1 83 ? -8.75 -24.141 -19.859 1 98.06 83 GLU B O 1
ATOM 2626 N N . ALA B 1 84 ? -6.496 -24.016 -19.797 1 98.38 84 ALA B N 1
ATOM 2627 C CA . ALA B 1 84 ? -6.477 -24.281 -18.359 1 98.38 84 ALA B CA 1
ATOM 2628 C C . ALA B 1 84 ? -7.152 -23.156 -17.578 1 98.38 84 ALA B C 1
ATOM 2630 O O . ALA B 1 84 ? -7.902 -23.422 -16.641 1 98.38 84 ALA B O 1
ATOM 2631 N N . ALA B 1 85 ? -6.902 -21.906 -17.969 1 98.44 85 ALA B N 1
ATOM 2632 C CA . ALA B 1 85 ? -7.539 -20.766 -17.328 1 98.44 85 ALA B CA 1
ATOM 2633 C C . ALA B 1 85 ? -9.055 -20.812 -17.5 1 98.44 85 ALA B C 1
ATOM 2635 O O . ALA B 1 85 ? -9.805 -20.531 -16.562 1 98.44 85 ALA B O 1
ATOM 2636 N N . ASP B 1 86 ? -9.5 -21.172 -18.672 1 98.31 86 ASP B N 1
ATOM 2637 C CA . ASP B 1 86 ? -10.922 -21.312 -18.953 1 98.31 86 ASP B CA 1
ATOM 2638 C C . ASP B 1 86 ? -11.555 -22.375 -18.062 1 98.31 86 ASP B C 1
ATOM 2640 O O . ASP B 1 86 ? -12.641 -22.172 -17.516 1 98.31 86 ASP B O 1
ATOM 2644 N N . TYR B 1 87 ? -10.867 -23.438 -17.984 1 98.56 87 TYR B N 1
ATOM 2645 C CA . TYR B 1 87 ? -11.328 -24.562 -17.172 1 98.56 87 TYR B CA 1
ATOM 2646 C C . TYR B 1 87 ? -11.484 -24.156 -15.719 1 98.56 87 TYR B C 1
ATOM 2648 O O . TYR B 1 87 ? -12.523 -24.391 -15.102 1 98.56 87 TYR B O 1
ATOM 2656 N N . VAL B 1 88 ? -10.461 -23.469 -15.117 1 98.56 88 VAL B N 1
ATOM 2657 C CA . VAL B 1 88 ? -10.508 -23.016 -13.734 1 98.56 88 VAL B CA 1
ATOM 2658 C C . VAL B 1 88 ? -11.641 -22.016 -13.555 1 98.56 88 VAL B C 1
ATOM 2660 O O . VAL B 1 88 ? -12.352 -22.031 -12.547 1 98.56 88 VAL B O 1
ATOM 2663 N N . GLY B 1 89 ? -11.781 -21.094 -14.523 1 98.5 89 GLY B N 1
ATOM 2664 C CA . GLY B 1 89 ? -12.859 -20.109 -14.484 1 98.5 89 GLY B CA 1
ATOM 2665 C C . GLY B 1 89 ? -14.234 -20.75 -14.43 1 98.5 89 GLY B C 1
ATOM 2666 O O . GLY B 1 89 ? -15.086 -20.328 -13.648 1 98.5 89 GLY B O 1
ATOM 2667 N N . LEU B 1 90 ? -14.43 -21.75 -15.258 1 97.75 90 LEU B N 1
ATOM 2668 C CA . LEU B 1 90 ? -15.711 -22.453 -15.312 1 97.75 90 LEU B CA 1
ATOM 2669 C C . LEU B 1 90 ? -16 -23.141 -13.984 1 97.75 90 LEU B C 1
ATOM 2671 O O . LEU B 1 90 ? -17.125 -23.047 -13.469 1 97.75 90 LEU B O 1
ATOM 2675 N N . ILE B 1 91 ? -15.016 -23.844 -13.477 1 98.12 91 ILE B N 1
ATOM 2676 C CA . ILE B 1 91 ? -15.18 -24.547 -12.211 1 98.12 91 ILE B CA 1
ATOM 2677 C C . ILE B 1 91 ? -15.477 -23.547 -11.094 1 98.12 91 ILE B C 1
ATOM 2679 O O . ILE B 1 91 ? -16.344 -23.781 -10.25 1 98.12 91 ILE B O 1
ATOM 2683 N N . ASN B 1 92 ? -14.727 -22.422 -11.055 1 98.38 92 ASN B N 1
ATOM 2684 C CA . ASN B 1 92 ? -14.93 -21.391 -10.047 1 98.38 92 ASN B CA 1
ATOM 2685 C C . ASN B 1 92 ? -16.359 -20.875 -10.055 1 98.38 92 ASN B C 1
ATOM 2687 O O . ASN B 1 92 ? -17 -20.781 -9 1 98.38 92 ASN B O 1
ATOM 2691 N N . ALA B 1 93 ? -16.859 -20.531 -11.25 1 97.44 93 ALA B N 1
ATOM 2692 C CA . ALA B 1 93 ? -18.219 -20.016 -11.391 1 97.44 93 ALA B CA 1
ATOM 2693 C C . ALA B 1 93 ? -19.25 -21.047 -10.922 1 97.44 93 ALA B C 1
ATOM 2695 O O . ALA B 1 93 ? -20.219 -20.688 -10.258 1 97.44 93 ALA B O 1
ATOM 2696 N N . GLU B 1 94 ? -19.031 -22.281 -11.242 1 96.81 94 GLU B N 1
ATOM 2697 C CA . GLU B 1 94 ? -19.953 -23.359 -10.883 1 96.81 94 GLU B CA 1
ATOM 2698 C C . GLU B 1 94 ? -19.984 -23.562 -9.367 1 96.81 94 GLU B C 1
ATOM 2700 O O . GLU B 1 94 ? -21.047 -23.719 -8.781 1 96.81 94 GLU B O 1
ATOM 2705 N N . VAL B 1 95 ? -18.812 -23.625 -8.773 1 96.94 95 VAL B N 1
ATOM 2706 C CA . VAL B 1 95 ? -18.734 -23.859 -7.336 1 96.94 95 VAL B CA 1
ATOM 2707 C C . VAL B 1 95 ? -19.422 -22.719 -6.594 1 96.94 95 VAL B C 1
ATOM 2709 O O . VAL B 1 95 ? -20.156 -22.953 -5.633 1 96.94 95 VAL B O 1
ATOM 2712 N N . GLN B 1 96 ? -19.203 -21.453 -7.043 1 95.75 96 GLN B N 1
ATOM 2713 C CA . GLN B 1 96 ? -19.844 -20.297 -6.434 1 95.75 96 GLN B CA 1
ATOM 2714 C C . GLN B 1 96 ? -21.359 -20.391 -6.531 1 95.75 96 GLN B C 1
ATOM 2716 O O . GLN B 1 96 ? -22.062 -20.125 -5.555 1 95.75 96 GLN B O 1
ATOM 2721 N N . ARG B 1 97 ? -21.812 -20.734 -7.691 1 94.06 97 ARG B N 1
ATOM 2722 C CA . ARG B 1 97 ? -23.234 -20.859 -7.93 1 94.06 97 ARG B CA 1
ATOM 2723 C C . ARG B 1 97 ? -23.859 -21.906 -7.02 1 94.06 97 ARG B C 1
ATOM 2725 O O . ARG B 1 97 ? -24.938 -21.688 -6.441 1 94.06 97 ARG B O 1
ATOM 2732 N N . ASN B 1 98 ? -23.234 -23.031 -6.93 1 94.06 98 ASN B N 1
ATOM 2733 C CA . ASN B 1 98 ? -23.734 -24.109 -6.09 1 94.06 98 ASN B CA 1
ATOM 2734 C C . ASN B 1 98 ? -23.797 -23.703 -4.621 1 94.06 98 ASN B C 1
ATOM 2736 O O . ASN B 1 98 ? -24.75 -24.047 -3.922 1 94.06 98 ASN B O 1
ATOM 2740 N N . GLN B 1 99 ? -22.859 -22.984 -4.164 1 91.38 99 GLN B N 1
ATOM 2741 C CA . GLN B 1 99 ? -22.828 -22.531 -2.777 1 91.38 99 GLN B CA 1
ATOM 2742 C C . GLN B 1 99 ? -23.891 -21.453 -2.527 1 91.38 99 GLN B C 1
ATOM 2744 O O . GLN B 1 99 ? -24.547 -21.453 -1.479 1 91.38 99 GLN B O 1
ATOM 2749 N N . ALA B 1 100 ? -24.016 -20.578 -3.5 1 88.81 100 ALA B N 1
ATOM 2750 C CA . ALA B 1 100 ? -25.016 -19.516 -3.381 1 88.81 100 ALA B CA 1
ATOM 2751 C C . ALA B 1 100 ? -26.422 -20.094 -3.312 1 88.81 100 ALA B C 1
ATOM 2753 O O . ALA B 1 100 ? -27.281 -19.578 -2.598 1 88.81 100 ALA B O 1
ATOM 2754 N N . ASN B 1 101 ? -26.656 -21.078 -4.062 1 89.44 101 ASN B N 1
ATOM 2755 C CA . ASN B 1 101 ? -27.953 -21.719 -4.098 1 89.44 101 ASN B CA 1
ATOM 2756 C C . ASN B 1 101 ? -28.312 -22.344 -2.75 1 89.44 101 ASN B C 1
ATOM 2758 O O . ASN B 1 101 ? -29.5 -22.484 -2.418 1 89.44 101 ASN B O 1
ATOM 2762 N N . ARG B 1 102 ? -27.328 -22.625 -2.016 1 87.5 102 ARG B N 1
ATOM 2763 C CA . ARG B 1 102 ? -27.547 -23.281 -0.732 1 87.5 102 ARG B CA 1
ATOM 2764 C C . ARG B 1 102 ? -27.578 -22.266 0.408 1 87.5 102 ARG B C 1
ATOM 2766 O O . ARG B 1 102 ? -27.953 -22.609 1.533 1 87.5 102 ARG B O 1
ATOM 2773 N N . ASP B 1 103 ? -27.141 -21.094 0.049 1 82.44 103 ASP B N 1
ATOM 2774 C CA . ASP B 1 103 ? -26.938 -20.078 1.077 1 82.44 103 ASP B CA 1
ATOM 2775 C C . ASP B 1 103 ? -28.25 -19.375 1.412 1 82.44 103 ASP B C 1
ATOM 2777 O O . ASP B 1 103 ? -28.984 -18.938 0.514 1 82.44 103 ASP B O 1
ATOM 2781 N N . THR B 1 104 ? -28.531 -19.359 2.609 1 76.81 104 THR B N 1
ATOM 2782 C CA . THR B 1 104 ? -29.703 -18.656 3.082 1 76.81 104 THR B CA 1
ATOM 2783 C C . THR B 1 104 ? -29.344 -17.281 3.625 1 76.81 104 THR B C 1
ATOM 2785 O O . THR B 1 104 ? -30.219 -16.469 3.939 1 76.81 104 THR B O 1
ATOM 2788 N N . ALA B 1 105 ? -28.125 -17.031 3.695 1 74.44 105 ALA B N 1
ATOM 2789 C CA . ALA B 1 105 ? -27.625 -15.742 4.18 1 74.44 105 ALA B CA 1
ATOM 2790 C C . ALA B 1 105 ? -27.016 -14.93 3.043 1 74.44 105 ALA B C 1
ATOM 2792 O O . ALA B 1 105 ? -26.984 -15.383 1.896 1 74.44 105 ALA B O 1
ATOM 2793 N N . ASN B 1 106 ? -26.938 -13.547 3.127 1 83.44 106 ASN B N 1
ATOM 2794 C CA . ASN B 1 106 ? -26.281 -12.68 2.154 1 83.44 106 ASN B CA 1
ATOM 2795 C C . ASN B 1 106 ? -24.766 -12.789 2.252 1 83.44 106 ASN B C 1
ATOM 2797 O O . ASN B 1 106 ? -24.078 -11.773 2.391 1 83.44 106 ASN B O 1
ATOM 2801 N N . THR B 1 107 ? -24.297 -14.211 2.039 1 85.25 107 THR B N 1
ATOM 2802 C CA . THR B 1 107 ? -22.875 -14.469 2.148 1 85.25 107 THR B CA 1
ATOM 2803 C C . THR B 1 107 ? -22.172 -14.211 0.817 1 85.25 107 THR B C 1
ATOM 2805 O O . THR B 1 107 ? -22.719 -14.523 -0.246 1 85.25 107 THR B O 1
ATOM 2808 N N . ASN B 1 108 ? -21.016 -13.625 0.878 1 90.19 108 ASN B N 1
ATOM 2809 C CA . ASN B 1 108 ? -20.188 -13.445 -0.309 1 90.19 108 ASN B CA 1
ATOM 2810 C C . ASN B 1 108 ? -19.297 -14.664 -0.572 1 90.19 108 ASN B C 1
ATOM 2812 O O . ASN B 1 108 ? -18.391 -14.961 0.2 1 90.19 108 ASN B O 1
ATOM 2816 N N . PHE B 1 109 ? -19.453 -15.391 -1.727 1 93 109 PHE B N 1
ATOM 2817 C CA . PHE B 1 109 ? -18.75 -16.625 -2.027 1 93 109 PHE B CA 1
ATOM 2818 C C . PHE B 1 109 ? -17.688 -16.391 -3.096 1 93 109 PHE B C 1
ATOM 2820 O O . PHE B 1 109 ? -17.141 -17.359 -3.643 1 93 109 PHE B O 1
ATOM 2827 N N . GLU B 1 110 ? -17.391 -15.125 -3.369 1 95.44 110 GLU B N 1
ATOM 2828 C CA . GLU B 1 110 ? -16.484 -14.797 -4.461 1 95.44 110 GLU B CA 1
ATOM 2829 C C . GLU B 1 110 ? -15.062 -15.258 -4.148 1 95.44 110 GLU B C 1
ATOM 2831 O O . GLU B 1 110 ? -14.617 -15.164 -3.004 1 95.44 110 GLU B O 1
ATOM 2836 N N . ALA B 1 111 ? -14.461 -15.789 -5.195 1 97 111 ALA B N 1
ATOM 2837 C CA . ALA B 1 111 ? -13.047 -16.172 -5.117 1 97 111 ALA B CA 1
ATOM 2838 C C . ALA B 1 111 ? -12.305 -15.789 -6.395 1 97 111 ALA B C 1
ATOM 2840 O O . ALA B 1 111 ? -12.859 -15.883 -7.492 1 97 111 ALA B O 1
ATOM 2841 N N . THR B 1 112 ? -11.117 -15.289 -6.254 1 98.25 112 THR B N 1
ATOM 2842 C CA . THR B 1 112 ? -10.219 -14.945 -7.352 1 98.25 112 THR B CA 1
ATOM 2843 C C . THR B 1 112 ? -8.992 -15.852 -7.348 1 98.25 112 THR B C 1
ATOM 2845 O O . THR B 1 112 ? -8.5 -16.234 -6.281 1 98.25 112 THR B O 1
ATOM 2848 N N . PHE B 1 113 ? -8.539 -16.203 -8.531 1 98.69 113 PHE B N 1
ATOM 2849 C CA . PHE B 1 113 ? -7.391 -17.094 -8.625 1 98.69 113 PHE B CA 1
ATOM 2850 C C . PHE B 1 113 ? -6.316 -16.516 -9.531 1 98.69 113 PHE B C 1
ATOM 2852 O O . PHE B 1 113 ? -6.617 -15.719 -10.43 1 98.69 113 PHE B O 1
ATOM 2859 N N . ILE B 1 114 ? -5.09 -16.844 -9.25 1 98.75 114 ILE B N 1
ATOM 2860 C CA . ILE B 1 114 ? -4.004 -16.719 -10.219 1 98.75 114 ILE B CA 1
ATOM 2861 C C . ILE B 1 114 ? -3.545 -18.109 -10.648 1 98.75 114 ILE B C 1
ATOM 2863 O O . ILE B 1 114 ? -3.248 -18.969 -9.805 1 98.75 114 ILE B O 1
ATOM 2867 N N . LEU B 1 115 ? -3.582 -18.344 -11.914 1 98.81 115 LEU B N 1
ATOM 2868 C CA . LEU B 1 115 ? -3.051 -19.562 -12.5 1 98.81 115 LEU B CA 1
ATOM 2869 C C . LEU B 1 115 ? -1.768 -19.297 -13.273 1 98.81 115 LEU B C 1
ATOM 2871 O O . LEU B 1 115 ? -1.727 -18.391 -14.109 1 98.81 115 LEU B O 1
ATOM 2875 N N . GLY B 1 116 ? -0.701 -19.984 -12.938 1 98.69 116 GLY B N 1
ATOM 2876 C CA . GLY B 1 116 ? 0.537 -19.922 -13.695 1 98.69 116 GLY B CA 1
ATOM 2877 C C . GLY B 1 116 ? 1.124 -21.281 -14.016 1 98.69 116 GLY B C 1
ATOM 2878 O O . GLY B 1 116 ? 0.82 -22.266 -13.344 1 98.69 116 GLY B O 1
ATOM 2879 N N . GLY B 1 117 ? 1.89 -21.312 -15.07 1 98.5 117 GLY B N 1
ATOM 2880 C CA . GLY B 1 117 ? 2.529 -22.578 -15.406 1 98.5 117 GLY B CA 1
ATOM 2881 C C . GLY B 1 117 ? 3.002 -22.641 -16.844 1 98.5 117 GLY B C 1
ATOM 2882 O O . GLY B 1 117 ? 3.213 -21.609 -17.484 1 98.5 117 GLY B O 1
ATOM 2883 N N . GLN B 1 118 ? 3.252 -23.891 -17.203 1 98.62 118 GLN B N 1
ATOM 2884 C CA . GLN B 1 118 ? 3.74 -24.203 -18.531 1 98.62 118 GLN B CA 1
ATOM 2885 C C . GLN B 1 118 ? 3.271 -25.594 -18.969 1 98.62 118 GLN B C 1
ATOM 2887 O O . GLN B 1 118 ? 3.283 -26.547 -18.188 1 98.62 118 GLN B O 1
ATOM 2892 N N . ILE B 1 119 ? 2.773 -25.656 -20.219 1 98.31 119 ILE B N 1
ATOM 2893 C CA . ILE B 1 119 ? 2.332 -26.922 -20.812 1 98.31 119 ILE B CA 1
ATOM 2894 C C . ILE B 1 119 ? 3.148 -27.219 -22.062 1 98.31 119 ILE B C 1
ATOM 2896 O O . ILE B 1 119 ? 3.109 -26.453 -23.031 1 98.31 119 ILE B O 1
ATOM 2900 N N . GLY B 1 120 ? 3.871 -28.312 -22.047 1 96.88 120 GLY B N 1
ATOM 2901 C CA . GLY B 1 120 ? 4.664 -28.719 -23.203 1 96.88 120 GLY B CA 1
ATOM 2902 C C . GLY B 1 120 ? 5.656 -27.656 -23.641 1 96.88 120 GLY B C 1
ATOM 2903 O O . GLY B 1 120 ? 6.434 -27.156 -22.828 1 96.88 120 GLY B O 1
ATOM 2904 N N . ALA B 1 121 ? 5.613 -27.234 -24.922 1 95.12 121 ALA B N 1
ATOM 2905 C CA . ALA B 1 121 ? 6.594 -26.328 -25.5 1 95.12 121 ALA B CA 1
ATOM 2906 C C . ALA B 1 121 ? 6.117 -24.875 -25.422 1 95.12 121 ALA B C 1
ATOM 2908 O O . ALA B 1 121 ? 6.852 -23.953 -25.781 1 95.12 121 ALA B O 1
ATOM 2909 N N . GLU B 1 122 ? 4.957 -24.734 -24.859 1 95.88 122 GLU B N 1
ATOM 2910 C CA . GLU B 1 122 ? 4.445 -23.375 -24.734 1 95.88 122 GLU B CA 1
ATOM 2911 C C . GLU B 1 122 ? 5.242 -22.578 -23.703 1 95.88 122 GLU B C 1
ATOM 2913 O O . GLU B 1 122 ? 5.754 -23.141 -22.734 1 95.88 122 GLU B O 1
ATOM 2918 N N . MET B 1 123 ? 5.34 -21.312 -23.984 1 95.44 123 MET B N 1
ATOM 2919 C CA . MET B 1 123 ? 5.977 -20.438 -23 1 95.44 123 MET B CA 1
ATOM 2920 C C . MET B 1 123 ? 5.168 -20.375 -21.719 1 95.44 123 MET B C 1
ATOM 2922 O O . MET B 1 123 ? 3.941 -20.484 -21.734 1 95.44 123 MET B O 1
ATOM 2926 N N . PRO B 1 124 ? 5.824 -20.25 -20.625 1 97.69 124 PRO B N 1
ATOM 2927 C CA . PRO B 1 124 ? 5.066 -20.047 -19.375 1 97.69 124 PRO B CA 1
ATOM 2928 C C . PRO B 1 124 ? 4.09 -18.875 -19.469 1 97.69 124 PRO B C 1
ATOM 2930 O O . PRO B 1 124 ? 4.332 -17.922 -20.203 1 97.69 124 PRO B O 1
ATOM 2933 N N . ALA B 1 125 ? 3.025 -18.984 -18.734 1 97.69 125 ALA B N 1
ATOM 2934 C CA . ALA B 1 125 ? 2.018 -17.922 -18.719 1 97.69 125 ALA B CA 1
ATOM 2935 C C . ALA B 1 125 ? 1.329 -17.844 -17.359 1 97.69 125 ALA B C 1
ATOM 2937 O O . ALA B 1 125 ? 1.33 -18.828 -16.594 1 97.69 125 ALA B O 1
ATOM 2938 N N . THR B 1 126 ? 0.851 -16.703 -17.062 1 98.44 126 THR B N 1
ATOM 2939 C CA . THR B 1 126 ? 0.058 -16.5 -15.859 1 98.44 126 THR B CA 1
ATOM 2940 C C . THR B 1 126 ? -1.267 -15.812 -16.188 1 98.44 126 THR B C 1
ATOM 2942 O O . THR B 1 126 ? -1.329 -14.969 -17.094 1 98.44 126 THR B O 1
ATOM 2945 N N . TYR B 1 127 ? -2.283 -16.172 -15.469 1 98.56 127 TYR B N 1
ATOM 2946 C CA . TYR B 1 127 ? -3.625 -15.625 -15.633 1 98.56 127 TYR B CA 1
ATOM 2947 C C . TYR B 1 127 ? -4.242 -15.281 -14.281 1 98.56 127 TYR B C 1
ATOM 2949 O O . TYR B 1 127 ? -4.066 -16.016 -13.305 1 98.56 127 TYR B O 1
ATOM 2957 N N . MET B 1 128 ? -4.871 -14.156 -14.211 1 98.69 128 MET B N 1
ATOM 2958 C CA . MET B 1 128 ? -5.738 -13.844 -13.078 1 98.69 128 MET B CA 1
ATOM 2959 C C . MET B 1 128 ? -7.199 -14.117 -13.422 1 98.69 128 MET B C 1
ATOM 2961 O O . MET B 1 128 ? -7.738 -13.531 -14.359 1 98.69 128 MET B O 1
ATOM 2965 N N . ILE B 1 129 ? -7.812 -14.977 -12.711 1 98.75 129 ILE B N 1
ATOM 2966 C CA . ILE B 1 129 ? -9.172 -15.438 -12.984 1 98.75 129 ILE B CA 1
ATOM 2967 C C . ILE B 1 129 ? -10.148 -14.789 -12 1 98.75 129 ILE B C 1
ATOM 2969 O O . ILE B 1 129 ? -10.039 -14.984 -10.789 1 98.75 129 ILE B O 1
ATOM 2973 N N . TYR B 1 130 ? -11.133 -14.07 -12.516 1 98.06 130 TYR B N 1
ATOM 2974 C CA . TYR B 1 130 ? -12.117 -13.352 -11.719 1 98.06 130 TYR B CA 1
ATOM 2975 C C . TYR B 1 130 ? -13.219 -14.289 -11.234 1 98.06 130 TYR B C 1
ATOM 2977 O O . TYR B 1 130 ? -13.352 -15.406 -11.734 1 98.06 130 TYR B O 1
ATOM 2985 N N . PRO B 1 131 ? -13.961 -13.773 -10.234 1 97.44 131 PRO B N 1
ATOM 2986 C CA . PRO B 1 131 ? -15.039 -14.602 -9.703 1 97.44 131 PRO B CA 1
ATOM 2987 C C . PRO B 1 131 ? -16.031 -15.047 -10.781 1 97.44 131 PRO B C 1
ATOM 2989 O O . PRO B 1 131 ? -16.609 -16.125 -10.68 1 97.44 131 PRO B O 1
ATOM 2992 N N . GLN B 1 132 ? -16.188 -14.266 -11.852 1 95.88 132 GLN B N 1
ATOM 2993 C CA . GLN B 1 132 ? -17.156 -14.523 -12.922 1 95.88 132 GLN B CA 1
ATOM 2994 C C . GLN B 1 132 ? -16.625 -15.555 -13.906 1 95.88 132 GLN B C 1
ATOM 2996 O O . GLN B 1 132 ? -17.359 -16.062 -14.758 1 95.88 132 GLN B O 1
ATOM 3001 N N . GLY B 1 133 ? -15.391 -15.867 -13.789 1 96.12 133 GLY B N 1
ATOM 3002 C CA . GLY B 1 133 ? -14.805 -16.891 -14.633 1 96.12 133 GLY B CA 1
ATOM 3003 C C . GLY B 1 133 ? -13.961 -16.328 -15.758 1 96.12 133 GLY B C 1
ATOM 3004 O O . GLY B 1 133 ? -13.203 -17.047 -16.406 1 96.12 133 GLY B O 1
ATOM 3005 N N . ASN B 1 134 ? -14.117 -14.992 -16.047 1 96.75 134 ASN B N 1
ATOM 3006 C CA . ASN B 1 134 ? -13.234 -14.352 -17.016 1 96.75 134 ASN B CA 1
ATOM 3007 C C . ASN B 1 134 ? -11.844 -14.109 -16.438 1 96.75 134 ASN B C 1
ATOM 3009 O O . ASN B 1 134 ? -11.648 -14.219 -15.227 1 96.75 134 ASN B O 1
ATOM 3013 N N . TYR B 1 135 ? -10.914 -13.938 -17.328 1 97.06 135 TYR B N 1
ATOM 3014 C CA . TYR B 1 135 ? -9.547 -13.82 -16.828 1 97.06 135 TYR B CA 1
ATOM 3015 C C . TYR B 1 135 ? -8.75 -12.812 -17.641 1 97.06 135 TYR B C 1
ATOM 3017 O O . TYR B 1 135 ? -9.156 -12.43 -18.734 1 97.06 135 TYR B O 1
ATOM 3025 N N . ILE B 1 136 ? -7.676 -12.297 -17 1 95.94 136 ILE B N 1
ATOM 3026 C CA . ILE B 1 136 ? -6.703 -11.438 -17.672 1 95.94 136 ILE B CA 1
ATOM 3027 C C . ILE B 1 136 ? -5.312 -12.055 -17.562 1 95.94 136 ILE B C 1
ATOM 3029 O O . ILE B 1 136 ? -5.098 -12.984 -16.781 1 95.94 136 ILE B O 1
ATOM 3033 N N . HIS B 1 137 ? -4.457 -11.602 -18.406 1 93.25 137 HIS B N 1
ATOM 3034 C CA . HIS B 1 137 ? -3.072 -12.055 -18.406 1 93.25 137 HIS B CA 1
ATOM 3035 C C . HIS B 1 137 ? -2.115 -10.906 -18.109 1 93.25 137 HIS B C 1
ATOM 3037 O O . HIS B 1 137 ? -2.486 -9.734 -18.234 1 93.25 137 HIS B O 1
ATOM 3043 N N . GLU B 1 138 ? -0.924 -11.273 -17.641 1 87.88 138 GLU B N 1
ATOM 3044 C CA . GLU B 1 138 ? 0.109 -10.266 -17.453 1 87.88 138 GLU B CA 1
ATOM 3045 C C . GLU B 1 138 ? 0.647 -9.758 -18.781 1 87.88 138 GLU B C 1
ATOM 3047 O O . GLU B 1 138 ? 0.424 -10.383 -19.828 1 87.88 138 GLU B O 1
ATOM 3052 N N . SER B 1 139 ? 1.148 -8.578 -18.719 1 87.19 139 SER B N 1
ATOM 3053 C CA . SER B 1 139 ? 1.812 -8.023 -19.891 1 87.19 139 SER B CA 1
ATOM 3054 C C . SER B 1 139 ? 3.297 -7.789 -19.641 1 87.19 139 SER B C 1
ATOM 3056 O O . SER B 1 139 ? 3.748 -7.852 -18.484 1 87.19 139 SER B O 1
ATOM 3058 N N . SER B 1 140 ? 3.982 -7.566 -20.703 1 85.19 140 SER B N 1
ATOM 3059 C CA . SER B 1 140 ? 5.41 -7.297 -20.562 1 85.19 140 SER B CA 1
ATOM 3060 C C . SER B 1 140 ? 5.66 -6.023 -19.766 1 85.19 140 SER B C 1
ATOM 3062 O O . SER B 1 140 ? 6.684 -5.902 -19.094 1 85.19 140 SER B O 1
ATOM 3064 N N . ASP B 1 141 ? 4.793 -5.148 -19.828 1 88.12 141 ASP B N 1
ATOM 3065 C CA . ASP B 1 141 ? 4.934 -3.891 -19.109 1 88.12 141 ASP B CA 1
ATOM 3066 C C . ASP B 1 141 ? 4.566 -4.062 -17.641 1 88.12 141 ASP B C 1
ATOM 3068 O O . ASP B 1 141 ? 4.973 -3.264 -16.781 1 88.12 141 ASP B O 1
ATOM 3072 N N . HIS B 1 142 ? 3.834 -5.121 -17.391 1 91.06 142 HIS B N 1
ATOM 3073 C CA . HIS B 1 142 ? 3.404 -5.453 -16.047 1 91.06 142 HIS B CA 1
ATOM 3074 C C . HIS B 1 142 ? 3.527 -6.949 -15.781 1 91.06 142 HIS B C 1
ATOM 3076 O O . HIS B 1 142 ? 2.518 -7.656 -15.695 1 91.06 142 HIS B O 1
ATOM 3082 N N . PRO B 1 143 ? 4.742 -7.344 -15.578 1 96.75 143 PRO B N 1
ATOM 3083 C CA . PRO B 1 143 ? 4.992 -8.789 -15.555 1 96.75 143 PRO B CA 1
ATOM 3084 C C . PRO B 1 143 ? 4.746 -9.406 -14.18 1 96.75 143 PRO B C 1
ATOM 3086 O O . PRO B 1 143 ? 5.551 -10.219 -13.719 1 96.75 143 PRO B O 1
ATOM 3089 N N . PHE B 1 144 ? 3.736 -8.945 -13.508 1 98.44 144 PHE B N 1
ATOM 3090 C CA . PHE B 1 144 ? 3.316 -9.57 -12.258 1 98.44 144 PHE B CA 1
ATOM 3091 C C . PHE B 1 144 ? 1.812 -9.43 -12.055 1 98.44 144 PHE B C 1
ATOM 3093 O O . PHE B 1 144 ? 1.179 -8.562 -12.664 1 98.44 144 PHE B O 1
ATOM 3100 N N . LEU B 1 145 ? 1.215 -10.32 -11.344 1 98.56 145 LEU B N 1
ATOM 3101 C CA . LEU B 1 145 ? -0.189 -10.312 -10.945 1 98.56 145 LEU B CA 1
ATOM 3102 C C . LEU B 1 145 ? -0.327 -10.414 -9.438 1 98.56 145 LEU B C 1
ATOM 3104 O O . LEU B 1 145 ? 0.501 -11.047 -8.773 1 98.56 145 LEU B O 1
ATOM 3108 N N . GLN B 1 146 ? -1.316 -9.734 -8.945 1 98.44 146 GLN B N 1
ATOM 3109 C CA . GLN B 1 146 ? -1.6 -9.766 -7.512 1 98.44 146 GLN B CA 1
ATOM 3110 C C . GLN B 1 146 ? -3.084 -10.008 -7.25 1 98.44 146 GLN B C 1
ATOM 3112 O O . GLN B 1 146 ? -3.936 -9.562 -8.023 1 98.44 146 GLN B O 1
ATOM 3117 N N . ILE B 1 147 ? -3.4 -10.695 -6.156 1 98.19 147 ILE B N 1
ATOM 3118 C CA . ILE B 1 147 ? -4.777 -10.797 -5.684 1 98.19 147 ILE B CA 1
ATOM 3119 C C . ILE B 1 147 ? -4.809 -10.656 -4.164 1 98.19 147 ILE B C 1
ATOM 3121 O O . ILE B 1 147 ? -3.816 -10.922 -3.484 1 98.19 147 ILE B O 1
ATOM 3125 N N . GLY B 1 148 ? -5.941 -10.172 -3.633 1 96.69 148 GLY B N 1
ATOM 3126 C CA . GLY B 1 148 ? -6.07 -9.914 -2.207 1 96.69 148 GLY B CA 1
ATOM 3127 C C . GLY B 1 148 ? -5.617 -8.523 -1.811 1 96.69 148 GLY B C 1
ATOM 3128 O O . GLY B 1 148 ? -6.055 -7.527 -2.398 1 96.69 148 GLY B O 1
ATOM 3129 N N . GLU B 1 149 ? -4.824 -8.414 -0.762 1 96.62 149 GLU B N 1
ATOM 3130 C CA . GLU B 1 149 ? -4.301 -7.145 -0.271 1 96.62 149 GLU B CA 1
ATOM 3131 C C . GLU B 1 149 ? -3.135 -6.66 -1.129 1 96.62 149 GLU B C 1
ATOM 3133 O O . GLU B 1 149 ? -1.977 -6.734 -0.712 1 96.62 149 GLU B O 1
ATOM 3138 N N . ILE B 1 150 ? -3.453 -5.953 -2.191 1 97.19 150 ILE B N 1
ATOM 3139 C CA . ILE B 1 150 ? -2.494 -5.824 -3.283 1 97.19 150 ILE B CA 1
ATOM 3140 C C . ILE B 1 150 ? -1.769 -4.484 -3.176 1 97.19 150 ILE B C 1
ATOM 3142 O O . ILE B 1 150 ? -0.779 -4.25 -3.871 1 97.19 150 ILE B O 1
ATOM 3146 N N . LYS B 1 151 ? -2.188 -3.617 -2.277 1 97.69 151 LYS B N 1
ATOM 3147 C CA . LYS B 1 151 ? -1.732 -2.234 -2.387 1 97.69 151 LYS B CA 1
ATOM 3148 C C . LYS B 1 151 ? -0.429 -2.021 -1.624 1 97.69 151 LYS B C 1
ATOM 3150 O O . LYS B 1 151 ? 0.483 -1.353 -2.115 1 97.69 151 LYS B O 1
ATOM 3155 N N . TYR B 1 152 ? -0.198 -2.645 -0.428 1 97.81 152 TYR B N 1
ATOM 3156 C CA . TYR B 1 152 ? 0.917 -2.355 0.467 1 97.81 152 TYR B CA 1
ATOM 3157 C C . TYR B 1 152 ? 2.248 -2.688 -0.196 1 97.81 152 TYR B C 1
ATOM 3159 O O . TYR B 1 152 ? 3.201 -1.909 -0.114 1 97.81 152 TYR B O 1
ATOM 3167 N N . GLY B 1 153 ? 2.301 -3.811 -0.834 1 97.75 153 GLY B N 1
ATOM 3168 C CA . GLY B 1 153 ? 3.559 -4.301 -1.374 1 97.75 153 GLY B CA 1
ATOM 3169 C C . GLY B 1 153 ? 3.738 -3.986 -2.848 1 97.75 153 GLY B C 1
ATOM 3170 O O . GLY B 1 153 ? 4.754 -4.344 -3.445 1 97.75 153 GLY B O 1
ATOM 3171 N N . LYS B 1 154 ? 2.826 -3.285 -3.426 1 98.12 154 LYS B N 1
ATOM 3172 C CA . LYS B 1 154 ? 2.812 -3.082 -4.871 1 98.12 154 LYS B CA 1
ATOM 3173 C C . LYS B 1 154 ? 3.934 -2.141 -5.305 1 98.12 154 LYS B C 1
ATOM 3175 O O . LYS B 1 154 ? 4.555 -2.346 -6.352 1 98.12 154 LYS B O 1
ATOM 3180 N N . PRO B 1 155 ? 4.312 -1.09 -4.555 1 96.75 155 PRO B N 1
ATOM 3181 C CA . PRO B 1 155 ? 5.277 -0.113 -5.062 1 96.75 155 PRO B CA 1
ATOM 3182 C C . PRO B 1 155 ? 6.637 -0.735 -5.375 1 96.75 155 PRO B C 1
ATOM 3184 O O . PRO B 1 155 ? 7.297 -0.333 -6.336 1 96.75 155 PRO B O 1
ATOM 3187 N N . ILE B 1 156 ? 7.055 -1.706 -4.562 1 97.31 156 ILE B N 1
ATOM 3188 C CA . ILE B 1 156 ? 8.352 -2.316 -4.82 1 97.31 156 ILE B CA 1
ATOM 3189 C C . ILE B 1 156 ? 8.289 -3.15 -6.098 1 97.31 156 ILE B C 1
ATOM 3191 O O . ILE B 1 156 ? 9.258 -3.213 -6.859 1 97.31 156 ILE B O 1
ATOM 3195 N N . LEU B 1 157 ? 7.203 -3.799 -6.375 1 97.81 157 LEU B N 1
ATOM 3196 C CA . LEU B 1 157 ? 7.031 -4.562 -7.605 1 97.81 157 LEU B CA 1
ATOM 3197 C C . LEU B 1 157 ? 7.066 -3.646 -8.828 1 97.81 157 LEU B C 1
ATOM 3199 O O . LEU B 1 157 ? 7.766 -3.93 -9.805 1 97.81 157 LEU B O 1
ATOM 3203 N N . ASP B 1 158 ? 6.34 -2.516 -8.727 1 96.12 158 ASP B N 1
ATOM 3204 C CA . ASP B 1 158 ? 6.266 -1.547 -9.82 1 96.12 158 ASP B CA 1
ATOM 3205 C C . ASP B 1 158 ? 7.648 -1.009 -10.172 1 96.12 158 ASP B C 1
ATOM 3207 O O . ASP B 1 158 ? 7.914 -0.67 -11.328 1 96.12 158 ASP B O 1
ATOM 3211 N N . ARG B 1 159 ? 8.477 -0.96 -9.195 1 94.12 159 ARG B N 1
ATOM 3212 C CA . ARG B 1 159 ? 9.781 -0.34 -9.391 1 94.12 159 ARG B CA 1
ATOM 3213 C C . ARG B 1 159 ? 10.789 -1.345 -9.938 1 94.12 159 ARG B C 1
ATOM 3215 O O . ARG B 1 159 ? 11.711 -0.973 -10.664 1 94.12 159 ARG B O 1
ATOM 3222 N N . VAL B 1 160 ? 10.609 -2.607 -9.594 1 95.31 160 VAL B N 1
ATOM 3223 C CA . VAL B 1 160 ? 11.75 -3.512 -9.703 1 95.31 160 VAL B CA 1
ATOM 3224 C C . VAL B 1 160 ? 11.469 -4.574 -10.766 1 95.31 160 VAL B C 1
ATOM 3226 O O . VAL B 1 160 ? 12.359 -4.957 -11.523 1 95.31 160 VAL B O 1
ATOM 3229 N N . VAL B 1 161 ? 10.289 -5.09 -10.828 1 96.75 161 VAL B N 1
ATOM 3230 C CA . VAL B 1 161 ? 10.008 -6.293 -11.609 1 96.75 161 VAL B CA 1
ATOM 3231 C C . VAL B 1 161 ? 9.984 -5.945 -13.094 1 96.75 161 VAL B C 1
ATOM 3233 O O . VAL B 1 161 ? 9.195 -5.102 -13.531 1 96.75 161 VAL B O 1
ATOM 3236 N N . ARG B 1 162 ? 10.82 -6.555 -13.766 1 95.75 162 ARG B N 1
ATOM 3237 C CA . ARG B 1 162 ? 10.961 -6.469 -15.219 1 95.75 162 ARG B CA 1
ATOM 3238 C C . ARG B 1 162 ? 11.289 -7.828 -15.82 1 95.75 162 ARG B C 1
ATOM 3240 O O . ARG B 1 162 ? 11.789 -8.719 -15.125 1 95.75 162 ARG B O 1
ATOM 3247 N N . PRO B 1 163 ? 11.047 -7.977 -17.109 1 96.25 163 PRO B N 1
ATOM 3248 C CA . PRO B 1 163 ? 11.234 -9.289 -17.734 1 96.25 163 PRO B CA 1
ATOM 3249 C C . PRO B 1 163 ? 12.672 -9.797 -17.594 1 96.25 163 PRO B C 1
ATOM 3251 O O . PRO B 1 163 ? 12.891 -11.008 -17.516 1 96.25 163 PRO B O 1
ATOM 3254 N N . ASP B 1 164 ? 13.594 -8.914 -17.5 1 96.19 164 ASP B N 1
ATOM 3255 C CA . ASP B 1 164 ? 14.992 -9.336 -17.531 1 96.19 164 ASP B CA 1
ATOM 3256 C C . ASP B 1 164 ? 15.531 -9.531 -16.125 1 96.19 164 ASP B C 1
ATOM 3258 O O . ASP B 1 164 ? 16.703 -9.859 -15.945 1 96.19 164 ASP B O 1
ATOM 3262 N N . LEU B 1 165 ? 14.766 -9.336 -15.109 1 96.38 165 LEU B N 1
ATOM 3263 C CA . LEU B 1 165 ? 15.148 -9.625 -13.727 1 96.38 165 LEU B CA 1
ATOM 3264 C C . LEU B 1 165 ? 15.422 -11.117 -13.539 1 96.38 165 LEU B C 1
ATOM 3266 O O . LEU B 1 165 ? 14.695 -11.953 -14.078 1 96.38 165 LEU B O 1
ATOM 3270 N N . SER B 1 166 ? 16.484 -11.438 -12.797 1 96.56 166 SER B N 1
ATOM 3271 C CA . SER B 1 166 ? 16.766 -12.852 -12.547 1 96.56 166 SER B CA 1
ATOM 3272 C C . SER B 1 166 ? 15.656 -13.484 -11.719 1 96.56 166 SER B C 1
ATOM 3274 O O . SER B 1 166 ? 14.961 -12.797 -10.961 1 96.56 166 SER B O 1
ATOM 3276 N N . LEU B 1 167 ? 15.57 -14.758 -11.828 1 97.12 167 LEU B N 1
ATOM 3277 C CA . LEU B 1 167 ? 14.547 -15.516 -11.117 1 97.12 167 LEU B CA 1
ATOM 3278 C C . LEU B 1 167 ? 14.703 -15.344 -9.609 1 97.12 167 LEU B C 1
ATOM 3280 O O . LEU B 1 167 ? 13.711 -15.117 -8.898 1 97.12 167 LEU B O 1
ATOM 3284 N N . GLU B 1 168 ? 15.906 -15.422 -9.141 1 97.62 168 GLU B N 1
ATOM 3285 C CA . GLU B 1 168 ? 16.172 -15.328 -7.711 1 97.62 168 GLU B CA 1
ATOM 3286 C C . GLU B 1 168 ? 15.914 -13.914 -7.195 1 97.62 168 GLU B C 1
ATOM 3288 O O . GLU B 1 168 ? 15.406 -13.727 -6.086 1 97.62 168 GLU B O 1
ATOM 3293 N N . ALA B 1 169 ? 16.297 -12.953 -7.984 1 97.5 169 ALA B N 1
ATOM 3294 C CA . ALA B 1 169 ? 16.016 -11.562 -7.617 1 97.5 169 ALA B CA 1
ATOM 3295 C C . ALA B 1 169 ? 14.508 -11.305 -7.562 1 97.5 169 ALA B C 1
ATOM 3297 O O . ALA B 1 169 ? 14.023 -10.617 -6.66 1 97.5 169 ALA B O 1
ATOM 3298 N N . ALA B 1 170 ? 13.789 -11.82 -8.523 1 98.44 170 ALA B N 1
ATOM 3299 C CA . ALA B 1 170 ? 12.336 -11.711 -8.531 1 98.44 170 ALA B CA 1
ATOM 3300 C C . ALA B 1 170 ? 11.727 -12.367 -7.293 1 98.44 170 ALA B C 1
ATOM 3302 O O . ALA B 1 170 ? 10.773 -11.844 -6.711 1 98.44 170 ALA B O 1
ATOM 3303 N N . ALA B 1 171 ? 12.266 -13.492 -6.953 1 98.69 171 ALA B N 1
ATOM 3304 C CA . ALA B 1 171 ? 11.797 -14.211 -5.766 1 98.69 171 ALA B CA 1
ATOM 3305 C C . ALA B 1 171 ? 12.023 -13.383 -4.504 1 98.69 171 ALA B C 1
ATOM 3307 O O . ALA B 1 171 ? 11.141 -13.297 -3.646 1 98.69 171 ALA B O 1
ATOM 3308 N N . ARG B 1 172 ? 13.156 -12.812 -4.367 1 98.38 172 ARG B N 1
ATOM 3309 C CA . ARG B 1 172 ? 13.438 -11.953 -3.221 1 98.38 172 ARG B CA 1
ATOM 3310 C C . ARG B 1 172 ? 12.523 -10.742 -3.207 1 98.38 172 ARG B C 1
ATOM 3312 O O . ARG B 1 172 ? 12.062 -10.312 -2.145 1 98.38 172 ARG B O 1
ATOM 3319 N N . CYS B 1 173 ? 12.305 -10.195 -4.379 1 98.44 173 CYS B N 1
ATOM 3320 C CA . CYS B 1 173 ? 11.383 -9.07 -4.488 1 98.44 173 CYS B CA 1
ATOM 3321 C C . CYS B 1 173 ? 9.992 -9.461 -4.016 1 98.44 173 CYS B C 1
ATOM 3323 O O . CYS B 1 173 ? 9.32 -8.68 -3.34 1 98.44 173 CYS B O 1
ATOM 3325 N N . ALA B 1 174 ? 9.555 -10.656 -4.387 1 98.81 174 ALA B N 1
ATOM 3326 C CA . ALA B 1 174 ? 8.258 -11.164 -3.941 1 98.81 174 ALA B CA 1
ATOM 3327 C C . ALA B 1 174 ? 8.203 -11.258 -2.418 1 98.81 174 ALA B C 1
ATOM 3329 O O . ALA B 1 174 ? 7.195 -10.883 -1.808 1 98.81 174 ALA B O 1
ATOM 3330 N N . LEU B 1 175 ? 9.258 -11.695 -1.831 1 98.62 175 LEU B N 1
ATOM 3331 C CA . LEU B 1 175 ? 9.312 -11.828 -0.38 1 98.62 175 LEU B CA 1
ATOM 3332 C C . LEU B 1 175 ? 9.273 -10.461 0.292 1 98.62 175 LEU B C 1
ATOM 3334 O O .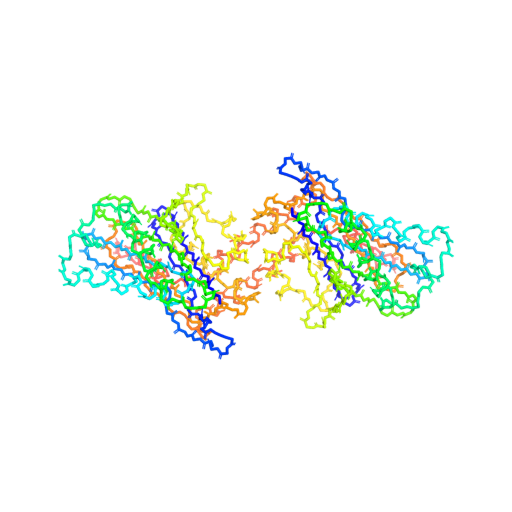 LEU B 1 175 ? 8.656 -10.297 1.344 1 98.62 175 LEU B O 1
ATOM 3338 N N . VAL B 1 176 ? 9.914 -9.531 -0.296 1 98.25 176 VAL B N 1
ATOM 3339 C CA . VAL B 1 176 ? 9.93 -8.164 0.22 1 98.25 176 VAL B CA 1
ATOM 3340 C C . VAL B 1 176 ? 8.531 -7.559 0.116 1 98.25 176 VAL B C 1
ATOM 3342 O O . VAL B 1 176 ? 8.07 -6.875 1.035 1 98.25 176 VAL B O 1
ATOM 3345 N N . SER B 1 177 ? 7.906 -7.73 -1.019 1 98.5 177 SER B N 1
ATOM 3346 C CA . SER B 1 177 ? 6.523 -7.293 -1.181 1 98.5 177 SER B CA 1
ATOM 3347 C C . SER B 1 177 ? 5.625 -7.879 -0.098 1 98.5 177 SER B C 1
ATOM 3349 O O . SER B 1 177 ? 4.812 -7.168 0.494 1 98.5 177 SER B O 1
ATOM 3351 N N . MET B 1 178 ? 5.793 -9.133 0.144 1 98.5 178 MET B N 1
ATOM 3352 C CA . MET B 1 178 ? 5.043 -9.82 1.189 1 98.5 178 MET B CA 1
ATOM 3353 C C . MET B 1 178 ? 5.352 -9.234 2.562 1 98.5 178 MET B C 1
ATOM 3355 O O . MET B 1 178 ? 4.445 -8.977 3.355 1 98.5 178 MET B O 1
ATOM 3359 N N . ASN B 1 179 ? 6.602 -9.047 2.826 1 97.5 179 ASN B N 1
ATOM 3360 C CA . ASN B 1 179 ? 7.031 -8.469 4.098 1 97.5 179 ASN B CA 1
ATOM 3361 C C . ASN B 1 179 ? 6.41 -7.094 4.324 1 97.5 179 ASN B C 1
ATOM 3363 O O . ASN B 1 179 ? 5.961 -6.785 5.426 1 97.5 179 ASN B O 1
ATOM 3367 N N . SER B 1 180 ? 6.402 -6.305 3.299 1 96.88 180 SER B N 1
ATOM 3368 C CA . SER B 1 180 ? 5.816 -4.969 3.385 1 96.88 180 SER B CA 1
ATOM 3369 C C . SER B 1 180 ? 4.324 -5.043 3.689 1 96.88 180 SER B C 1
ATOM 3371 O O . SER B 1 180 ? 3.807 -4.246 4.477 1 96.88 180 SER B O 1
ATOM 3373 N N . THR B 1 181 ? 3.646 -5.941 3.047 1 97.88 181 THR B N 1
ATOM 3374 C CA . THR B 1 181 ? 2.215 -6.113 3.262 1 97.88 181 THR B CA 1
ATOM 3375 C C . THR B 1 181 ? 1.934 -6.578 4.688 1 97.88 181 THR B C 1
ATOM 3377 O O . THR B 1 181 ? 1.079 -6.008 5.371 1 97.88 181 THR B O 1
ATOM 3380 N N . MET B 1 182 ? 2.672 -7.516 5.188 1 96.19 182 MET B N 1
ATOM 3381 C CA . MET B 1 182 ? 2.459 -8.086 6.516 1 96.19 182 MET B CA 1
ATOM 3382 C C . MET B 1 182 ? 2.746 -7.051 7.602 1 96.19 182 MET B C 1
ATOM 3384 O O . MET B 1 182 ? 2.133 -7.082 8.672 1 96.19 182 MET B O 1
ATOM 3388 N N . ARG B 1 183 ? 3.656 -6.164 7.363 1 92.94 183 ARG B N 1
ATOM 3389 C CA . ARG B 1 183 ? 4.02 -5.137 8.328 1 92.94 183 ARG B CA 1
ATOM 3390 C C . ARG B 1 183 ? 2.865 -4.168 8.562 1 92.94 183 ARG B C 1
ATOM 3392 O O . ARG B 1 183 ? 2.672 -3.674 9.68 1 92.94 183 ARG B O 1
ATOM 3399 N N . SER B 1 184 ? 2.104 -3.934 7.531 1 95 184 SER B N 1
ATOM 3400 C CA . SER B 1 184 ? 1.098 -2.881 7.609 1 95 184 SER B CA 1
ATOM 3401 C C . SER B 1 184 ? -0.312 -3.461 7.617 1 95 184 SER B C 1
ATOM 3403 O O . SER B 1 184 ? -1.294 -2.719 7.695 1 95 184 SER B O 1
ATOM 3405 N N . ASN B 1 185 ? -0.481 -4.719 7.473 1 94.69 185 ASN B N 1
ATOM 3406 C CA . ASN B 1 185 ? -1.765 -5.414 7.461 1 94.69 185 ASN B CA 1
ATOM 3407 C C . ASN B 1 185 ? -1.705 -6.711 8.266 1 94.69 185 ASN B C 1
ATOM 3409 O O . ASN B 1 185 ? -1.166 -7.715 7.793 1 94.69 185 ASN B O 1
ATOM 3413 N N . VAL B 1 186 ? -2.43 -6.746 9.375 1 90.19 186 VAL B N 1
ATOM 3414 C CA . VAL B 1 186 ? -2.305 -7.84 10.328 1 90.19 186 VAL B CA 1
ATOM 3415 C C . VAL B 1 186 ? -3.059 -9.062 9.812 1 90.19 186 VAL B C 1
ATOM 3417 O O . VAL B 1 186 ? -2.854 -10.18 10.305 1 90.19 186 VAL B O 1
ATOM 3420 N N . THR B 1 187 ? -3.867 -8.875 8.797 1 90.88 187 THR B N 1
ATOM 3421 C CA . THR B 1 187 ? -4.691 -9.984 8.336 1 90.88 187 THR B CA 1
ATOM 3422 C C . THR B 1 187 ? -3.912 -10.875 7.367 1 90.88 187 THR B C 1
ATOM 3424 O O . THR B 1 187 ? -4.395 -11.93 6.953 1 90.88 187 THR B O 1
ATOM 3427 N N . VAL B 1 188 ? -2.775 -10.453 6.926 1 94.56 188 VAL B N 1
ATOM 3428 C CA . VAL B 1 188 ? -1.837 -11.219 6.113 1 94.56 188 VAL B CA 1
ATOM 3429 C C . VAL B 1 188 ? -0.71 -11.758 6.996 1 94.56 188 VAL B C 1
ATOM 3431 O O . VAL B 1 188 ? -0.108 -11.008 7.766 1 94.56 188 VAL B O 1
ATOM 3434 N N . GLY B 1 189 ? -0.487 -13.047 6.852 1 94.69 189 GLY B N 1
ATOM 3435 C CA . GLY B 1 189 ? 0.495 -13.555 7.793 1 94.69 189 GLY B CA 1
ATOM 3436 C C . GLY B 1 189 ? 1.073 -14.898 7.387 1 94.69 189 GLY B C 1
ATOM 3437 O O . GLY B 1 189 ? 0.568 -15.539 6.465 1 94.69 189 GLY B O 1
ATOM 3438 N N . PRO B 1 190 ? 2.096 -15.281 8.039 1 94.06 190 PRO B N 1
ATOM 3439 C CA . PRO B 1 190 ? 2.779 -16.547 7.754 1 94.06 190 PRO B CA 1
ATOM 3440 C C . PRO B 1 190 ? 1.935 -17.766 8.109 1 94.06 190 PRO B C 1
ATOM 3442 O O . PRO B 1 190 ? 0.945 -17.656 8.836 1 94.06 190 PRO B O 1
ATOM 3445 N N . PRO B 1 191 ? 2.41 -18.969 7.605 1 96.62 191 PRO B N 1
ATOM 3446 C CA . PRO B 1 191 ? 3.592 -19.234 6.781 1 96.62 191 PRO B CA 1
ATOM 3447 C C . PRO B 1 191 ? 3.498 -18.594 5.395 1 96.62 191 PRO B C 1
ATOM 3449 O O . PRO B 1 191 ? 2.42 -18.562 4.801 1 96.62 191 PRO B O 1
ATOM 3452 N N . VAL B 1 192 ? 4.676 -18.031 4.953 1 98.31 192 VAL B N 1
ATOM 3453 C CA . VAL B 1 192 ? 4.793 -17.516 3.594 1 98.31 192 VAL B CA 1
ATOM 3454 C C . VAL B 1 192 ? 5.309 -18.609 2.664 1 98.31 192 VAL B C 1
ATOM 3456 O O . VAL B 1 192 ? 6.34 -19.234 2.932 1 98.31 192 VAL B O 1
ATOM 3459 N N . GLU B 1 193 ? 4.574 -18.844 1.644 1 98.5 193 GLU B N 1
ATOM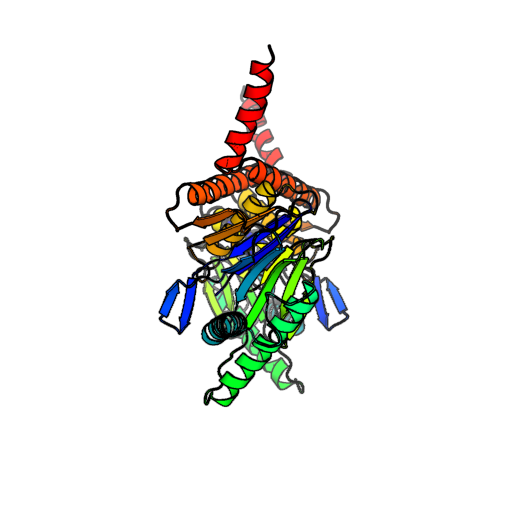 3460 C CA . GLU B 1 193 ? 4.961 -19.859 0.671 1 98.5 193 GLU B CA 1
ATOM 3461 C C . GLU B 1 193 ? 5.551 -19.234 -0.585 1 98.5 193 GLU B C 1
ATOM 3463 O O . GLU B 1 193 ? 5.051 -18.219 -1.066 1 98.5 193 GLU B O 1
ATOM 3468 N N . LEU B 1 194 ? 6.645 -19.812 -1.019 1 98.81 194 LEU B N 1
ATOM 3469 C CA . LEU B 1 194 ? 7.348 -19.359 -2.215 1 98.81 194 LEU B CA 1
ATOM 3470 C C . LEU B 1 194 ? 7.637 -20.531 -3.148 1 98.81 194 LEU B C 1
ATOM 3472 O O . LEU B 1 194 ? 8.094 -21.594 -2.703 1 98.81 194 LEU B O 1
ATOM 3476 N N . LEU B 1 195 ? 7.242 -20.391 -4.43 1 98.88 195 LEU B N 1
ATOM 3477 C CA . LEU B 1 195 ? 7.555 -21.406 -5.441 1 98.88 195 LEU B CA 1
ATOM 3478 C C . LEU B 1 195 ? 8.25 -20.766 -6.641 1 98.88 195 LEU B C 1
ATOM 3480 O O . LEU B 1 195 ? 7.75 -19.797 -7.211 1 98.88 195 LEU B O 1
ATOM 3484 N N . ILE B 1 196 ? 9.438 -21.234 -6.969 1 98.81 196 ILE B N 1
ATOM 3485 C CA . ILE B 1 196 ? 10.234 -20.734 -8.086 1 98.81 196 ILE B CA 1
ATOM 3486 C C . ILE B 1 196 ? 10.258 -21.781 -9.203 1 98.81 196 ILE B C 1
ATOM 3488 O O . ILE B 1 196 ? 10.766 -22.891 -9.016 1 98.81 196 ILE B O 1
ATOM 3492 N N . TYR B 1 197 ? 9.703 -21.453 -10.328 1 98.81 197 TYR B N 1
ATOM 3493 C CA . TYR B 1 197 ? 9.625 -22.344 -11.484 1 98.81 197 TYR B CA 1
ATOM 3494 C C . TYR B 1 197 ? 10.539 -21.844 -12.602 1 98.81 197 TYR B C 1
ATOM 3496 O O . TYR B 1 197 ? 10.375 -20.734 -13.094 1 98.81 197 TYR B O 1
ATOM 3504 N N . ARG B 1 198 ? 11.461 -22.656 -13.008 1 98.38 198 ARG B N 1
ATOM 3505 C CA . ARG B 1 198 ? 12.352 -22.312 -14.117 1 98.38 198 ARG B CA 1
ATOM 3506 C C . ARG B 1 198 ? 11.703 -22.641 -15.461 1 98.38 198 ARG B C 1
ATOM 3508 O O . ARG B 1 198 ? 11.266 -23.766 -15.68 1 98.38 198 ARG B O 1
ATOM 3515 N N . ALA B 1 199 ? 11.703 -21.688 -16.344 1 98.25 199 ALA B N 1
ATOM 3516 C CA . ALA B 1 199 ? 11.094 -21.859 -17.656 1 98.25 199 ALA B CA 1
ATOM 3517 C C . ALA B 1 199 ? 11.672 -23.078 -18.375 1 98.25 199 ALA B C 1
ATOM 3519 O O . ALA B 1 199 ? 12.875 -23.328 -18.328 1 98.25 199 ALA B O 1
ATOM 3520 N N . ASN B 1 200 ? 10.727 -23.859 -18.984 1 98.12 200 ASN B N 1
ATOM 3521 C CA . ASN B 1 200 ? 11.023 -25 -19.844 1 98.12 200 ASN B CA 1
ATOM 3522 C C . ASN B 1 200 ? 11.516 -26.203 -19.031 1 98.12 200 ASN B C 1
ATOM 3524 O O . ASN B 1 200 ? 11.891 -27.219 -19.594 1 98.12 200 ASN B O 1
ATOM 3528 N N . SER B 1 201 ? 11.508 -26.078 -17.734 1 97.75 201 SER B N 1
ATOM 3529 C CA . SER B 1 201 ? 11.938 -27.219 -16.922 1 97.75 201 SER B CA 1
ATOM 3530 C C . SER B 1 201 ? 10.859 -28.297 -16.875 1 97.75 201 SER B C 1
ATOM 3532 O O . SER B 1 201 ? 11.164 -29.484 -16.781 1 97.75 201 SER B O 1
ATOM 3534 N N . LEU B 1 202 ? 9.672 -27.875 -16.859 1 98.19 202 LEU B N 1
ATOM 3535 C CA . LEU B 1 202 ? 8.5 -28.719 -16.703 1 98.19 202 LEU B CA 1
ATOM 3536 C C . LEU B 1 202 ? 8.656 -29.625 -15.484 1 98.19 202 LEU B C 1
ATOM 3538 O O . LEU B 1 202 ? 8.328 -30.812 -15.555 1 98.19 202 LEU B O 1
ATOM 3542 N N . GLN B 1 203 ? 9.234 -29.078 -14.453 1 97.31 203 GLN B N 1
ATOM 3543 C CA . GLN B 1 203 ? 9.414 -29.703 -13.148 1 97.31 203 GLN B CA 1
ATOM 3544 C C . GLN B 1 203 ? 8.742 -28.875 -12.047 1 97.31 203 GLN B C 1
ATOM 3546 O O . GLN B 1 203 ? 8.352 -27.734 -12.281 1 97.31 203 GLN B O 1
ATOM 3551 N N . VAL B 1 204 ? 8.445 -29.391 -10.914 1 92.88 204 VAL B N 1
ATOM 3552 C CA . VAL B 1 204 ? 7.703 -28.797 -9.805 1 92.88 204 VAL B CA 1
ATOM 3553 C C . VAL B 1 204 ? 8.383 -27.5 -9.359 1 92.88 204 VAL B C 1
ATOM 3555 O O . VAL B 1 204 ? 7.727 -26.594 -8.852 1 92.88 204 VAL B O 1
ATOM 3558 N N . GLY B 1 205 ? 9.609 -27.234 -9.625 1 92.81 205 GLY B N 1
ATOM 3559 C CA . GLY B 1 205 ? 10.328 -26.062 -9.172 1 92.81 205 GLY B CA 1
ATOM 3560 C C . GLY B 1 205 ? 10.766 -26.141 -7.723 1 92.81 205 GLY B C 1
ATOM 3561 O O . GLY B 1 205 ? 10.703 -27.203 -7.113 1 92.81 205 GLY B O 1
ATOM 3562 N N . ARG B 1 206 ? 11.289 -25.047 -7.172 1 96.31 206 ARG B N 1
ATOM 3563 C CA . ARG B 1 206 ? 11.719 -24.969 -5.777 1 96.31 206 ARG B CA 1
ATOM 3564 C C . ARG B 1 206 ? 10.617 -24.375 -4.898 1 96.31 206 ARG B C 1
ATOM 3566 O O . ARG B 1 206 ? 10.211 -23.234 -5.094 1 96.31 206 ARG B O 1
ATOM 3573 N N . TYR B 1 207 ? 10.211 -25.203 -4.012 1 97.69 207 TYR B N 1
ATOM 3574 C CA . TYR B 1 207 ? 9.164 -24.781 -3.08 1 97.69 207 TYR B CA 1
ATOM 3575 C C . TYR B 1 207 ? 9.742 -24.516 -1.695 1 97.69 207 TYR B C 1
ATOM 3577 O O . TYR B 1 207 ? 10.508 -25.328 -1.169 1 97.69 207 TYR B O 1
ATOM 3585 N N . LEU B 1 208 ? 9.438 -23.359 -1.117 1 97.69 208 LEU B N 1
ATOM 3586 C CA . LEU B 1 208 ? 9.844 -22.969 0.229 1 97.69 208 LEU B CA 1
ATOM 3587 C C . LEU B 1 208 ? 8.648 -22.5 1.047 1 97.69 208 LEU B C 1
ATOM 3589 O O . LEU B 1 208 ? 7.719 -21.891 0.503 1 97.69 208 LEU B O 1
ATOM 3593 N N . ALA B 1 209 ? 8.633 -22.797 2.283 1 97.5 209 ALA B N 1
ATOM 3594 C CA . ALA B 1 209 ? 7.645 -22.312 3.24 1 97.5 209 ALA B CA 1
ATOM 3595 C C . ALA B 1 209 ? 8.32 -21.703 4.465 1 97.5 209 ALA B C 1
ATOM 3597 O O . ALA B 1 209 ? 9.102 -22.375 5.148 1 97.5 209 ALA B O 1
ATOM 3598 N N . PHE B 1 210 ? 7.996 -20.453 4.719 1 97.88 210 PHE B N 1
ATOM 3599 C CA . PHE B 1 210 ? 8.672 -19.734 5.789 1 97.88 210 PHE B CA 1
ATOM 3600 C C . PHE B 1 210 ? 7.711 -19.453 6.938 1 97.88 210 PHE B C 1
ATOM 3602 O O . PHE B 1 210 ? 6.738 -18.703 6.77 1 97.88 210 PHE B O 1
ATOM 3609 N N . SER B 1 211 ? 8.055 -20 8.078 1 95.94 211 SER B N 1
ATOM 3610 C CA . SER B 1 211 ? 7.34 -19.594 9.289 1 95.94 211 SER B CA 1
ATOM 3611 C C . SER B 1 211 ? 7.762 -18.203 9.742 1 95.94 211 SER B C 1
ATOM 3613 O O . SER B 1 211 ? 8.68 -17.609 9.172 1 95.94 211 SER B O 1
ATOM 3615 N N . GLU B 1 212 ? 7.059 -17.703 10.727 1 90.12 212 GLU B N 1
ATOM 3616 C CA . GLU B 1 212 ? 7.391 -16.391 11.273 1 90.12 212 GLU B CA 1
ATOM 3617 C C . GLU B 1 212 ? 8.812 -16.359 11.82 1 90.12 212 GLU B C 1
ATOM 3619 O O . GLU B 1 212 ? 9.484 -15.328 11.766 1 90.12 212 GLU B O 1
ATOM 3624 N N . GLU B 1 213 ? 9.32 -17.562 12.234 1 94.19 213 GLU B N 1
ATOM 3625 C CA . GLU B 1 213 ? 10.609 -17.641 12.914 1 94.19 213 GLU B CA 1
ATOM 3626 C C . GLU B 1 213 ? 11.703 -18.125 11.969 1 94.19 213 GLU B C 1
ATOM 3628 O O . GLU B 1 213 ? 12.852 -18.281 12.375 1 94.19 213 GLU B O 1
ATOM 3633 N N . ASP B 1 214 ? 11.328 -18.375 10.812 1 96.75 214 ASP B N 1
ATOM 3634 C CA . ASP B 1 214 ? 12.336 -18.844 9.875 1 96.75 214 ASP B CA 1
ATOM 3635 C C . ASP B 1 214 ? 13.508 -17.875 9.781 1 96.75 214 ASP B C 1
ATOM 3637 O O . ASP B 1 214 ? 13.32 -16.688 9.508 1 96.75 214 ASP B O 1
ATOM 3641 N N . PRO B 1 215 ? 14.727 -18.359 10 1 96.94 215 PRO B N 1
ATOM 3642 C CA . PRO B 1 215 ? 15.883 -17.469 10.055 1 96.94 215 PRO B CA 1
ATOM 3643 C C . PRO B 1 215 ? 16.125 -16.734 8.734 1 96.94 215 PRO B C 1
ATOM 3645 O O . PRO B 1 215 ? 16.516 -15.555 8.742 1 96.94 215 PRO B O 1
ATOM 3648 N N . PHE B 1 216 ? 16.016 -17.438 7.711 1 97.19 216 PHE B N 1
ATOM 3649 C CA . PHE B 1 216 ? 16.234 -16.812 6.418 1 97.19 216 PHE B CA 1
ATOM 3650 C C . PHE B 1 216 ? 15.219 -15.703 6.172 1 97.19 216 PHE B C 1
ATOM 3652 O O . PHE B 1 216 ? 15.586 -14.586 5.805 1 97.19 216 PHE B O 1
ATOM 3659 N N . TYR B 1 217 ? 13.969 -15.992 6.332 1 97.38 217 TYR B N 1
ATOM 3660 C CA . TYR B 1 217 ? 12.906 -15.023 6.102 1 97.38 217 TYR B CA 1
ATOM 3661 C C . TYR B 1 217 ? 13.047 -13.828 7.039 1 97.38 217 TYR B C 1
ATOM 3663 O O . TYR B 1 217 ? 12.836 -12.68 6.633 1 97.38 217 TYR B O 1
ATOM 3671 N N . ARG B 1 218 ? 13.391 -14.078 8.25 1 96.94 218 ARG B N 1
ATOM 3672 C CA . ARG B 1 218 ? 13.633 -12.992 9.195 1 96.94 218 ARG B CA 1
ATOM 3673 C C . ARG B 1 218 ? 14.781 -12.102 8.727 1 96.94 218 ARG B C 1
ATOM 3675 O O . ARG B 1 218 ? 14.711 -10.875 8.852 1 96.94 218 ARG B O 1
ATOM 3682 N N . SER B 1 219 ? 15.773 -12.742 8.258 1 97.69 219 SER B N 1
ATOM 3683 C CA . SER B 1 219 ? 16.922 -11.984 7.781 1 97.69 219 SER B CA 1
ATOM 3684 C C . SER B 1 219 ? 16.547 -11.094 6.602 1 97.69 219 SER B C 1
ATOM 3686 O O . SER B 1 219 ? 17.062 -9.984 6.465 1 97.69 219 SER B O 1
ATOM 3688 N N . ILE B 1 220 ? 15.719 -11.594 5.707 1 97.44 220 ILE B N 1
ATOM 3689 C CA . ILE B 1 220 ? 15.227 -10.805 4.59 1 97.44 220 ILE B CA 1
ATOM 3690 C C . ILE B 1 220 ? 14.555 -9.531 5.113 1 97.44 220 ILE B C 1
ATOM 3692 O O . ILE B 1 220 ? 14.852 -8.43 4.648 1 97.44 220 ILE B O 1
ATOM 3696 N N . GLY B 1 221 ? 13.672 -9.68 6.031 1 96.38 221 GLY B N 1
ATOM 3697 C CA . GLY B 1 221 ? 12.969 -8.547 6.602 1 96.38 221 GLY B CA 1
ATOM 3698 C C . GLY B 1 221 ? 13.898 -7.547 7.273 1 96.38 221 GLY B C 1
ATOM 3699 O O . GLY B 1 221 ? 13.758 -6.336 7.086 1 96.38 221 GLY B O 1
ATOM 3700 N N . GLU B 1 222 ? 14.789 -8.039 8.07 1 96.88 222 GLU B N 1
ATOM 3701 C CA . GLU B 1 222 ? 15.734 -7.188 8.797 1 96.88 222 GLU B CA 1
ATOM 3702 C C . GLU B 1 222 ? 16.625 -6.402 7.836 1 96.88 222 GLU B C 1
ATOM 3704 O O . GLU B 1 222 ? 16.797 -5.191 7.992 1 96.88 222 GLU B O 1
ATOM 3709 N N . ARG B 1 223 ? 17.156 -7.094 6.91 1 97.56 223 ARG B N 1
ATOM 3710 C CA . ARG B 1 223 ? 18.047 -6.449 5.949 1 97.56 223 ARG B CA 1
ATOM 3711 C C . ARG B 1 223 ? 17.297 -5.434 5.098 1 97.56 223 ARG B C 1
ATOM 3713 O O . ARG B 1 223 ? 17.828 -4.387 4.742 1 97.56 223 ARG B O 1
ATOM 3720 N N . TRP B 1 224 ? 16.125 -5.816 4.691 1 97.06 224 TRP B N 1
ATOM 3721 C CA . TRP B 1 224 ? 15.297 -4.883 3.938 1 97.06 224 TRP B CA 1
ATOM 3722 C C . TRP B 1 224 ? 15.039 -3.613 4.742 1 97.06 224 TRP B C 1
ATOM 3724 O O . TRP B 1 224 ? 15.211 -2.504 4.23 1 97.06 224 TRP B O 1
ATOM 3734 N N . SER B 1 225 ? 14.68 -3.756 5.984 1 95.81 225 SER B N 1
ATOM 3735 C CA . SER B 1 225 ? 14.43 -2.611 6.855 1 95.81 225 SER B CA 1
ATOM 3736 C C . SER B 1 225 ? 15.664 -1.727 6.977 1 95.81 225 SER B C 1
ATOM 3738 O O . SER B 1 225 ? 15.57 -0.501 6.887 1 95.81 225 SER B O 1
ATOM 3740 N N . GLN B 1 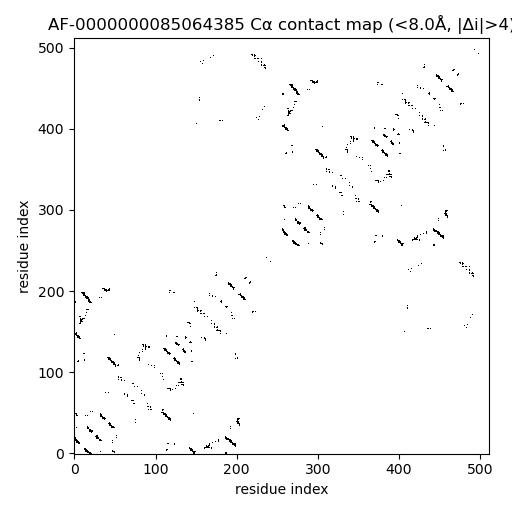226 ? 16.797 -2.352 7.156 1 96.75 226 GLN B N 1
ATOM 3741 C CA . GLN B 1 226 ? 18.047 -1.613 7.238 1 96.75 226 GLN B CA 1
ATOM 3742 C C . GLN B 1 226 ? 18.328 -0.853 5.945 1 96.75 226 GLN B C 1
ATOM 3744 O O . GLN B 1 226 ? 18.781 0.296 5.977 1 96.75 226 GLN B O 1
ATOM 3749 N N . GLY B 1 227 ? 18.141 -1.552 4.887 1 96.81 227 GLY B N 1
ATOM 3750 C CA . GLY B 1 227 ? 18.328 -0.911 3.592 1 96.81 227 GLY B CA 1
ATOM 3751 C C . GLY B 1 227 ? 17.422 0.292 3.393 1 96.81 227 GLY B C 1
ATOM 3752 O O . GLY B 1 227 ? 17.844 1.31 2.844 1 96.81 227 GLY B O 1
ATOM 3753 N N . LEU B 1 228 ? 16.172 0.221 3.791 1 95.56 228 LEU B N 1
ATOM 3754 C CA . LEU B 1 228 ? 15.219 1.32 3.68 1 95.56 228 LEU B CA 1
ATOM 3755 C C . LEU B 1 228 ? 15.672 2.518 4.512 1 95.56 228 LEU B C 1
ATOM 3757 O O . LEU B 1 228 ? 15.594 3.66 4.055 1 95.56 228 LEU B O 1
ATOM 3761 N N . LEU B 1 229 ? 16.094 2.264 5.723 1 95.44 229 LEU B N 1
ATOM 3762 C CA . LEU B 1 229 ? 16.578 3.328 6.602 1 95.44 229 LEU B CA 1
ATOM 3763 C C . LEU B 1 229 ? 17.781 4.035 6 1 95.44 229 LEU B C 1
ATOM 3765 O O . LEU B 1 229 ? 17.875 5.262 6.043 1 95.44 229 LEU B O 1
ATOM 3769 N N . ARG B 1 230 ? 18.656 3.236 5.438 1 96.69 230 ARG B N 1
ATOM 3770 C CA . ARG B 1 230 ? 19.828 3.818 4.773 1 96.69 230 ARG B CA 1
ATOM 3771 C C . ARG B 1 230 ? 19.406 4.676 3.582 1 96.69 230 ARG B C 1
ATOM 3773 O O . ARG B 1 230 ? 19.953 5.758 3.365 1 96.69 230 ARG B O 1
ATOM 3780 N N . ALA B 1 231 ? 18.516 4.145 2.797 1 96.75 231 ALA B N 1
ATOM 3781 C CA . ALA B 1 231 ? 18.016 4.883 1.641 1 96.75 231 ALA B CA 1
ATOM 3782 C C . ALA B 1 231 ? 17.406 6.219 2.062 1 96.75 231 ALA B C 1
ATOM 3784 O O . ALA B 1 231 ? 17.609 7.238 1.398 1 96.75 231 ALA B O 1
ATOM 3785 N N . LEU B 1 232 ? 16.688 6.266 3.135 1 95.81 232 LEU B N 1
ATOM 3786 C CA . LEU B 1 232 ? 16.078 7.492 3.646 1 95.81 232 LEU B CA 1
ATOM 3787 C C . LEU B 1 232 ? 17.156 8.484 4.086 1 95.81 232 LEU B C 1
ATOM 3789 O O . LEU B 1 232 ? 17.047 9.68 3.814 1 95.81 232 LEU B O 1
ATOM 3793 N N . ASP B 1 233 ? 18.125 7.977 4.734 1 95.44 233 ASP B N 1
ATOM 3794 C CA . ASP B 1 233 ? 19.203 8.82 5.238 1 95.44 233 ASP B CA 1
ATOM 3795 C C . ASP B 1 233 ? 19.984 9.453 4.09 1 95.44 233 ASP B C 1
ATOM 3797 O O . ASP B 1 233 ? 20.562 10.531 4.246 1 95.44 233 ASP B O 1
ATOM 3801 N N . ASP B 1 234 ? 19.969 8.758 2.982 1 96.31 234 ASP B N 1
ATOM 3802 C CA . ASP B 1 234 ? 20.766 9.203 1.839 1 96.31 234 ASP B CA 1
ATOM 3803 C C . ASP B 1 234 ? 19.969 10.164 0.963 1 96.31 234 ASP B C 1
ATOM 3805 O O . ASP B 1 234 ? 20.484 10.664 -0.04 1 96.31 234 ASP B O 1
ATOM 3809 N N . LEU B 1 235 ? 18.781 10.461 1.281 1 97.44 235 LEU B N 1
ATOM 3810 C CA . LEU B 1 235 ? 17.969 11.383 0.491 1 97.44 235 LEU B CA 1
ATOM 3811 C C . LEU B 1 235 ? 18.516 12.805 0.563 1 97.44 235 LEU B C 1
ATOM 3813 O O . LEU B 1 235 ? 19.156 13.172 1.555 1 97.44 235 LEU B O 1
ATOM 3817 N N . PRO B 1 236 ? 18.234 13.594 -0.519 1 96.5 236 PRO B N 1
ATOM 3818 C CA . PRO B 1 236 ? 18.688 14.992 -0.49 1 96.5 236 PRO B CA 1
ATOM 3819 C C . PRO B 1 236 ? 18.125 15.766 0.7 1 96.5 236 PRO B C 1
ATOM 3821 O O . PRO B 1 236 ? 16.984 15.531 1.113 1 96.5 236 PRO B O 1
ATOM 3824 N N . ARG B 1 237 ? 18.953 16.656 1.145 1 96.06 237 ARG B N 1
ATOM 3825 C CA . ARG B 1 237 ? 18.547 17.5 2.256 1 96.06 237 ARG B CA 1
ATOM 3826 C C . ARG B 1 237 ? 17.797 18.734 1.756 1 96.06 237 ARG B C 1
ATOM 3828 O O . ARG B 1 237 ? 17.984 19.156 0.614 1 96.06 237 ARG B O 1
ATOM 3835 N N . PHE B 1 238 ? 16.859 19.141 2.684 1 96.12 238 PHE B N 1
ATOM 3836 C CA . PHE B 1 238 ? 16.25 20.422 2.352 1 96.12 238 PHE B CA 1
ATOM 3837 C C . PHE B 1 238 ? 17.281 21.531 2.312 1 96.12 238 PHE B C 1
ATOM 3839 O O . PHE B 1 238 ? 18.312 21.453 2.996 1 96.12 238 PHE B O 1
ATOM 3846 N N . ALA B 1 239 ? 17 22.625 1.571 1 91.81 239 ALA B N 1
ATOM 3847 C CA . ALA B 1 239 ? 17.969 23.703 1.368 1 91.81 239 ALA B CA 1
ATOM 3848 C C . ALA B 1 239 ? 18.391 24.312 2.699 1 91.81 239 ALA B C 1
ATOM 3850 O O . ALA B 1 239 ? 19.547 24.703 2.869 1 91.81 239 ALA B O 1
ATOM 3851 N N . TRP B 1 240 ? 17.578 24.391 3.705 1 92.25 240 TRP B N 1
ATOM 3852 C CA . TRP B 1 240 ? 17.828 25.078 4.961 1 92.25 240 TRP B CA 1
ATOM 3853 C C . TRP B 1 240 ? 18.594 24.172 5.926 1 92.25 240 TRP B C 1
ATOM 3855 O O . TRP B 1 240 ? 19.094 24.641 6.961 1 92.25 240 TRP B O 1
ATOM 3865 N N . GLU B 1 241 ? 18.641 22.828 5.688 1 90.5 241 GLU B N 1
ATOM 3866 C CA . GLU B 1 241 ? 19.406 21.922 6.531 1 90.5 241 GLU B CA 1
ATOM 3867 C C . GLU B 1 241 ? 20.906 22.125 6.32 1 90.5 241 GLU B C 1
ATOM 3869 O O . GLU B 1 241 ? 21.703 21.891 7.234 1 90.5 241 GLU B O 1
ATOM 3874 N N . SER B 1 242 ? 21.312 22.188 5.098 1 71.25 242 SER B N 1
ATOM 3875 C CA . SER B 1 242 ? 22.719 22.391 4.758 1 71.25 242 SER B CA 1
ATOM 3876 C C . SER B 1 242 ? 23.234 23.734 5.293 1 71.25 242 SER B C 1
ATOM 3878 O O . SER B 1 242 ? 24.391 23.844 5.676 1 71.25 242 SER B O 1
ATOM 3880 N N . ALA B 1 243 ? 22.375 24.766 5.312 1 57.03 243 ALA B N 1
ATOM 3881 C CA . ALA B 1 243 ? 22.812 26.078 5.797 1 57.03 243 ALA B CA 1
ATOM 3882 C C . ALA B 1 243 ? 23.109 26.047 7.293 1 57.03 243 ALA B C 1
ATOM 3884 O O . ALA B 1 243 ? 24.016 26.734 7.766 1 57.03 243 ALA B O 1
ATOM 3885 N N . ALA B 1 244 ? 22.438 25.297 8.016 1 52.09 244 ALA B N 1
ATOM 3886 C CA . ALA B 1 244 ? 22.672 25.219 9.461 1 52.09 244 ALA B CA 1
ATOM 3887 C C . ALA B 1 244 ? 24.016 24.547 9.766 1 52.09 244 ALA B C 1
ATOM 3889 O O . ALA B 1 244 ? 24.641 24.828 10.789 1 52.09 244 ALA B O 1
ATOM 3890 N N . THR B 1 245 ? 24.391 23.531 8.992 1 49 245 THR B N 1
ATOM 3891 C CA . THR B 1 245 ? 25.688 22.906 9.242 1 49 245 THR B CA 1
ATOM 3892 C C . THR B 1 245 ? 26.812 23.906 8.992 1 49 245 THR B C 1
ATOM 3894 O O . THR B 1 245 ? 27.859 23.828 9.633 1 49 245 THR B O 1
ATOM 3897 N N . ASN B 1 246 ? 26.531 24.75 8.031 1 45.34 246 ASN B N 1
ATOM 3898 C CA . ASN B 1 246 ? 27.609 25.703 7.793 1 45.34 246 ASN B CA 1
ATOM 3899 C C . ASN B 1 246 ? 27.641 26.797 8.852 1 45.34 246 ASN B C 1
ATOM 3901 O O . ASN B 1 246 ? 28.688 27.391 9.125 1 45.34 246 ASN B O 1
ATOM 3905 N N . LEU B 1 247 ? 26.531 27.234 9.398 1 44.62 247 LEU B N 1
ATOM 3906 C CA . LEU B 1 247 ? 26.594 28.312 10.391 1 44.62 247 LEU B CA 1
ATOM 3907 C C . LEU B 1 247 ? 27.219 27.812 11.688 1 44.62 247 LEU B C 1
ATOM 3909 O O . LEU B 1 247 ? 27.906 28.578 12.375 1 44.62 247 LEU B O 1
ATOM 3913 N N . THR B 1 248 ? 26.969 26.562 12.031 1 46.97 248 THR B N 1
ATOM 3914 C CA . THR B 1 248 ? 27.641 26.094 13.234 1 46.97 248 THR B CA 1
ATOM 3915 C C . THR B 1 248 ? 29.156 26.016 13.016 1 46.97 248 THR B C 1
ATOM 3917 O O . THR B 1 248 ? 29.938 26.094 13.961 1 46.97 248 THR B O 1
ATOM 3920 N N . GLU B 1 249 ? 29.484 25.812 11.773 1 46.19 249 GLU B N 1
ATOM 3921 C CA . GLU B 1 249 ? 30.922 25.766 11.539 1 46.19 249 GLU B CA 1
ATOM 3922 C C . GLU B 1 249 ? 31.516 27.172 11.531 1 46.19 249 GLU B C 1
ATOM 3924 O O . GLU B 1 249 ? 32.656 27.375 11.938 1 46.19 249 GLU B O 1
ATOM 3929 N N . GLU B 1 250 ? 30.734 28.188 11.07 1 45.59 250 GLU B N 1
ATOM 3930 C CA . GLU B 1 250 ? 31.328 29.516 11.023 1 45.59 250 GLU B CA 1
ATOM 3931 C C . GLU B 1 250 ? 31.391 30.141 12.414 1 45.59 250 GLU B C 1
ATOM 3933 O O . GLU B 1 250 ? 32.312 30.906 12.719 1 45.59 250 GLU B O 1
ATOM 3938 N N . THR B 1 251 ? 30.375 29.984 13.258 1 48.94 251 THR B N 1
ATOM 3939 C CA . THR B 1 251 ? 30.469 30.578 14.578 1 48.94 251 THR B CA 1
ATOM 3940 C C . THR B 1 251 ? 31.594 29.938 15.398 1 48.94 251 THR B C 1
ATOM 3942 O O . THR B 1 251 ? 32.156 30.547 16.297 1 48.94 251 THR B O 1
ATOM 3945 N N . GLU B 1 252 ? 31.875 28.656 15.062 1 47.72 252 GLU B N 1
ATOM 3946 C CA . GLU B 1 252 ? 32.969 28.031 15.789 1 47.72 252 GLU B CA 1
ATOM 3947 C C . GLU B 1 252 ? 34.312 28.531 15.281 1 47.72 252 GLU B C 1
ATOM 3949 O O . GLU B 1 252 ? 35.312 28.562 16.031 1 47.72 252 GLU B O 1
ATOM 3954 N N . ASN B 1 253 ? 34.312 28.859 14.008 1 46.91 253 ASN B N 1
ATOM 3955 C CA . ASN B 1 253 ? 35.625 29.297 13.531 1 46.91 253 ASN B CA 1
ATOM 3956 C C . ASN B 1 253 ? 35.875 30.766 13.844 1 46.91 253 ASN B C 1
ATOM 3958 O O . ASN B 1 253 ? 36.969 31.297 13.602 1 46.91 253 ASN B O 1
ATOM 3962 N N . GLY B 1 254 ? 34.781 31.594 14.086 1 41.97 254 GLY B N 1
ATOM 3963 C CA . GLY B 1 254 ? 35.094 33 14.32 1 41.97 254 GLY B CA 1
ATOM 3964 C C . GLY B 1 254 ? 35.562 33.281 15.727 1 41.97 254 GLY B C 1
ATOM 3965 O O . GLY B 1 254 ? 35.875 34.438 16.078 1 41.97 254 GLY B O 1
ATOM 3966 N N . GLY B 1 255 ? 35.25 32.438 16.75 1 38.41 255 GLY B N 1
ATOM 3967 C CA . GLY B 1 255 ? 35.719 32.781 18.078 1 38.41 255 GLY B CA 1
ATOM 3968 C C . GLY B 1 255 ? 37.219 32.531 18.25 1 38.41 255 GLY B C 1
ATOM 3969 O O . GLY B 1 255 ? 37.719 32.625 19.359 1 38.41 255 GLY B O 1
ATOM 3970 N N . ARG B 1 256 ? 37.938 32.125 17.125 1 32.34 256 ARG B N 1
ATOM 3971 C CA . ARG B 1 256 ? 39.312 32.344 17.5 1 32.34 256 ARG B CA 1
ATOM 3972 C C . ARG B 1 256 ? 39.781 33.75 17.156 1 32.34 256 ARG B C 1
ATOM 3974 O O . ARG B 1 256 ? 39.406 34.312 16.125 1 32.34 256 ARG B O 1
#

Nearest PDB structures (foldseek):
  5loy-assembly2_D  TM=9.499E-01  e=4.805E-29  synthetic construct
  5nyw-assembly2_Q  TM=9.634E-01  e=1.937E-28  Yersinia bercovieri
  5lox-assembly1_B  TM=9.725E-01  e=9.849E-28  Pseudomonas aeruginosa
  5nyw-assembly2_Z  TM=9.675E-01  e=2.354E-27  Yersinia bercovieri
  5nyw-assembly1_N  TM=9.663E-01  e=4.553E-26  Yersinia bercovieri

Foldseek 3Di:
DWKWKWFAAQFGIKIKIAFWDDPDDPDTDGHDQKDWDFDFPFKIKMKGKDDAPQLSVQLVVVLVVCVVVVHPDHPRPDDFPVVVLLVSLVSLLVSLVVVVVVDPDPDDRWMKMKMWIDGHPDWIWIWIAGSNSDIDTADQLGRMDMDDQQPQLPVLSNVDRGRPDDQVRVQLSSLSSLLRCVVVPVSGFDQMWMFGDGIPRSDRGDIDTHHPPRPVSVVSNVVVVVVVVVVVVPDDDDPVVVVVVVVVVVVVVVVD/DWKWKKFAAQFGIKIKIAFWDDPDDPDTDGHDQKDWDFDFPFKIKMKGKDDAPQLSVQLVVVLVVCVVVVHPDHPRPDDFVVVVLLVSLVSLLVSQVVVVVVDPDPDDRWMKMKMWIDGHPDWIWIWIAGSNSDIDTADQLGRMDMDDQQPQLPVLSNVDRGRHDDQVRVQLSSLSSLLRCVVVPVSGFDQMKMFGDGIPRSDRGDIDTHHPPRPVSVVSNVVVVVVVVVVVVPDDDDPVVVVVVVVVVVVVVPVD

Secondary structure (DSSP, 8-state):
--EEEEEEETTEEEEEE--EEE-STT-EEE---EEEEEETTTEEEEEEEEE-HHHHHHHHHHHHHHHHTT-SS-TTS-SSHHHHHHHHHHHHHHHHHHHHHH--S-----EEEEEEEEETTSPPEEEEEPTTS-EEE-BTTB-EEEEES-STTHHHHHHH--TTS-HHHHHHHHHHHHHHHHHH-TTS-SPEEEEEEETT--S--EEEEE-TT-HHHHHHHHHHHHHHHHHHHTSPPPHHHHHHHHHHHHHHHHT-/--EEEEEEETTEEEEEE--EEE-STT-EEE---EEEEEETTTEEEEEEEEE-HHHHHHHHHHHHHHHHTT-SS-GGG-SSHHHHHHHHHHHHHHHHHHHHHH--S-----EEEEEEEEETTSPPEEEEE-TTS-EEE-BTTB-EEEEES-STTHHHHHHH--TTS-HHHHHHHHHHHHHHHHHH-TTS-SSEEEEEEETT--S--EEEEE-TT-HHHHHHHHHHHHHHHHHHHTSPPPHHHHHHHHHHHHHHHHT-

Sequence (512 aa):
MTYCLTTHVTGGLVFCSDSRTNAGTDNVSIYSKMHHFCWPGDRFLCLLSAGNLATTQGVVKRMQQDIDQDAEIHLLNLGSMAEAADYVGLINAEVQRNQANRDTANTNFEATFILGGQIGAEMPATYMIYPQGNYIHESSDHPFLQIGEIKYGKPILDRVVRPDLSLEAAARCALVSMNSTMRSNVTVGPPVELLIYRANSLQVGRYLAFSEEDPFYRSIGERWSQGLLRALDDLPRFAWESAATNLTEETENGGRMTYCLTTHVTGGLVFCSDSRTNAGTDNVSIYSKMHHFCWPGDRFLCLLSAGNLATTQGVVKRMQQDIDQDAEIHLLNLGSMAEAADYVGLINAEVQRNQANRDTANTNFEATFILGGQIGAEMPATYMIYPQGNYIHESSDHPFLQIGEIKYGKPILDRVVRPDLSLEAAARCALVSMNSTMRSNVTVGPPVELLIYRANSLQVGRYLAFSEEDPFYRSIGERWSQGLLRALDDLPRFAWESAATNLTEETENGGR

pLDDT: mean 92.32, std 12.9, range [32.28, 98.88]

Radius of gyration: 26.65 Å; Cα contacts (8 Å, |Δi|>4): 1083; chains: 2; bounding box: 76×77×51 Å

Solvent-accessible surface area (backbone atoms only — not comparable to full-atom values): 26779 Å² total; per-residue (Å²): 70,37,39,36,38,37,38,49,28,71,53,22,40,32,39,37,30,34,11,25,36,62,66,59,99,84,33,79,44,77,48,80,33,68,49,72,48,61,47,73,77,41,24,23,40,36,38,36,55,30,65,26,63,69,40,50,52,49,38,54,50,50,52,51,48,26,52,76,66,62,40,96,73,32,82,86,77,50,85,39,66,67,54,45,48,48,51,51,10,52,46,42,34,49,48,34,50,58,50,53,72,70,47,88,61,99,73,78,52,53,36,34,34,37,41,33,36,33,42,62,90,48,72,68,49,50,33,43,29,42,48,82,23,53,68,48,64,62,41,82,91,41,34,48,51,69,42,59,59,50,48,34,21,36,38,61,47,74,73,62,66,41,44,84,41,52,56,68,58,49,42,52,49,48,50,49,26,50,50,33,26,37,75,67,32,84,48,32,35,56,43,36,37,37,37,42,34,53,58,91,57,27,48,83,49,52,75,47,74,34,48,83,76,31,65,67,59,44,46,42,52,52,45,42,51,51,26,51,54,50,25,60,69,66,40,80,74,59,78,70,59,60,51,52,60,48,49,60,50,48,61,62,60,60,76,105,70,38,37,37,38,38,38,49,28,73,53,21,40,34,40,38,29,33,12,27,37,60,68,58,98,84,32,79,45,77,47,82,33,68,48,73,48,62,47,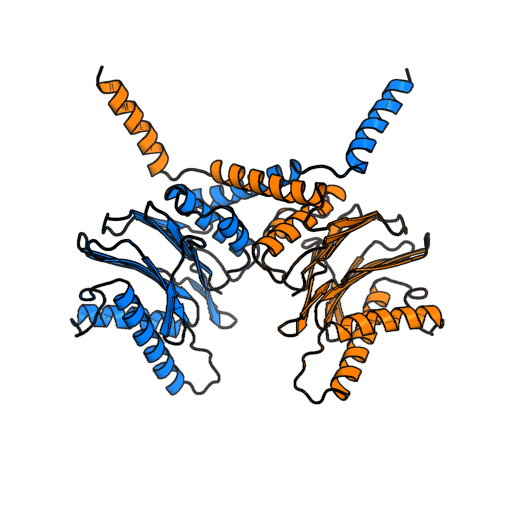74,76,42,25,22,40,36,38,36,54,29,65,26,64,69,39,50,51,47,38,55,51,50,51,50,48,25,51,75,64,63,41,97,72,33,82,86,76,50,87,40,67,68,54,44,48,48,51,52,12,51,45,42,33,49,49,32,50,57,50,54,73,69,46,87,60,100,73,78,49,54,37,36,35,39,42,34,38,32,43,64,88,48,72,69,51,50,34,42,28,41,47,83,23,53,70,50,64,63,42,83,92,40,33,49,51,70,43,60,60,49,49,34,22,35,38,61,47,74,73,62,66,43,45,84,40,50,58,67,57,50,44,51,48,49,50,50,25,49,50,34,26,38,73,68,31,85,49,32,34,56,45,36,36,37,37,43,33,55,59,90,56,28,47,82,48,51,73,48,73,34,48,83,77,31,65,67,58,44,47,42,53,52,45,42,51,51,25,52,54,50,24,60,70,67,40,79,72,58,79,70,60,59,51,52,60,48,49,61,49,48,62,61,60,60,74,105